Protein 1YYA (pdb70)

Secondary structure (DSSP, 8-state):
-PPPEEEEE--B---HHHHHHHHHHHHHHPPP-SSEEEEE--GGGHHHHHHHHTTSS-EEEES---SSSSBS-TT---HHHHHHTT-SEEEES-HHHHHHS---HHHHHHHHHHHHHTTPEEEEEE---HHHHHTT-HHHHHHHHHHHHTTT---SSGGG-EEEE--GGGSSSS-PPPHHHHHHHHHHHHHHHHHHH-HHHHTT-EEEEESS--TTTHHHHHTSTT--EEEESGGGSSHHHHHHHHHHH-/-PPPEEEEE--B---HHHHHHHHHHHHHHPPP-SSEEEEE--GGGHHHHHHHHTTSSEEEEES---SSSSBS-TT---HHHHHHTT-SEEEES-HHHHHHS---HHHHHHHHHHHHHTTPEEEEEE---HHHHHTT-HHHHHHHHHHHHTTT---SSGGG-EEEE--GGGSSSS-PPPHHHHHHHHHHHHHHHHHHH-HHHHTT-EEEEESS--TTTHHHHHTSTT--EEEESGGGSSHHHHHHHHHHH-

Organism: Thermus thermophilus (strain ATCC 27634 / DSM 579 / HB8) (NCBI:txid300852)

InterPro domains:
  IPR000652 Triosephosphate isomerase [PF00121] (5-248)
  IPR000652 Triosephosphate isomerase [PS51440] (3-248)
  IPR000652 Triosephosphate isomerase [PTHR21139] (2-245)
  IPR000652 Triosephosphate isomerase [TIGR00419] (5-238)
  IPR000652 Triosephosphate isomerase [cd00311] (5-247)
  IPR013785 Aldolase-type TIM barrel [G3DSA:3.20.20.70] (1-250)
  IPR020861 Triosephosphate isomerase, active site [PS00171] (164-174)
  IPR022896 Triosephosphate isomerase, bacterial/eukaryotic [MF_00147_B] (2-248)
  IPR035990 Triosephosphate isomerase superfamily [SSF51351] (1-247)

Solvent-accessible surface area: 19128 Å² total; per-residue (Å²): 249,66,118,29,0,0,0,0,2,1,19,0,44,39,4,12,58,76,0,106,85,19,0,48,74,0,88,185,78,38,41,133,47,154,15,8,8,0,0,0,0,1,11,0,0,0,27,12,0,78,110,19,0,69,138,27,153,4,12,12,0,0,3,15,2,3,13,75,130,98,10,47,43,1,8,25,2,4,4,106,1,0,37,39,5,44,8,126,2,0,0,1,1,2,11,6,15,35,137,107,65,55,11,78,44,70,63,0,3,61,12,0,55,27,0,26,94,70,69,3,13,0,0,0,3,4,7,0,42,92,117,22,68,130,146,63,78,5,60,58,71,0,32,131,19,2,128,24,0,2,124,40,0,110,14,116,8,22,108,14,0,0,0,0,0,10,0,36,47,0,30,80,73,59,149,42,2,66,25,112,65,0,21,52,3,0,95,21,0,22,135,13,0,25,129,77,36,33,114,69,25,0,36,141,0,26,0,0,0,0,5,26,5,51,50,196,23,2,56,88,1,30,75,36,99,21,6,8,0,0,1,0,17,60,19,0,34,121,19,110,23,0,2,24,0,3,124,60,18,34,234,64,112,30,0,0,0,0,2,1,21,0,47,36,4,11,60,78,0,106,84,21,0,47,72,0,82,184,71,41,44,135,46,150,15,8,7,0,1,0,0,2,12,0,0,0,25,11,0,82,110,19,1,70,143,29,138,4,6,15,0,0,3,14,2,4,10,68,131,99,11,47,46,1,8,21,2,5,4,106,0,0,42,38,6,39,8,120,3,0,0,1,1,2,13,5,16,34,121,124,64,53,13,80,46,70,66,0,3,60,12,0,57,26,0,26,96,64,68,3,14,0,0,0,3,3,6,0,29,67,94,12,59,128,137,64,83,5,56,70,67,0,24,152,22,2,113,24,0,2,122,44,0,111,14,117,9,22,107,13,0,0,0,0,0,11,0,31,33,0,26,79,79,60,97,43,1,67,28,112,55,0,15,56,2,0,94,20,0,21,140,5,0,24,115,78,34,34,113,71,26,0,35,142,0,24,0,0,1,0,4,26,5,48,41,184,22,1,56,89,1,29,80,35,98,22,6,7,0,0,1,0,18,58,20,0,34,120,15,117,26,0,1,29,0,2,125,61,18,34

Structure (mmCIF, N/CA/C/O backbone):
data_1YYA
#
_entry.id   1YYA
#
_cell.length_a   87.612
_cell.length_b   118.382
_cell.length_c   120.677
_cell.angle_alpha   90.00
_cell.angle_beta   90.00
_cell.angle_gamma   90.00
#
_symmetry.space_group_name_H-M   'I 21 21 21'
#
loop_
_entity.id
_entity.type
_entity.pdbx_description
1 polymer 'triosephosphate isomerase'
2 non-polymer 'SODIUM ION'
3 non-polymer 'PHOSPHATE ION'
4 water water
#
loop_
_atom_site.group_PDB
_atom_site.id
_atom_site.type_symbol
_atom_site.label_atom_id
_atom_site.label_alt_id
_atom_site.label_comp_id
_atom_site.label_asym_id
_atom_site.label_entity_id
_atom_site.label_seq_id
_atom_site.pdbx_PDB_ins_code
_atom_site.Cartn_x
_atom_site.Cartn_y
_atom_site.Cartn_z
_atom_site.occupancy
_atom_site.B_iso_or_equiv
_atom_site.auth_seq_id
_atom_site.auth_comp_id
_atom_site.auth_asym_id
_atom_site.auth_atom_id
_atom_site.pdbx_PDB_model_num
ATOM 1 N N . MET A 1 1 ? 18.395 100.349 21.990 1.00 36.66 1 MET A N 1
ATOM 2 C CA . MET A 1 1 ? 17.878 99.006 22.373 1.00 34.83 1 MET A CA 1
ATOM 3 C C . MET A 1 1 ? 18.924 98.181 23.115 1.00 32.28 1 MET A C 1
ATOM 4 O O . MET A 1 1 ? 20.125 98.312 22.876 1.00 33.55 1 MET A O 1
ATOM 9 N N . ARG A 1 2 ? 18.451 97.329 24.019 1.00 26.56 2 ARG A N 1
ATOM 10 C CA . ARG A 1 2 ? 19.315 96.464 24.813 1.00 21.99 2 ARG A CA 1
ATOM 11 C C . ARG A 1 2 ? 19.851 95.324 23.950 1.00 19.13 2 ARG A C 1
ATOM 12 O O . ARG A 1 2 ? 19.095 94.690 23.216 1.00 19.18 2 ARG A O 1
ATOM 20 N N . ARG A 1 3 ? 21.154 95.065 24.037 1.00 18.50 3 ARG A N 1
ATOM 21 C CA . ARG A 1 3 ? 21.763 93.993 23.255 1.00 16.45 3 ARG A CA 1
ATOM 22 C C . ARG A 1 3 ? 21.306 92.646 23.807 1.00 15.20 3 ARG A C 1
ATOM 23 O O . ARG A 1 3 ? 21.326 92.417 25.020 1.00 17.00 3 ARG A O 1
ATOM 31 N N . VAL A 1 4 ? 20.888 91.763 22.911 1.00 14.10 4 VAL A N 1
ATOM 32 C CA . VAL A 1 4 ? 20.418 90.440 23.304 1.00 12.90 4 VAL A CA 1
ATOM 33 C C . VAL A 1 4 ? 21.557 89.574 23.826 1.00 12.84 4 VAL A C 1
ATOM 34 O O . VAL A 1 4 ? 22.689 89.669 23.352 1.00 14.50 4 VAL A O 1
ATOM 38 N N . LEU A 1 5 ? 21.249 88.743 24.815 1.00 11.57 5 LEU A N 1
ATOM 39 C CA . LEU A 1 5 ? 22.229 87.830 25.390 1.00 11.44 5 LEU A CA 1
ATOM 40 C C . LEU A 1 5 ? 21.648 86.422 25.396 1.00 11.09 5 LEU A C 1
ATOM 41 O O . LEU A 1 5 ? 20.538 86.205 25.892 1.00 11.31 5 LEU A O 1
ATOM 46 N N . VAL A 1 6 ? 22.388 85.478 24.823 1.00 10.80 6 VAL A N 1
ATOM 47 C CA . VAL A 1 6 ? 21.975 84.079 24.797 1.00 10.87 6 VAL A CA 1
ATOM 48 C C . VAL A 1 6 ? 23.020 83.358 25.641 1.00 11.17 6 VAL A C 1
ATOM 49 O O . VAL A 1 6 ? 24.168 83.199 25.218 1.00 11.36 6 VAL A O 1
ATOM 53 N N . ALA A 1 7 ? 22.619 82.950 26.843 1.00 10.86 7 ALA A N 1
ATOM 54 C CA . ALA A 1 7 ? 23.516 82.273 27.774 1.00 10.86 7 ALA A CA 1
ATOM 55 C C . ALA A 1 7 ? 23.159 80.804 27.922 1.00 10.92 7 ALA A C 1
ATOM 56 O O . ALA A 1 7 ? 22.041 80.465 28.315 1.00 11.49 7 ALA A O 1
ATOM 58 N N . GLY A 1 8 ? 24.114 79.933 27.611 1.00 8.76 8 GLY A N 1
ATOM 59 C CA . GLY A 1 8 ? 23.864 78.507 27.713 1.00 9.47 8 GLY A CA 1
ATOM 60 C C . GLY A 1 8 ? 24.325 77.885 29.017 1.00 9.91 8 GLY A C 1
ATOM 61 O O . GLY A 1 8 ? 25.523 77.793 29.278 1.00 10.80 8 GLY A O 1
ATOM 62 N N . ASN A 1 9 ? 23.369 77.458 29.839 1.00 9.06 9 ASN A N 1
ATOM 63 C CA . ASN A 1 9 ? 23.679 76.816 31.114 1.00 8.95 9 ASN A CA 1
ATOM 64 C C . ASN A 1 9 ? 23.731 75.305 30.899 1.00 9.18 9 ASN A C 1
ATOM 65 O O . ASN A 1 9 ? 22.697 74.640 30.837 1.00 9.48 9 ASN A O 1
ATOM 70 N N . TRP A 1 10 ? 24.939 74.766 30.768 1.00 8.66 10 TRP A N 1
ATOM 71 C CA . TRP A 1 10 ? 25.113 73.334 30.553 1.00 8.50 10 TRP A CA 1
ATOM 72 C C . TRP A 1 10 ? 24.774 72.497 31.777 1.00 8.71 10 TRP A C 1
ATOM 73 O O . TRP A 1 10 ? 24.626 71.281 31.671 1.00 9.75 10 TRP A O 1
ATOM 84 N N . LYS A 1 11 ? 24.660 73.148 32.932 1.00 9.12 11 LYS A N 1
ATOM 85 C CA . LYS A 1 11 ? 24.392 72.458 34.187 1.00 8.81 11 LYS A CA 1
ATOM 86 C C . LYS A 1 11 ? 25.477 71.395 34.376 1.00 8.93 11 LYS A C 1
ATOM 87 O O . LYS A 1 11 ? 26.626 71.629 33.995 1.00 8.79 11 LYS A O 1
ATOM 93 N N . MET A 1 12 ? 25.151 70.241 34.951 1.00 9.05 12 MET A N 1
ATOM 94 C CA . MET A 1 12 ? 26.189 69.232 35.163 1.00 8.77 12 MET A CA 1
ATOM 95 C C . MET A 1 12 ? 26.282 68.236 34.013 1.00 9.48 12 MET A C 1
ATOM 96 O O . MET A 1 12 ? 25.811 67.098 34.101 1.00 9.32 12 MET A O 1
ATOM 101 N N . HIS A 1 13 ? 26.918 68.687 32.938 1.00 8.85 13 HIS A N 1
ATOM 102 C CA . HIS A 1 13 ? 27.083 67.899 31.729 1.00 10.71 13 HIS A CA 1
ATOM 103 C C . HIS A 1 13 ? 28.449 68.131 31.095 1.00 10.50 13 HIS A C 1
ATOM 104 O O . HIS A 1 13 ? 29.031 69.204 31.241 1.00 10.62 13 HIS A O 1
ATOM 111 N N . LYS A 1 14 ? 28.934 67.112 30.384 1.00 10.52 14 LYS A N 1
ATOM 112 C CA . LYS A 1 14 ? 30.210 67.146 29.677 1.00 10.55 14 LYS A CA 1
ATOM 113 C C . LYS A 1 14 ? 31.439 67.106 30.571 1.00 11.91 14 LYS A C 1
ATOM 114 O O . LYS A 1 14 ? 31.360 67.331 31.775 1.00 15.71 14 LYS A O 1
ATOM 120 N N . THR A 1 15 ? 32.575 66.800 29.956 1.00 11.91 15 THR A N 1
ATOM 121 C CA . THR A 1 15 ? 33.859 66.743 30.643 1.00 11.15 15 THR A CA 1
ATOM 122 C C . THR A 1 15 ? 34.756 67.791 29.995 1.00 10.97 15 THR A C 1
ATOM 123 O O . THR A 1 15 ? 34.449 68.300 28.918 1.00 10.25 15 THR A O 1
ATOM 127 N N . PRO A 1 16 ? 35.875 68.135 30.645 1.00 8.74 16 PRO A N 1
ATOM 128 C CA . PRO A 1 16 ? 36.765 69.131 30.045 1.00 8.48 16 PRO A CA 1
ATOM 129 C C . PRO A 1 16 ? 37.220 68.737 28.633 1.00 8.91 16 PRO A C 1
ATOM 130 O O . PRO A 1 16 ? 37.271 69.580 27.739 1.00 8.89 16 PRO A O 1
ATOM 134 N N . SER A 1 17 ? 37.539 67.460 28.427 1.00 9.39 17 SER A N 1
ATOM 135 C CA . SER A 1 17 ? 37.984 67.014 27.108 1.00 10.37 17 SER A CA 1
ATOM 136 C C . SER A 1 17 ? 36.868 67.138 26.067 1.00 10.69 17 SER A C 1
ATOM 137 O O . SER A 1 17 ? 37.116 67.557 24.932 1.00 10.83 17 SER A O 1
ATOM 140 N N . GLU A 1 18 ? 35.641 66.794 26.449 1.00 10.11 18 GLU A N 1
ATOM 141 C CA . GLU A 1 18 ? 34.512 66.906 25.524 1.00 10.09 18 GLU A CA 1
ATOM 142 C C . GLU A 1 18 ? 34.209 68.375 25.249 1.00 10.19 18 GLU A C 1
ATOM 143 O O . GLU A 1 18 ? 33.805 68.739 24.142 1.00 10.53 18 GLU A O 1
ATOM 149 N N . ALA A 1 19 ? 34.414 69.217 26.258 1.00 10.39 19 ALA A N 1
ATOM 150 C CA . ALA A 1 19 ? 34.157 70.645 26.115 1.00 9.61 19 ALA A CA 1
ATOM 151 C C . ALA A 1 19 ? 35.147 71.300 25.155 1.00 9.04 19 ALA A C 1
ATOM 152 O O . ALA A 1 19 ? 34.778 72.199 24.403 1.00 9.91 19 ALA A O 1
ATOM 154 N N . ARG A 1 20 ? 36.402 70.854 25.177 1.00 9.25 20 ARG A N 1
ATOM 155 C CA . ARG A 1 20 ? 37.409 71.418 24.283 1.00 9.10 20 ARG A CA 1
ATOM 156 C C . ARG A 1 20 ? 36.959 71.258 22.832 1.00 9.34 20 ARG A C 1
ATOM 157 O O . ARG A 1 20 ? 37.067 72.186 22.031 1.00 11.16 20 ARG A O 1
ATOM 165 N N . VAL A 1 21 ? 36.447 70.077 22.501 1.00 9.01 21 VAL A N 1
ATOM 166 C CA . VAL A 1 21 ? 35.974 69.802 21.144 1.00 9.59 21 VAL A CA 1
ATOM 167 C C . VAL A 1 21 ? 34.802 70.717 20.793 1.00 9.08 21 VAL A C 1
ATOM 168 O O . VAL A 1 21 ? 34.775 71.344 19.729 1.00 10.06 21 VAL A O 1
ATOM 172 N N . TRP A 1 22 ? 33.837 70.783 21.703 1.00 8.73 22 TRP A N 1
ATOM 173 C CA . TRP A 1 22 ? 32.633 71.591 21.535 1.00 8.35 22 TRP A CA 1
ATOM 174 C C . TRP A 1 22 ? 32.984 73.061 21.289 1.00 9.48 22 TRP A C 1
ATOM 175 O O . TRP A 1 22 ? 32.483 73.674 20.345 1.00 9.27 22 TRP A O 1
ATOM 186 N N . PHE A 1 23 ? 33.851 73.617 22.134 1.00 9.21 23 PHE A N 1
ATOM 187 C CA . PHE A 1 23 ? 34.254 75.015 22.002 1.00 9.88 23 PHE A CA 1
ATOM 188 C C . PHE A 1 23 ? 35.008 75.274 20.699 1.00 10.45 23 PHE A C 1
ATOM 189 O O . PHE A 1 23 ? 34.815 76.311 20.062 1.00 10.91 23 PHE A O 1
ATOM 197 N N . ALA A 1 24 ? 35.864 74.335 20.303 1.00 10.20 24 ALA A N 1
ATOM 198 C CA . ALA A 1 24 ? 36.634 74.488 19.071 1.00 10.74 24 ALA A CA 1
ATOM 199 C C . ALA A 1 24 ? 35.704 74.485 17.865 1.00 11.25 24 ALA A C 1
ATOM 200 O O . ALA A 1 24 ? 35.915 75.230 16.904 1.00 10.31 24 ALA A O 1
ATOM 202 N N . GLU A 1 25 ? 34.678 73.642 17.909 1.00 10.13 25 GLU A N 1
ATOM 203 C CA . GLU A 1 25 ? 33.717 73.583 16.817 1.00 10.34 25 GLU A CA 1
ATOM 204 C C . GLU A 1 25 ? 32.917 74.886 16.773 1.00 10.67 25 GLU A C 1
ATOM 205 O O . GLU A 1 25 ? 32.674 75.434 15.701 1.00 12.31 25 GLU A O 1
ATOM 211 N N . LEU A 1 26 ? 32.517 75.384 17.941 1.00 11.43 26 LEU A N 1
ATOM 212 C CA . LEU A 1 26 ? 31.763 76.634 18.009 1.00 10.81 26 LEU A CA 1
ATOM 213 C C . LEU A 1 26 ? 32.595 77.766 17.423 1.00 12.61 26 LEU A C 1
ATOM 214 O O . LEU A 1 26 ? 32.095 78.581 16.649 1.00 13.19 26 LEU A O 1
ATOM 219 N N . LYS A 1 27 ? 33.871 77.812 17.793 1.00 12.54 27 LYS A N 1
ATOM 220 C CA . LYS A 1 27 ? 34.761 78.851 17.292 1.00 13.79 27 LYS A CA 1
ATOM 221 C C . LYS A 1 27 ? 34.863 78.817 15.766 1.00 14.29 27 LYS A C 1
ATOM 222 O O . LYS A 1 27 ? 34.791 79.856 15.108 1.00 14.40 27 LYS A O 1
ATOM 228 N N . ARG A 1 28 ? 35.019 77.625 15.200 1.00 14.10 28 ARG A N 1
ATOM 229 C CA . ARG A 1 28 ? 35.136 77.505 13.750 1.00 13.29 28 ARG A CA 1
ATOM 230 C C . ARG A 1 28 ? 33.838 77.831 13.009 1.00 14.11 28 ARG A C 1
ATOM 231 O O . ARG A 1 28 ? 33.870 78.411 11.921 1.00 14.91 28 ARG A O 1
ATOM 239 N N . LEU A 1 29 ? 32.702 77.472 13.604 1.00 13.66 29 LEU A N 1
ATOM 240 C CA . LEU A 1 29 ? 31.393 77.679 12.978 1.00 14.07 29 LEU A CA 1
ATOM 241 C C . LEU A 1 29 ? 30.682 79.002 13.260 1.00 15.77 29 LEU A C 1
ATOM 242 O O . LEU A 1 29 ? 29.793 79.398 12.507 1.00 16.95 29 LEU A O 1
ATOM 247 N N . LEU A 1 30 ? 31.063 79.674 14.341 1.00 16.45 30 LEU A N 1
ATOM 248 C CA . LEU A 1 30 ? 30.418 80.925 14.732 1.00 17.46 30 LEU A CA 1
ATOM 249 C C . LEU A 1 30 ? 30.398 81.999 13.651 1.00 18.15 30 LEU A C 1
ATOM 250 O O . LEU A 1 30 ? 31.444 82.458 13.201 1.00 19.30 30 LEU A O 1
ATOM 255 N N . PRO A 1 31 ? 29.196 82.413 13.221 1.00 18.60 31 PRO A N 1
ATOM 256 C CA . PRO A 1 31 ? 29.086 83.447 12.191 1.00 20.50 31 PRO A CA 1
ATOM 257 C C . PRO A 1 31 ? 29.071 84.812 12.878 1.00 21.07 31 PRO A C 1
ATOM 258 O O . PRO A 1 31 ? 28.930 84.897 14.100 1.00 18.14 31 PRO A O 1
ATOM 262 N N . PRO A 1 32 ? 29.224 85.897 12.107 1.00 22.25 32 PRO A N 1
ATOM 263 C CA . PRO A 1 32 ? 29.210 87.231 12.716 1.00 22.55 32 PRO A CA 1
ATOM 264 C C . PRO A 1 32 ? 27.810 87.532 13.242 1.00 21.33 32 PRO A C 1
ATOM 265 O O . PRO A 1 32 ? 26.827 87.422 12.510 1.00 23.98 32 PRO A O 1
ATOM 269 N N . LEU A 1 33 ? 27.720 87.901 14.514 1.00 21.33 33 LEU A N 1
ATOM 270 C CA . LEU A 1 33 ? 26.428 88.187 15.124 1.00 20.25 33 LEU A CA 1
ATOM 271 C C . LEU A 1 33 ? 26.417 89.487 15.914 1.00 19.59 33 LEU A C 1
ATOM 272 O O . LEU A 1 33 ? 27.431 89.893 16.483 1.00 19.76 33 LEU A O 1
ATOM 277 N N . GLN A 1 34 ? 25.254 90.128 15.949 1.00 18.86 34 GLN A N 1
ATOM 278 C CA . GLN A 1 34 ? 25.085 91.376 16.679 1.00 20.02 34 GLN A CA 1
ATOM 279 C C . GLN A 1 34 ? 24.850 91.100 18.157 1.00 18.11 34 GLN A C 1
ATOM 280 O O . GLN A 1 34 ? 25.336 91.834 19.018 1.00 18.20 34 GLN A O 1
ATOM 286 N N . SER A 1 35 ? 24.101 90.039 18.445 1.00 16.55 35 SER A N 1
ATOM 287 C CA . SER A 1 35 ? 23.796 89.672 19.824 1.00 15.77 35 SER A CA 1
ATOM 288 C C . SER A 1 35 ? 25.023 89.111 20.532 1.00 14.73 35 SER A C 1
ATOM 289 O O . SER A 1 35 ? 26.070 88.903 19.916 1.00 14.61 35 SER A O 1
ATOM 292 N N . GLU A 1 36 ? 24.880 88.861 21.828 1.00 13.66 36 GLU A N 1
ATOM 293 C CA . GLU A 1 36 ? 25.972 88.333 22.634 1.00 12.58 36 GLU A CA 1
ATOM 294 C C . GLU A 1 36 ? 25.720 86.882 23.020 1.00 13.42 36 GLU A C 1
ATOM 295 O O . GLU A 1 36 ? 24.608 86.515 23.408 1.00 13.53 36 GLU A O 1
ATOM 301 N N . ALA A 1 37 ? 26.761 86.063 22.910 1.00 12.30 37 ALA A N 1
ATOM 302 C CA . ALA A 1 37 ? 26.669 84.649 23.250 1.00 11.73 37 ALA A CA 1
ATOM 303 C C . ALA A 1 37 ? 27.599 84.338 24.416 1.00 10.72 37 ALA A C 1
ATOM 304 O O . ALA A 1 37 ? 28.672 84.924 24.539 1.00 10.56 37 ALA A O 1
ATOM 306 N N . ALA A 1 38 ? 27.174 83.419 25.273 1.00 10.78 38 ALA A N 1
ATOM 307 C CA . ALA A 1 38 ? 27.981 83.011 26.415 1.00 10.14 38 ALA A CA 1
ATOM 308 C C . ALA A 1 38 ? 27.633 81.580 26.794 1.00 10.10 38 ALA A C 1
ATOM 309 O O . ALA A 1 38 ? 26.477 81.164 26.683 1.00 10.17 38 ALA A O 1
ATOM 311 N N . VAL A 1 39 ? 28.642 80.825 27.220 1.00 8.93 39 VAL A N 1
ATOM 312 C CA . VAL A 1 39 ? 28.429 79.451 27.656 1.00 8.95 39 VAL A CA 1
ATOM 313 C C . VAL A 1 39 ? 28.842 79.389 29.120 1.00 8.77 39 VAL A C 1
ATOM 314 O O . VAL A 1 39 ? 29.875 79.940 29.508 1.00 8.77 39 VAL A O 1
ATOM 318 N N . LEU A 1 40 ? 28.026 78.719 29.928 1.00 8.37 40 LEU A N 1
ATOM 319 C CA . LEU A 1 40 ? 28.262 78.607 31.363 1.00 9.17 40 LEU A CA 1
ATOM 320 C C . LEU A 1 40 ? 28.437 77.141 31.745 1.00 8.30 40 LEU A C 1
ATOM 321 O O . LEU A 1 40 ? 27.475 76.462 32.110 1.00 8.95 40 LEU A O 1
ATOM 326 N N . PRO A 1 41 ? 29.674 76.633 31.663 1.00 8.64 41 PRO A N 1
ATOM 327 C CA . PRO A 1 41 ? 29.979 75.239 31.996 1.00 9.10 41 PRO A CA 1
ATOM 328 C C . PRO A 1 41 ? 30.317 75.032 33.468 1.00 8.59 41 PRO A C 1
ATOM 329 O O . PRO A 1 41 ? 30.414 75.994 34.234 1.00 8.38 41 PRO A O 1
ATOM 333 N N . ALA A 1 42 ? 30.501 73.770 33.849 1.00 7.88 42 ALA A N 1
ATOM 334 C CA . ALA A 1 42 ? 30.856 73.428 35.222 1.00 8.46 42 ALA A CA 1
ATOM 335 C C . ALA A 1 42 ? 32.249 73.983 35.530 1.00 8.99 42 ALA A C 1
ATOM 336 O O . ALA A 1 42 ? 33.066 74.172 34.628 1.00 8.53 42 ALA A O 1
ATOM 338 N N . PHE A 1 43 ? 32.523 74.225 36.807 1.00 7.74 43 PHE A N 1
ATOM 339 C CA . PHE A 1 43 ? 33.803 74.801 37.222 1.00 8.44 43 PHE A CA 1
ATOM 340 C C . PHE A 1 43 ? 35.091 74.294 36.562 1.00 8.88 43 PHE A C 1
ATOM 341 O O . PHE A 1 43 ? 35.886 75.091 36.069 1.00 9.49 43 PHE A O 1
ATOM 349 N N . PRO A 1 44 ? 35.324 72.969 36.548 1.00 8.82 44 PRO A N 1
ATOM 350 C CA . PRO A 1 44 ? 36.558 72.458 35.938 1.00 9.40 44 PRO A CA 1
ATOM 351 C C . PRO A 1 44 ? 36.697 72.613 34.426 1.00 8.55 44 PRO A C 1
ATOM 352 O O . PRO A 1 44 ? 37.749 72.296 33.861 1.00 9.68 44 PRO A O 1
ATOM 356 N N . ILE A 1 45 ? 35.644 73.100 33.778 1.00 7.77 45 ILE A N 1
ATOM 357 C CA . ILE A 1 45 ? 35.653 73.300 32.332 1.00 8.42 45 ILE A CA 1
ATOM 358 C C . ILE A 1 45 ? 36.010 74.750 31.996 1.00 8.70 45 ILE A C 1
ATOM 359 O O . ILE A 1 45 ? 36.320 75.076 30.854 1.00 9.11 45 ILE A O 1
ATOM 364 N N . LEU A 1 46 ? 35.998 75.620 33.000 1.00 8.05 46 LEU A N 1
ATOM 365 C CA . LEU A 1 46 ? 36.306 77.025 32.763 1.00 8.35 46 LEU A CA 1
ATOM 366 C C . LEU A 1 46 ? 37.697 77.282 32.174 1.00 8.37 46 LEU A C 1
ATOM 367 O O . LEU A 1 46 ? 37.849 78.158 31.329 1.00 8.31 46 LEU A O 1
ATOM 372 N N . PRO A 1 47 ? 38.731 76.533 32.606 1.00 8.50 47 PRO A N 1
ATOM 373 C CA . PRO A 1 47 ? 40.042 76.810 32.007 1.00 8.57 47 PRO A CA 1
ATOM 374 C C . PRO A 1 47 ? 40.076 76.585 30.489 1.00 9.15 47 PRO A C 1
ATOM 375 O O . PRO A 1 47 ? 40.654 77.390 29.751 1.00 9.19 47 PRO A O 1
ATOM 379 N N . VAL A 1 48 ? 39.457 75.505 30.012 1.00 9.73 48 VAL A N 1
ATOM 380 C CA . VAL A 1 48 ? 39.474 75.261 28.573 1.00 10.22 48 VAL A CA 1
ATOM 381 C C . VAL A 1 48 ? 38.565 76.255 27.853 1.00 10.20 48 VAL A C 1
ATOM 382 O O . VAL A 1 48 ? 38.782 76.567 26.682 1.00 10.14 48 VAL A O 1
ATOM 386 N N . ALA A 1 49 ? 37.551 76.762 28.550 1.00 9.78 49 ALA A N 1
ATOM 387 C CA . ALA A 1 49 ? 36.669 77.764 27.956 1.00 9.43 49 ALA A CA 1
ATOM 388 C C . ALA A 1 49 ? 37.528 79.003 27.704 1.00 10.96 49 ALA A C 1
ATOM 389 O O . ALA A 1 49 ? 37.471 79.614 26.638 1.00 10.21 49 ALA A O 1
ATOM 391 N N . LYS A 1 50 ? 38.336 79.364 28.697 1.00 9.65 50 LYS A N 1
ATOM 392 C CA . LYS A 1 50 ? 39.213 80.519 28.579 1.00 9.72 50 LYS A CA 1
ATOM 393 C C . LYS A 1 50 ? 40.210 80.316 27.442 1.00 11.38 50 LYS A C 1
ATOM 394 O O . LYS A 1 50 ? 40.424 81.206 26.622 1.00 11.92 50 LYS A O 1
ATOM 400 N N . GLU A 1 51 ? 40.803 79.132 27.387 1.00 11.07 51 GLU A N 1
ATOM 401 C CA . GLU A 1 51 ? 41.793 78.826 26.365 1.00 12.21 51 GLU A CA 1
ATOM 402 C C . GLU A 1 51 ? 41.256 78.918 24.939 1.00 12.94 51 GLU A C 1
ATOM 403 O O . GLU A 1 51 ? 41.841 79.591 24.089 1.00 13.87 51 GLU A O 1
ATOM 409 N N . VAL A 1 52 ? 40.138 78.251 24.682 1.00 12.74 52 VAL A N 1
ATOM 410 C CA . VAL A 1 52 ? 39.574 78.229 23.341 1.00 11.97 52 VAL A CA 1
ATOM 411 C C . VAL A 1 52 ? 38.733 79.443 22.947 1.00 13.17 52 VAL A C 1
ATOM 412 O O . VAL A 1 52 ? 38.776 79.876 21.795 1.00 15.35 52 VAL A O 1
ATOM 416 N N . LEU A 1 53 ? 37.996 80.018 23.892 1.00 13.30 53 LEU A N 1
ATOM 417 C CA . LEU A 1 53 ? 37.119 81.145 23.569 1.00 14.32 53 LEU A CA 1
ATOM 418 C C . LEU A 1 53 ? 37.631 82.568 23.836 1.00 16.44 53 LEU A C 1
ATOM 419 O O . LEU A 1 53 ? 37.105 83.529 23.277 1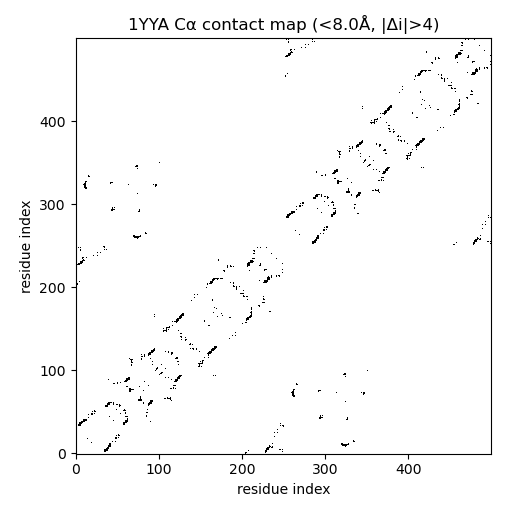.00 16.32 53 LEU A O 1
ATOM 424 N N . ALA A 1 54 ? 38.656 82.716 24.665 1.00 20.89 54 ALA A N 1
ATOM 425 C CA . ALA A 1 54 ? 39.156 84.050 24.998 1.00 23.62 54 ALA A CA 1
ATOM 426 C C . ALA A 1 54 ? 39.295 85.037 23.831 1.00 26.06 54 ALA A C 1
ATOM 427 O O . ALA A 1 54 ? 39.003 86.226 23.992 1.00 27.35 54 ALA A O 1
ATOM 429 N N . GLU A 1 55 ? 39.723 84.548 22.664 1.00 26.33 55 GLU A N 1
ATOM 430 C CA . GLU A 1 55 ? 39.925 85.393 21.470 1.00 28.49 55 GLU A CA 1
ATOM 431 C C . GLU A 1 55 ? 38.703 85.504 20.550 1.00 27.20 55 GLU A C 1
ATOM 432 O O . GLU A 1 55 ? 38.756 86.180 19.520 1.00 28.20 55 GLU A O 1
ATOM 438 N N . THR A 1 56 ? 37.613 84.838 20.916 1.00 24.02 56 THR A N 1
ATOM 439 C CA . THR A 1 56 ? 36.398 84.861 20.105 1.00 21.56 56 THR A CA 1
ATOM 440 C C . THR A 1 56 ? 35.400 85.845 20.701 1.00 20.65 56 THR A C 1
ATOM 441 O O . THR A 1 56 ? 35.652 86.440 21.750 1.00 20.27 56 THR A O 1
ATOM 445 N N . GLN A 1 57 ? 34.255 85.986 20.041 1.00 20.44 57 GLN A N 1
ATOM 446 C CA . GLN A 1 57 ? 33.205 86.880 20.505 1.00 20.92 57 GLN A CA 1
ATOM 447 C C . GLN A 1 57 ? 32.356 86.186 21.566 1.00 19.85 57 GLN A C 1
ATOM 448 O O . GLN A 1 57 ? 31.488 86.809 22.177 1.00 20.78 57 GLN A O 1
ATOM 454 N N . VAL A 1 58 ? 32.615 84.901 21.791 1.00 14.84 58 VAL A N 1
ATOM 455 C CA . VAL A 1 58 ? 31.849 84.126 22.766 1.00 13.87 58 VAL A CA 1
ATOM 456 C C . VAL A 1 58 ? 32.409 84.238 24.180 1.00 12.39 58 VAL A C 1
ATOM 457 O O . VAL A 1 58 ? 33.586 83.963 24.419 1.00 13.38 58 VAL A O 1
ATOM 461 N N . GLY A 1 59 ? 31.555 84.646 25.112 1.00 11.02 59 GLY A N 1
ATOM 462 C CA . GLY A 1 59 ? 31.976 84.775 26.492 1.00 10.98 59 GLY A CA 1
ATOM 463 C C . GLY A 1 59 ? 31.636 83.520 27.272 1.00 9.00 59 GLY A C 1
ATOM 464 O O . GLY A 1 59 ? 31.023 82.593 26.742 1.00 8.82 59 GLY A O 1
ATOM 465 N N . TYR A 1 60 ? 32.039 83.481 28.535 1.00 9.73 60 TYR A N 1
ATOM 466 C CA . TYR A 1 60 ? 31.749 82.322 29.369 1.00 9.38 60 TYR A CA 1
ATOM 467 C C . TYR A 1 60 ? 31.646 82.735 30.829 1.00 9.94 60 TYR A C 1
ATOM 468 O O . TYR A 1 60 ? 32.006 83.856 31.198 1.00 10.21 60 TYR A O 1
ATOM 477 N N . GLY A 1 61 ? 31.139 81.830 31.656 1.00 8.66 61 GLY A N 1
ATOM 478 C CA . GLY A 1 61 ? 30.984 82.142 33.067 1.00 10.35 61 GLY A CA 1
ATOM 479 C C . GLY A 1 61 ? 30.662 80.913 33.889 1.00 8.40 61 GLY A C 1
ATOM 480 O O . GLY A 1 61 ? 30.492 79.823 33.339 1.00 9.34 61 GLY A O 1
ATOM 481 N N . ALA A 1 62 ? 30.558 81.095 35.202 1.00 8.80 62 ALA A N 1
ATOM 482 C CA . ALA A 1 62 ? 30.273 80.001 36.115 1.00 7.56 62 ALA A CA 1
ATOM 483 C C . ALA A 1 62 ? 28.790 79.830 36.409 1.00 7.76 62 ALA A C 1
ATOM 484 O O . ALA A 1 62 ? 27.966 80.685 36.056 1.00 8.86 62 ALA A O 1
ATOM 486 N N . GLN A 1 63 ? 28.457 78.711 37.050 1.00 7.67 63 GLN A N 1
ATOM 487 C CA . GLN A 1 63 ? 27.073 78.388 37.403 1.00 8.01 63 GLN A CA 1
ATOM 488 C C . GLN A 1 63 ? 26.775 78.653 38.876 1.00 8.81 63 GLN A C 1
ATOM 489 O O . GLN A 1 63 ? 25.651 78.471 39.323 1.00 9.48 63 GLN A O 1
ATOM 495 N N . ASP A 1 64 ? 27.793 79.072 39.619 1.00 9.54 64 ASP A N 1
ATOM 496 C CA . ASP A 1 64 ? 27.656 79.358 41.047 1.00 9.29 64 ASP A CA 1
ATOM 497 C C . ASP A 1 64 ? 28.960 80.032 41.478 1.00 9.09 64 ASP A C 1
ATOM 498 O O . ASP A 1 64 ? 29.907 80.109 40.688 1.00 9.06 64 ASP A O 1
ATOM 503 N N . VAL A 1 65 ? 28.999 80.538 42.708 1.00 9.55 65 VAL A N 1
ATOM 504 C CA . VAL A 1 65 ? 30.192 81.188 43.265 1.00 9.45 65 VAL A CA 1
ATOM 505 C C . VAL A 1 65 ? 29.999 81.291 44.777 1.00 10.11 65 VAL A C 1
ATOM 506 O O . VAL A 1 65 ? 28.866 81.307 45.259 1.00 11.16 65 VAL A O 1
ATOM 510 N N . SER A 1 66 ? 31.099 81.360 45.518 1.00 9.39 66 SER A N 1
ATOM 511 C CA . SER A 1 66 ? 31.026 81.462 46.972 1.00 10.38 66 SER A CA 1
ATOM 512 C C . SER A 1 66 ? 30.574 82.848 47.413 1.00 10.08 66 SER A C 1
ATOM 513 O O . SER A 1 66 ? 30.777 83.834 46.708 1.00 9.65 66 SER A O 1
ATOM 516 N N . ALA A 1 67 ? 29.953 82.907 48.586 1.00 10.82 67 ALA A N 1
ATOM 517 C CA . ALA A 1 67 ? 29.503 84.171 49.154 1.00 12.19 67 ALA A CA 1
ATOM 518 C C . ALA A 1 67 ? 30.671 84.829 49.893 1.00 11.63 67 ALA A C 1
ATOM 519 O O . ALA A 1 67 ? 30.579 85.979 50.322 1.00 11.87 67 ALA A O 1
ATOM 521 N N . HIS A 1 68 ? 31.766 84.085 50.042 1.00 11.44 68 HIS A N 1
ATOM 522 C CA . HIS A 1 68 ? 32.963 84.573 50.732 1.00 12.68 68 HIS A CA 1
ATOM 523 C C . HIS A 1 68 ? 34.064 84.882 49.721 1.00 11.76 68 HIS A C 1
ATOM 524 O O . HIS A 1 68 ? 34.075 84.326 48.625 1.00 13.06 68 HIS A O 1
ATOM 531 N N . LYS A 1 69 ? 34.998 85.752 50.095 1.00 12.99 69 LYS A N 1
ATOM 532 C CA . LYS A 1 69 ? 36.097 86.116 49.202 1.00 13.00 69 LYS A CA 1
ATOM 533 C C . LYS A 1 69 ? 37.190 85.052 49.200 1.00 13.58 69 LYS A C 1
ATOM 534 O O . LYS A 1 69 ? 37.841 84.817 48.183 1.00 14.38 69 LYS A O 1
ATOM 540 N N . GLU A 1 70 ? 37.391 84.415 50.347 1.00 13.36 70 GLU A N 1
ATOM 541 C CA . GLU A 1 70 ? 38.408 83.378 50.486 1.00 15.24 70 GLU A CA 1
ATOM 542 C C . GLU A 1 70 ? 38.284 82.772 51.873 1.00 14.70 70 GLU A C 1
ATOM 543 O O . GLU A 1 70 ? 37.606 83.329 52.734 1.00 15.70 70 GLU A O 1
ATOM 549 N N . GLY A 1 71 ? 38.916 81.625 52.091 1.00 13.59 71 GLY A N 1
ATOM 550 C CA . GLY A 1 71 ? 38.850 81.033 53.412 1.00 13.25 71 GLY A CA 1
ATOM 551 C C . GLY A 1 71 ? 38.634 79.540 53.511 1.00 13.28 71 GLY A C 1
ATOM 552 O O . GLY A 1 71 ? 38.738 78.802 52.527 1.00 12.26 71 GLY A O 1
ATOM 553 N N . ALA A 1 72 ? 38.327 79.107 54.731 1.00 12.53 72 ALA A N 1
ATOM 554 C CA . ALA A 1 72 ? 38.095 77.705 55.043 1.00 11.90 72 ALA A CA 1
ATOM 555 C C . ALA A 1 72 ? 36.685 77.281 54.660 1.00 12.61 72 ALA A C 1
ATOM 556 O O . ALA A 1 72 ? 35.827 77.058 55.518 1.00 12.49 72 ALA A O 1
ATOM 558 N N . TYR A 1 73 ? 36.459 77.168 53.356 1.00 10.98 73 TYR A N 1
ATOM 559 C CA . TYR A 1 73 ? 35.169 76.764 52.819 1.00 11.40 73 TYR A CA 1
ATOM 560 C C . TYR A 1 73 ? 35.419 75.675 51.788 1.00 11.29 73 TYR A C 1
ATOM 561 O O . TYR A 1 73 ? 35.331 75.901 50.579 1.00 10.96 73 TYR A O 1
ATOM 570 N N . THR A 1 74 ? 35.737 74.488 52.289 1.00 10.54 74 THR A N 1
ATOM 571 C CA . THR A 1 74 ? 36.035 73.347 51.437 1.00 9.94 74 THR A CA 1
ATOM 572 C C . THR A 1 74 ? 34.973 73.135 50.367 1.00 10.08 74 THR A C 1
ATOM 573 O O . THR A 1 74 ? 33.775 73.116 50.656 1.00 9.34 74 THR A O 1
ATOM 577 N N . GLY A 1 75 ? 35.434 72.998 49.126 1.00 9.20 75 GLY A N 1
ATOM 578 C CA . GLY A 1 75 ? 34.535 72.771 48.009 1.00 8.97 75 GLY A CA 1
ATOM 579 C C . GLY A 1 75 ? 34.020 74.007 47.295 1.00 9.54 75 GLY A C 1
ATOM 580 O O . GLY A 1 75 ? 33.495 73.907 46.184 1.00 11.09 75 GLY A O 1
ATOM 581 N N . GLU A 1 76 ? 34.169 75.177 47.908 1.00 8.43 76 GLU A N 1
ATOM 582 C CA . GLU A 1 76 ? 33.669 76.406 47.297 1.00 8.88 76 GLU A CA 1
ATOM 583 C C . GLU A 1 76 ? 34.671 77.094 46.375 1.00 8.90 76 GLU A C 1
ATOM 584 O O . GLU A 1 76 ? 35.884 76.960 46.542 1.00 10.01 76 GLU A O 1
ATOM 590 N N . VAL A 1 77 ? 34.137 77.819 45.392 1.00 8.57 77 VAL A N 1
ATOM 591 C CA . VAL A 1 77 ? 34.932 78.529 44.393 1.00 9.08 77 VAL A CA 1
ATOM 592 C C . VAL A 1 77 ? 34.723 80.035 44.547 1.00 9.47 77 VAL A C 1
ATOM 593 O O . VAL A 1 77 ? 33.591 80.512 44.594 1.00 10.34 77 VAL A O 1
ATOM 597 N N . SER A 1 78 ? 35.818 80.784 44.606 1.00 9.08 78 SER A N 1
ATOM 598 C CA . SER A 1 78 ? 35.729 82.225 44.811 1.00 9.06 78 SER A CA 1
ATOM 599 C C . SER A 1 78 ? 35.626 83.064 43.548 1.00 10.31 78 SER A C 1
ATOM 600 O O . SER A 1 78 ? 35.997 82.633 42.457 1.00 10.35 78 SER A O 1
ATOM 603 N N . ALA A 1 79 ? 35.120 84.281 43.712 1.00 9.40 79 ALA A N 1
ATOM 604 C CA . ALA A 1 79 ? 34.992 85.194 42.594 1.00 9.83 79 ALA A CA 1
ATOM 605 C C . ALA A 1 79 ? 36.378 85.520 42.042 1.00 9.70 79 ALA A C 1
ATOM 606 O O . ALA A 1 79 ? 36.529 85.746 40.845 1.00 9.65 79 ALA A O 1
ATOM 608 N N . ARG A 1 80 ? 37.391 85.539 42.908 1.00 10.23 80 ARG A N 1
ATOM 609 C CA . ARG A 1 80 ? 38.745 85.845 42.455 1.00 11.06 80 ARG A CA 1
ATOM 610 C C . ARG A 1 80 ? 39.240 84.742 41.523 1.00 9.75 80 ARG A C 1
ATOM 611 O O . ARG A 1 80 ? 39.986 85.002 40.578 1.00 9.42 80 ARG A O 1
ATOM 619 N N . MET A 1 81 ? 38.830 83.507 41.790 1.00 9.12 81 MET A N 1
ATOM 620 C CA . MET A 1 81 ? 39.227 82.404 40.926 1.00 9.84 81 MET A CA 1
ATOM 621 C C . MET A 1 81 ? 38.560 82.584 39.571 1.00 8.88 81 MET A C 1
ATOM 622 O O . MET A 1 81 ? 39.179 82.357 38.528 1.00 9.66 81 MET A O 1
ATOM 627 N N . LEU A 1 82 ? 37.293 82.996 39.590 1.00 8.50 82 LEU A N 1
ATOM 628 C CA . LEU A 1 82 ? 36.549 83.194 38.351 1.00 8.34 82 LEU A CA 1
ATOM 629 C C . LEU A 1 82 ? 37.087 84.362 37.528 1.00 9.33 82 LEU A C 1
ATOM 630 O O . LEU A 1 82 ? 37.136 84.281 36.300 1.00 10.15 82 LEU A O 1
ATOM 635 N N . SER A 1 83 ? 37.498 85.446 38.187 1.00 8.55 83 SER A N 1
ATOM 636 C CA . SER A 1 83 ? 38.034 86.586 37.448 1.00 9.81 83 SER A CA 1
ATOM 637 C C . SER A 1 83 ? 39.403 86.250 36.860 1.00 8.79 83 SER A C 1
ATOM 638 O O . SER A 1 83 ? 39.761 86.737 35.791 1.00 9.93 83 SER A O 1
ATOM 641 N N . 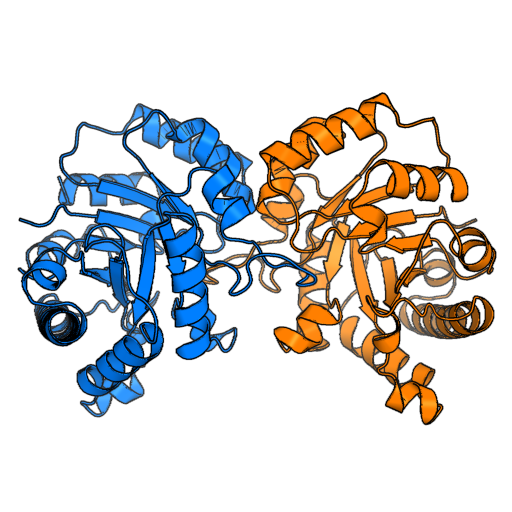ASP A 1 84 ? 40.166 85.407 37.552 1.00 8.97 84 ASP A N 1
ATOM 642 C CA . ASP A 1 84 ? 41.475 85.009 37.049 1.00 9.42 84 ASP A CA 1
ATOM 643 C C . ASP A 1 84 ? 41.284 84.274 35.724 1.00 9.75 84 ASP A C 1
ATOM 644 O O . ASP A 1 84 ? 42.141 84.326 34.836 1.00 10.82 84 ASP A O 1
ATOM 649 N N . LEU A 1 85 ? 40.150 83.593 35.594 1.00 9.12 85 LEU A N 1
ATOM 650 C CA . LEU A 1 85 ? 39.846 82.845 34.379 1.00 9.80 85 LEU A CA 1
ATOM 651 C C . LEU A 1 85 ? 39.148 83.678 33.314 1.00 9.86 85 LEU A C 1
ATOM 652 O O . LEU A 1 85 ? 38.856 83.180 32.227 1.00 10.74 85 LEU A O 1
ATOM 657 N N . GLY A 1 86 ? 38.876 84.942 33.625 1.00 8.81 86 GLY A N 1
ATOM 658 C CA . GLY A 1 86 ? 38.230 85.812 32.655 1.00 9.81 86 GLY A CA 1
ATOM 659 C C . GLY A 1 86 ? 36.738 85.609 32.464 1.00 9.88 86 GLY A C 1
ATOM 660 O O . GLY A 1 86 ? 36.199 85.930 31.402 1.00 9.30 86 GLY A O 1
ATOM 661 N N . CYS A 1 87 ? 36.062 85.079 33.478 1.00 9.83 87 CYS A N 1
ATOM 662 C CA . CYS A 1 87 ? 34.622 84.875 33.385 1.00 9.82 87 CYS A CA 1
ATOM 663 C C . CYS A 1 87 ? 33.907 86.218 33.278 1.00 9.50 87 CYS A C 1
ATOM 664 O O . CYS A 1 87 ? 34.174 87.136 34.053 1.00 10.07 87 CYS A O 1
ATOM 667 N N . ARG A 1 88 ? 32.999 86.332 32.316 1.00 9.97 88 ARG A N 1
ATOM 668 C CA . ARG A 1 88 ? 32.245 87.564 32.153 1.00 10.25 88 ARG A CA 1
ATOM 669 C C . ARG A 1 88 ? 30.984 87.512 33.018 1.00 9.87 88 ARG A C 1
ATOM 670 O O . ARG A 1 88 ? 30.478 88.549 33.454 1.00 9.93 88 ARG A O 1
ATOM 678 N N . TYR A 1 89 ? 30.501 86.297 33.272 1.00 9.06 89 TYR A N 1
ATOM 679 C CA . TYR A 1 89 ? 29.285 86.078 34.058 1.00 8.95 89 TYR A CA 1
ATOM 680 C C . TYR A 1 89 ? 29.408 84.939 35.055 1.00 8.86 89 TYR A C 1
ATOM 681 O O . TYR A 1 89 ? 30.365 84.170 35.042 1.00 9.09 89 TYR A O 1
ATOM 690 N N . ALA A 1 90 ? 28.399 84.839 35.911 1.00 9.45 90 ALA A N 1
ATOM 691 C CA . ALA A 1 90 ? 28.281 83.759 36.882 1.00 8.05 90 ALA A CA 1
ATOM 692 C C . ALA A 1 90 ? 26.828 83.740 37.338 1.00 9.02 90 ALA A C 1
ATOM 693 O O . ALA A 1 90 ? 26.275 84.777 37.722 1.00 9.59 90 ALA A O 1
ATOM 695 N N . ILE A 1 91 ? 26.203 82.572 37.260 1.00 8.94 91 ILE A N 1
ATOM 696 C CA . ILE A 1 91 ? 24.817 82.428 37.688 1.00 8.15 91 ILE A CA 1
ATOM 697 C C . ILE A 1 91 ? 24.769 82.417 39.210 1.00 9.28 91 ILE A C 1
ATOM 698 O O . ILE A 1 91 ? 25.626 81.816 39.856 1.00 9.18 91 ILE A O 1
ATOM 703 N N . VAL A 1 92 ? 23.778 83.094 39.779 1.00 9.61 92 VAL A N 1
ATOM 704 C CA . VAL A 1 92 ? 23.596 83.089 41.224 1.00 9.72 92 VAL A CA 1
ATOM 705 C C . VAL A 1 92 ? 22.111 82.890 41.502 1.00 10.54 92 VAL A C 1
ATOM 706 O O . VAL A 1 92 ? 21.253 83.455 40.817 1.00 10.98 92 VAL A O 1
ATOM 710 N N . GLY A 1 93 ? 21.812 82.046 42.483 1.00 9.96 93 GLY A N 1
ATOM 711 C CA . GLY A 1 93 ? 20.430 81.793 42.837 1.00 10.18 93 GLY A CA 1
ATOM 712 C C . GLY A 1 93 ? 19.617 80.967 41.858 1.00 9.77 93 GLY A C 1
ATOM 713 O O . GLY A 1 93 ? 18.396 81.097 41.813 1.00 9.66 93 GLY A O 1
ATOM 714 N N . HIS A 1 94 ? 20.265 80.119 41.067 1.00 9.04 94 HIS A N 1
ATOM 715 C CA . HIS A 1 94 ? 19.504 79.288 40.142 1.00 8.85 94 HIS A CA 1
ATOM 716 C C . HIS A 1 94 ? 18.516 78.469 40.974 1.00 8.19 94 HIS A C 1
ATOM 717 O O . HIS A 1 94 ? 18.820 78.081 42.105 1.00 10.02 94 HIS A O 1
ATOM 724 N N . SER A 1 95 ? 17.336 78.225 40.414 1.00 10.12 95 SER A N 1
ATOM 725 C CA . SER A 1 95 ? 16.287 77.464 41.089 1.00 11.73 95 SER A CA 1
ATOM 726 C C . SER A 1 95 ? 16.781 76.150 41.690 1.00 11.07 95 SER A C 1
ATOM 727 O O . SER A 1 95 ? 16.408 75.781 42.805 1.00 11.56 95 SER A O 1
ATOM 730 N N . GLU A 1 96 ? 17.624 75.445 40.948 1.00 9.89 96 GLU A N 1
ATOM 731 C CA . GLU A 1 96 ? 18.152 74.176 41.418 1.00 10.96 96 GLU A CA 1
ATOM 732 C C . GLU A 1 96 ? 18.976 74.332 42.691 1.00 10.47 96 GLU A C 1
ATOM 733 O O . GLU A 1 96 ? 18.953 73.459 43.563 1.00 11.70 96 GLU A O 1
ATOM 739 N N . ARG A 1 97 ? 19.689 75.446 42.819 1.00 10.31 97 ARG A N 1
ATOM 740 C CA . ARG A 1 97 ? 20.482 75.661 44.019 1.00 10.18 97 ARG A CA 1
ATOM 741 C C . ARG A 1 97 ? 19.614 76.174 45.166 1.00 10.79 97 ARG A C 1
ATOM 742 O O . ARG A 1 97 ? 19.867 75.863 46.326 1.00 10.85 97 ARG A O 1
ATOM 750 N N . ARG A 1 98 ? 18.586 76.957 44.852 1.00 11.51 98 ARG A N 1
ATOM 751 C CA . ARG A 1 98 ? 17.704 77.445 45.906 1.00 12.02 98 ARG A CA 1
ATOM 752 C C . ARG A 1 98 ? 16.954 76.248 46.492 1.00 13.26 98 ARG A C 1
ATOM 753 O O . ARG A 1 98 ? 16.720 76.178 47.700 1.00 14.50 98 ARG A O 1
ATOM 761 N N . ARG A 1 99 ? 16.604 75.298 45.630 1.00 12.76 99 ARG A N 1
ATOM 762 C CA . ARG A 1 99 ? 15.865 74.107 46.046 1.00 13.50 99 ARG A CA 1
ATOM 763 C C . ARG A 1 99 ? 16.714 72.973 46.636 1.00 14.96 99 ARG A C 1
ATOM 764 O O . ARG A 1 99 ? 16.399 72.453 47.707 1.00 15.87 99 ARG A O 1
ATOM 772 N N . TYR A 1 100 ? 17.782 72.587 45.945 1.00 13.89 100 TYR A N 1
ATOM 773 C CA . TYR A 1 100 ? 18.631 71.490 46.416 1.00 14.11 100 TYR A CA 1
ATOM 774 C C . TYR A 1 100 ? 19.703 71.883 47.425 1.00 14.53 100 TYR A C 1
ATOM 775 O O . TYR A 1 100 ? 20.200 71.036 48.172 1.00 14.67 100 TYR A O 1
ATOM 784 N N . HIS A 1 101 ? 20.069 73.157 47.450 1.00 12.94 101 HIS A N 1
ATOM 785 C CA . HIS A 1 101 ? 21.119 73.601 48.351 1.00 13.41 101 HIS A CA 1
ATOM 786 C C . HIS A 1 101 ? 20.679 74.658 49.352 1.00 13.82 101 HIS A C 1
ATOM 787 O O . HIS A 1 101 ? 21.507 75.284 50.010 1.00 15.34 101 HIS A O 1
ATOM 794 N N . GLY A 1 102 ? 19.366 74.833 49.460 1.00 15.15 102 GLY A N 1
ATOM 795 C CA . GLY A 1 102 ? 18.793 75.784 50.396 1.00 15.78 102 GLY A CA 1
ATOM 796 C C . GLY A 1 102 ? 19.291 77.213 50.324 1.00 15.56 102 GLY A C 1
ATOM 797 O O . GLY A 1 102 ? 19.303 77.920 51.335 1.00 15.80 102 GLY A O 1
ATOM 798 N N . GLU A 1 103 ? 19.696 77.657 49.141 1.00 13.28 103 GLU A N 1
ATOM 799 C CA . GLU A 1 103 ? 20.187 79.020 49.008 1.00 12.12 103 GLU A CA 1
ATOM 800 C C . GLU A 1 103 ? 19.046 80.009 49.225 1.00 11.42 103 GLU A C 1
ATOM 801 O O . GLU A 1 103 ? 17.975 79.887 48.630 1.00 12.67 103 GLU A O 1
ATOM 807 N N . THR A 1 104 ? 19.291 80.978 50.102 1.00 12.06 104 THR A N 1
ATOM 808 C CA . THR A 1 104 ? 18.308 82.002 50.448 1.00 11.22 104 THR A CA 1
ATOM 809 C C . THR A 1 104 ? 18.544 83.282 49.659 1.00 11.34 104 THR A C 1
ATOM 810 O O . THR A 1 104 ? 19.600 83.454 49.049 1.00 11.51 104 THR A O 1
ATOM 814 N N . ASP A 1 105 ? 17.567 84.189 49.684 1.00 10.60 105 ASP A N 1
ATOM 815 C CA . ASP A 1 105 ? 17.713 85.462 48.986 1.00 11.50 105 ASP A CA 1
ATOM 816 C C . ASP A 1 105 ? 18.955 86.173 49.517 1.00 10.59 105 ASP A C 1
ATOM 817 O O . ASP A 1 105 ? 19.719 86.756 48.753 1.00 10.40 105 ASP A O 1
ATOM 822 N N . ALA A 1 106 ? 19.142 86.127 50.834 1.00 10.84 106 ALA A N 1
ATOM 823 C CA . ALA A 1 106 ? 20.282 86.781 51.468 1.00 11.70 106 ALA A CA 1
ATOM 824 C C . ALA A 1 106 ? 21.614 86.220 50.984 1.00 11.30 106 ALA A C 1
ATOM 825 O O . ALA A 1 106 ? 22.565 86.973 50.775 1.00 11.85 106 ALA A O 1
ATOM 827 N N . LEU A 1 107 ? 21.686 84.901 50.818 1.00 10.80 107 LEU A N 1
ATOM 828 C CA . LEU A 1 107 ? 22.914 84.270 50.343 1.00 10.89 107 LEU A CA 1
ATOM 829 C C . LEU A 1 107 ? 23.171 84.676 48.896 1.00 11.13 107 LEU A C 1
ATOM 830 O O . LEU A 1 107 ? 24.303 84.970 48.515 1.00 12.01 107 LEU A O 1
ATOM 835 N N . VAL A 1 108 ? 22.115 84.684 48.091 1.00 10.37 108 VAL A N 1
ATOM 836 C CA . VAL A 1 108 ? 22.243 85.050 46.684 1.00 9.48 108 VAL A CA 1
ATOM 837 C C . VAL A 1 108 ? 22.752 86.480 46.541 1.00 9.63 108 VAL A C 1
ATOM 838 O O . VAL A 1 108 ? 23.561 86.774 45.663 1.00 9.86 108 VAL A O 1
ATOM 842 N N . ALA A 1 109 ? 22.281 87.368 47.411 1.00 9.97 109 ALA A N 1
ATOM 843 C CA . ALA A 1 109 ? 22.718 88.758 47.382 1.00 11.33 109 ALA A CA 1
ATOM 844 C C . ALA A 1 109 ? 24.219 88.840 47.657 1.00 11.12 109 ALA A C 1
ATOM 845 O O . ALA A 1 109 ? 24.940 89.598 47.004 1.00 10.52 109 ALA A O 1
ATOM 847 N N . GLU A 1 110 ? 24.688 88.059 48.627 1.00 10.31 110 GLU A N 1
ATOM 848 C CA . GLU A 1 110 ? 26.108 88.051 48.970 1.00 10.33 110 GLU A CA 1
ATOM 849 C C . GLU A 1 110 ? 26.947 87.547 47.803 1.00 10.98 110 GLU A C 1
ATOM 850 O O . GLU A 1 110 ? 28.005 88.105 47.509 1.00 10.32 110 GLU A O 1
ATOM 856 N N . LYS A 1 111 ? 26.476 86.494 47.142 1.00 9.91 111 LYS A N 1
ATOM 857 C CA . LYS A 1 111 ? 27.196 85.945 45.993 1.00 10.05 111 LYS A CA 1
ATOM 858 C C . LYS A 1 111 ? 27.274 87.014 44.907 1.00 9.98 111 LYS A C 1
ATOM 859 O O . LYS A 1 111 ? 28.313 87.204 44.270 1.00 9.37 111 LYS A O 1
ATOM 865 N N . ALA A 1 112 ? 26.167 87.720 44.696 1.00 8.60 112 ALA A N 1
ATOM 866 C CA . ALA A 1 112 ? 26.138 88.772 43.692 1.00 8.78 112 ALA A CA 1
ATOM 867 C C . ALA A 1 112 ? 27.173 89.841 44.031 1.00 9.64 112 ALA A C 1
ATOM 868 O O . ALA A 1 112 ? 27.883 90.325 43.149 1.00 9.14 112 ALA A O 1
ATOM 870 N N . LYS A 1 113 ? 27.265 90.205 45.307 1.00 9.99 113 LYS A N 1
ATOM 871 C CA . LYS A 1 113 ? 28.228 91.218 45.726 1.00 10.36 113 LYS A CA 1
ATOM 872 C C . LYS A 1 113 ? 29.666 90.779 45.470 1.00 9.87 113 LYS A C 1
ATOM 873 O O . LYS A 1 113 ? 30.489 91.585 45.048 1.00 10.60 113 LYS A O 1
ATOM 879 N N . ARG A 1 114 ? 29.963 89.505 45.716 1.00 10.09 114 ARG A N 1
ATOM 880 C CA . ARG A 1 114 ? 31.305 88.985 45.479 1.00 9.41 114 ARG A CA 1
ATOM 881 C C . ARG A 1 114 ? 31.659 89.097 43.994 1.00 9.33 114 ARG A C 1
ATOM 882 O O . ARG A 1 114 ? 32.780 89.457 43.638 1.00 9.21 114 ARG A O 1
ATOM 890 N N . LEU A 1 115 ? 30.697 88.793 43.125 1.00 8.88 115 LEU A N 1
ATOM 891 C CA . LEU A 1 115 ? 30.931 88.878 41.687 1.00 8.91 115 LEU A CA 1
ATOM 892 C C . LEU A 1 115 ? 31.164 90.324 41.257 1.00 8.75 115 LEU A C 1
ATOM 893 O O . LEU A 1 115 ? 32.107 90.622 40.521 1.00 9.11 115 LEU A O 1
ATOM 898 N N . LEU A 1 116 ? 30.305 91.225 41.722 1.00 8.49 116 LEU A N 1
ATOM 899 C CA . LEU A 1 116 ? 30.437 92.631 41.364 1.00 9.69 116 LEU A CA 1
ATOM 900 C C . LEU A 1 116 ? 31.817 93.183 41.698 1.00 8.47 116 LEU A C 1
ATOM 901 O O . LEU A 1 116 ? 32.413 93.897 40.894 1.00 9.48 116 LEU A O 1
ATOM 906 N N . GLU A 1 117 ? 32.311 92.849 42.888 1.00 10.38 117 GLU A N 1
ATOM 907 C CA . GLU A 1 117 ? 33.608 93.331 43.351 1.00 11.49 117 GLU A CA 1
ATOM 908 C C . GLU A 1 117 ? 34.741 92.938 42.417 1.00 10.49 117 GLU A C 1
ATOM 909 O O . GLU A 1 117 ? 35.747 93.642 42.329 1.00 10.61 117 GLU A O 1
ATOM 915 N N . GLU A 1 118 ? 34.571 91.815 41.726 1.00 11.54 118 GLU A N 1
ATOM 916 C CA . GLU A 1 118 ? 35.583 91.317 40.803 1.00 13.89 118 GLU A CA 1
ATOM 917 C C . GLU A 1 118 ? 35.286 91.657 39.346 1.00 14.03 118 GLU A C 1
ATOM 918 O O . GLU A 1 118 ? 35.978 91.188 38.441 1.00 16.40 118 GLU A O 1
ATOM 924 N N . GLY A 1 119 ? 34.251 92.460 39.117 1.00 11.98 119 GLY A N 1
ATOM 925 C CA . GLY A 1 119 ? 33.908 92.843 37.755 1.00 11.14 119 GLY A CA 1
ATOM 926 C C . GLY A 1 119 ? 33.190 91.782 36.941 1.00 11.10 119 GLY A C 1
ATOM 927 O O . GLY A 1 119 ? 33.173 91.843 35.706 1.00 12.92 119 GLY A O 1
ATOM 928 N N . ILE A 1 120 ? 32.604 90.806 37.622 1.00 9.05 120 ILE A N 1
ATOM 929 C CA . ILE A 1 120 ? 31.870 89.740 36.947 1.00 8.56 120 ILE A CA 1
ATOM 930 C C . ILE A 1 120 ? 30.386 90.065 37.039 1.00 9.60 120 ILE A C 1
ATOM 931 O O . ILE A 1 120 ? 29.907 90.497 38.087 1.00 10.36 120 ILE A O 1
ATOM 936 N N . THR A 1 121 ? 29.664 89.862 35.942 1.00 8.87 121 THR A N 1
ATOM 937 C CA . THR A 1 121 ? 28.235 90.150 35.905 1.00 9.30 121 THR A CA 1
ATOM 938 C C . THR A 1 121 ? 27.401 88.988 36.420 1.00 9.62 121 THR A C 1
ATOM 939 O O . THR A 1 121 ? 27.446 87.888 35.870 1.00 9.12 121 THR A O 1
ATOM 943 N N . PRO A 1 122 ? 26.634 89.212 37.496 1.00 10.09 122 PRO A N 1
ATOM 944 C CA . PRO A 1 122 ? 25.813 88.116 38.005 1.00 10.59 122 PRO A CA 1
ATOM 945 C C . PRO A 1 122 ? 24.612 87.917 37.090 1.00 10.83 122 PRO A C 1
ATOM 946 O O . PRO A 1 122 ? 24.084 88.882 36.536 1.00 10.61 122 PRO A O 1
ATOM 950 N N . ILE A 1 123 ? 24.213 86.666 36.899 1.00 9.41 123 ILE A N 1
ATOM 951 C CA . ILE A 1 123 ? 23.000 86.365 36.148 1.00 8.89 123 ILE A CA 1
ATOM 952 C C . ILE A 1 123 ? 22.156 85.860 37.316 1.00 9.47 123 ILE A C 1
ATOM 953 O O . ILE A 1 123 ? 22.227 84.688 37.704 1.00 10.64 123 ILE A O 1
ATOM 958 N N . LEU A 1 124 ? 21.387 86.773 37.900 1.00 10.07 124 LEU A N 1
ATOM 959 C CA . LEU A 1 124 ? 20.574 86.461 39.066 1.00 9.88 124 LEU A CA 1
ATOM 960 C C . LEU A 1 124 ? 19.216 85.891 38.685 1.00 10.53 124 LEU A C 1
ATOM 961 O O . LEU A 1 124 ? 18.428 86.542 38.002 1.00 10.31 124 LEU A O 1
ATOM 966 N N . CYS A 1 125 ? 18.956 84.666 39.135 1.00 9.55 125 CYS A N 1
ATOM 967 C CA . CYS A 1 125 ? 17.709 83.973 38.822 1.00 10.73 125 CYS A CA 1
ATOM 968 C C . CYS A 1 125 ? 16.601 84.135 39.856 1.00 10.25 125 CYS A C 1
ATOM 969 O O . CYS A 1 125 ? 16.833 84.039 41.063 1.00 10.29 125 CYS A O 1
ATOM 972 N N . VAL A 1 126 ? 15.392 84.374 39.355 1.00 10.91 126 VAL A N 1
ATOM 973 C CA . VAL A 1 126 ? 14.201 84.509 40.184 1.00 10.92 126 VAL A CA 1
ATOM 974 C C . VAL A 1 126 ? 13.081 83.791 39.436 1.00 12.08 126 VAL A C 1
ATOM 975 O O . VAL A 1 126 ? 13.101 83.705 38.208 1.00 12.05 126 VAL A O 1
ATOM 979 N N . GLY A 1 127 ? 12.110 83.266 40.171 1.00 12.08 127 GLY A N 1
ATOM 980 C CA . GLY A 1 127 ? 11.017 82.561 39.523 1.00 12.12 127 GLY A CA 1
ATOM 981 C C . GLY A 1 127 ? 10.173 81.825 40.538 1.00 12.28 127 GLY A C 1
ATOM 982 O O . GLY A 1 127 ? 10.689 81.329 41.538 1.00 12.97 127 GLY A O 1
ATOM 983 N N . GLU A 1 128 ? 8.875 81.730 40.268 1.00 12.51 128 GLU A N 1
ATOM 984 C CA . GLU A 1 128 ? 7.951 81.087 41.192 1.00 13.56 128 GLU A CA 1
ATOM 985 C C . GLU A 1 128 ? 7.663 79.612 40.927 1.00 12.90 128 GLU A C 1
ATOM 986 O O . GLU A 1 128 ? 7.763 79.141 39.797 1.00 13.44 128 GLU A O 1
ATOM 992 N N . PRO A 1 129 ? 7.319 78.860 41.987 1.00 13.68 129 PRO A N 1
ATOM 993 C CA . PRO A 1 129 ? 7.004 77.435 41.846 1.00 15.63 129 PRO A CA 1
ATOM 994 C C . PRO A 1 129 ? 5.570 77.318 41.312 1.00 17.19 129 PRO A C 1
ATOM 995 O O . PRO A 1 129 ? 4.798 78.276 41.390 1.00 15.20 129 PRO A O 1
ATOM 999 N N . LEU A 1 130 ? 5.217 76.155 40.772 1.00 18.29 130 LEU A N 1
ATOM 1000 C CA . LEU A 1 130 ? 3.882 75.937 40.214 1.00 19.75 130 LEU A CA 1
ATOM 1001 C C . LEU A 1 130 ? 2.731 76.313 41.149 1.00 19.29 130 LEU A C 1
ATOM 1002 O O . LEU A 1 130 ? 1.768 76.949 40.723 1.00 19.42 130 LEU A O 1
ATOM 1007 N N . GLU A 1 131 ? 2.833 75.910 42.414 1.00 20.01 131 GLU A N 1
ATOM 1008 C CA . GLU A 1 131 ? 1.807 76.196 43.432 1.00 21.34 131 GLU A CA 1
ATOM 1009 C C . GLU A 1 131 ? 1.501 77.690 43.550 1.00 19.65 131 GLU A C 1
ATOM 1010 O O . GLU A 1 131 ? 0.344 78.093 43.659 1.00 18.87 131 GLU A O 1
ATOM 1016 N N . VAL A 1 132 ? 2.551 78.502 43.528 1.00 17.73 132 VAL A N 1
ATOM 1017 C CA . VAL A 1 132 ? 2.413 79.953 43.626 1.00 15.59 132 VAL A CA 1
ATOM 1018 C C . VAL A 1 132 ? 1.752 80.508 42.367 1.00 15.69 132 VAL A C 1
ATOM 1019 O O . VAL A 1 132 ? 0.880 81.374 42.431 1.00 15.48 132 VAL A O 1
ATOM 1023 N N . ARG A 1 133 ? 2.181 80.004 41.218 1.00 14.79 133 ARG A N 1
ATOM 1024 C CA . ARG A 1 133 ? 1.628 80.428 39.942 1.00 16.42 133 ARG A CA 1
ATOM 1025 C C . ARG A 1 133 ? 0.128 80.131 39.903 1.00 16.53 133 ARG A C 1
ATOM 1026 O O . ARG A 1 133 ? -0.674 80.982 39.524 1.00 16.92 133 ARG A O 1
ATOM 1034 N N . GLU A 1 134 ? -0.248 78.927 40.317 1.00 18.02 134 GLU A N 1
ATOM 1035 C CA . GLU A 1 134 ? -1.651 78.524 40.307 1.00 19.25 134 GLU A CA 1
ATOM 1036 C C . GLU A 1 134 ? -2.531 79.356 41.237 1.00 18.75 134 GLU A C 1
ATOM 1037 O O . GLU A 1 134 ? -3.732 79.490 41.001 1.00 20.14 134 GLU A O 1
ATOM 1043 N N . LYS A 1 135 ? -1.940 79.916 42.286 1.00 18.81 135 LYS A N 1
ATOM 1044 C CA . LYS A 1 135 ? -2.695 80.732 43.232 1.00 19.33 135 LYS A CA 1
ATOM 1045 C C . LYS A 1 135 ? -2.814 82.178 42.754 1.00 18.90 135 LYS A C 1
ATOM 1046 O O . LYS A 1 135 ? -3.526 82.979 43.361 1.00 18.86 135 LYS A O 1
ATOM 1052 N N . GLY A 1 136 ? -2.115 82.501 41.668 1.00 16.30 136 GLY A N 1
ATOM 1053 C CA . GLY A 1 136 ? -2.146 83.848 41.120 1.00 15.03 136 GLY A CA 1
ATOM 1054 C C . GLY A 1 136 ? -1.144 84.791 41.773 1.00 13.06 136 GLY A C 1
ATOM 1055 O O . GLY A 1 136 ? -1.229 86.011 41.609 1.00 12.16 136 GLY A O 1
ATOM 1056 N N . GLU A 1 137 ? -0.176 84.225 42.492 1.00 13.13 137 GLU A N 1
ATOM 1057 C CA . GLU A 1 137 ? 0.832 85.006 43.207 1.00 12.80 137 GLU A CA 1
ATOM 1058 C C . GLU A 1 137 ? 2.203 85.060 42.529 1.00 13.05 137 GLU A C 1
ATOM 1059 O O . GLU A 1 137 ? 3.185 85.462 43.152 1.00 13.28 137 GLU A O 1
ATOM 1065 N N . ALA A 1 138 ? 2.276 84.679 41.260 1.00 12.56 138 ALA A N 1
ATOM 1066 C CA . ALA A 1 138 ? 3.559 84.675 40.565 1.00 12.22 138 ALA A CA 1
ATOM 1067 C C . ALA A 1 138 ? 4.326 85.995 40.629 1.00 12.70 138 ALA A C 1
ATOM 1068 O O . ALA A 1 138 ? 5.519 86.014 40.947 1.00 11.99 138 ALA A O 1
ATOM 1070 N N . VAL A 1 139 ? 3.657 87.104 40.338 1.00 12.02 139 VAL A N 1
ATOM 1071 C CA . VAL A 1 139 ? 4.343 88.390 40.361 1.00 10.32 139 VAL A CA 1
ATOM 1072 C C . VAL A 1 139 ? 4.798 88.823 41.755 1.00 11.76 139 VAL A C 1
ATOM 1073 O O . VAL A 1 139 ? 5.965 89.161 41.943 1.00 11.27 139 VAL A O 1
ATOM 1077 N N . PRO A 1 140 ? 3.897 88.816 42.752 1.00 11.36 140 PRO A N 1
ATOM 1078 C CA . PRO A 1 140 ? 4.342 89.231 44.089 1.00 12.24 140 PRO A CA 1
ATOM 1079 C C . PRO A 1 140 ? 5.494 88.369 44.624 1.00 12.73 140 PRO A C 1
ATOM 1080 O O . PRO A 1 140 ? 6.438 88.881 45.230 1.00 11.92 140 PRO A O 1
ATOM 1084 N N . TYR A 1 141 ? 5.408 87.062 44.397 1.00 12.34 141 TYR A N 1
ATOM 1085 C CA . TYR A 1 141 ? 6.436 86.134 44.856 1.00 12.46 141 TYR A CA 1
ATOM 1086 C C . TYR A 1 141 ? 7.778 86.415 44.190 1.00 13.33 141 TYR A C 1
ATOM 1087 O O . TYR A 1 141 ? 8.814 86.496 44.855 1.00 12.60 141 TYR A O 1
ATOM 1096 N N . THR A 1 142 ? 7.754 86.564 42.873 1.00 11.55 142 THR A N 1
ATOM 1097 C CA . THR A 1 142 ? 8.976 86.814 42.120 1.00 12.20 142 THR A CA 1
ATOM 1098 C C . THR A 1 142 ? 9.609 88.156 42.467 1.00 11.68 142 THR A C 1
ATOM 1099 O O . THR A 1 142 ? 10.832 88.270 42.538 1.00 11.87 142 THR A O 1
ATOM 1103 N N . LEU A 1 143 ? 8.786 89.173 42.695 1.00 12.55 143 LEU A N 1
ATOM 1104 C CA . LEU A 1 143 ? 9.318 90.486 43.038 1.00 11.78 143 LEU A CA 1
ATOM 1105 C C . LEU A 1 143 ? 9.925 90.475 44.435 1.00 12.90 143 LEU A C 1
ATOM 1106 O O . LEU A 1 143 ? 10.916 91.153 44.704 1.00 12.68 143 LEU A O 1
ATOM 1111 N N . ARG A 1 144 ? 9.334 89.690 45.324 1.00 13.07 144 ARG A N 1
ATOM 1112 C CA . ARG A 1 144 ? 9.829 89.602 46.688 1.00 13.95 144 ARG A CA 1
ATOM 1113 C C . ARG A 1 144 ? 11.192 88.914 46.677 1.00 13.97 144 ARG A C 1
ATOM 1114 O O . ARG A 1 144 ? 12.099 89.284 47.423 1.00 14.21 144 ARG A O 1
ATOM 1122 N N . GLN A 1 145 ? 11.331 87.923 45.804 1.00 12.84 145 GLN A N 1
ATOM 1123 C CA . GLN A 1 145 ? 12.572 87.195 45.667 1.00 12.53 145 GLN A CA 1
ATOM 1124 C C . GLN A 1 145 ? 13.637 88.099 45.072 1.00 12.79 145 GLN A C 1
ATOM 1125 O O . GLN A 1 145 ? 14.790 88.098 45.483 1.00 12.30 145 GLN A O 1
ATOM 1131 N N . LEU A 1 146 ? 13.229 88.893 44.085 1.00 12.40 146 LEU A N 1
ATOM 1132 C CA . LEU A 1 146 ? 14.139 89.825 43.424 1.00 12.41 146 LEU A CA 1
ATOM 1133 C C . LEU A 1 146 ? 14.685 90.851 44.415 1.00 12.74 146 LEU A C 1
ATOM 1134 O O . LEU A 1 146 ? 15.898 91.041 44.514 1.00 12.47 146 LEU A O 1
ATOM 1139 N N . ARG A 1 147 ? 13.792 91.508 45.154 1.00 12.04 147 ARG A N 1
ATOM 1140 C CA . ARG A 1 147 ? 14.216 92.510 46.129 1.00 13.56 147 ARG A CA 1
ATOM 1141 C C . ARG A 1 147 ? 15.121 91.912 47.207 1.00 12.45 147 ARG A C 1
ATOM 1142 O O . ARG A 1 147 ? 16.122 92.517 47.592 1.00 12.50 147 ARG A O 1
ATOM 1150 N N . GLY A 1 148 ? 14.770 90.726 47.692 1.00 11.51 148 GLY A N 1
ATOM 1151 C CA . GLY A 1 148 ? 15.577 90.093 48.717 1.00 10.72 148 GLY A CA 1
ATOM 1152 C C . GLY A 1 148 ? 16.957 89.734 48.202 1.00 10.68 148 GLY A C 1
ATOM 1153 O O . GLY A 1 148 ? 17.956 89.870 48.917 1.00 11.62 148 GLY A O 1
ATOM 1154 N N . SER A 1 149 ? 17.010 89.284 46.952 1.00 10.55 149 SER A N 1
ATOM 1155 C CA . SER A 1 149 ? 18.265 88.879 46.324 1.00 10.62 149 SER A CA 1
ATOM 1156 C C . SER A 1 149 ? 19.141 90.043 45.882 1.00 10.96 149 SER A C 1
ATOM 1157 O O . SER A 1 149 ? 20.294 89.838 45.500 1.00 10.78 149 SER A O 1
ATOM 1160 N N . LEU A 1 150 ? 18.600 91.258 45.925 1.00 10.17 150 LEU A N 1
ATOM 1161 C CA . LEU A 1 150 ? 19.361 92.440 45.527 1.00 11.26 150 LEU A CA 1
ATOM 1162 C C . LEU A 1 150 ? 19.694 93.340 46.717 1.00 11.97 150 LEU A C 1
ATOM 1163 O O . LEU A 1 150 ? 20.199 94.449 46.551 1.00 12.28 150 LEU A O 1
ATOM 1168 N N . GLU A 1 151 ? 19.414 92.849 47.918 1.00 13.23 151 GLU A N 1
ATOM 1169 C CA . GLU A 1 151 ? 19.694 93.600 49.135 1.00 15.17 151 GLU A CA 1
ATOM 1170 C C . GLU A 1 151 ? 21.191 93.892 49.230 1.00 14.11 151 GLU A C 1
ATOM 1171 O O . GLU A 1 151 ? 22.007 92.973 49.247 1.00 14.84 151 GLU A O 1
ATOM 1177 N N . GLY A 1 152 ? 21.545 95.174 49.286 1.00 13.65 152 GLY A N 1
ATOM 1178 C CA . GLY A 1 152 ? 22.943 95.556 49.381 1.00 13.94 152 GLY A CA 1
ATOM 1179 C C . GLY A 1 152 ? 23.712 95.424 48.078 1.00 13.81 152 GLY A C 1
ATOM 1180 O O . GLY A 1 152 ? 24.918 95.681 48.034 1.00 14.73 152 GLY A O 1
ATOM 1181 N N . VAL A 1 153 ? 23.023 95.026 47.013 1.00 11.82 153 VAL A N 1
ATOM 1182 C CA . VAL A 1 153 ? 23.660 94.866 45.709 1.00 10.99 153 VAL A CA 1
ATOM 1183 C C . VAL A 1 153 ? 23.565 96.177 44.927 1.00 11.65 153 VAL A C 1
ATOM 1184 O O . VAL A 1 153 ? 22.476 96.616 44.557 1.00 11.50 153 VAL A O 1
ATOM 1188 N N . GLU A 1 154 ? 24.716 96.801 44.690 1.00 10.60 154 GLU A N 1
ATOM 1189 C CA . GLU A 1 154 ? 24.780 98.072 43.973 1.00 11.74 154 GLU A CA 1
ATOM 1190 C C . GLU A 1 154 ? 25.806 98.004 42.847 1.00 11.62 154 GLU A C 1
ATOM 1191 O O . GLU A 1 154 ? 26.964 98.383 43.027 1.00 12.66 154 GLU A O 1
ATOM 1197 N N . PRO A 1 155 ? 25.394 97.528 41.667 1.00 11.57 155 PRO A N 1
ATOM 1198 C CA . PRO A 1 155 ? 26.302 97.417 40.520 1.00 11.83 155 PRO A CA 1
ATOM 1199 C C . PRO A 1 155 ? 26.806 98.774 40.038 1.00 12.25 155 PRO A C 1
ATOM 1200 O O . PRO A 1 155 ? 26.159 99.799 40.249 1.00 13.12 155 PRO A O 1
ATOM 1204 N N . PRO A 1 156 ? 27.976 98.797 39.383 1.00 10.68 156 PRO A N 1
ATOM 1205 C CA . PRO A 1 156 ? 28.510 100.069 38.886 1.00 11.69 156 PRO A CA 1
ATOM 1206 C C . PRO A 1 156 ? 27.600 100.666 37.805 1.00 13.21 156 PRO A C 1
ATOM 1207 O O . PRO A 1 156 ? 27.467 101.888 37.686 1.00 14.43 156 PRO A O 1
ATOM 1211 N N . GLY A 1 157 ? 26.967 99.790 37.031 1.00 13.31 157 GLY A N 1
ATOM 1212 C CA . GLY A 1 157 ? 26.077 100.224 35.967 1.00 11.33 157 GLY A CA 1
ATOM 1213 C C . GLY A 1 157 ? 25.157 99.089 35.551 1.00 12.01 157 GLY A C 1
ATOM 1214 O O . GLY A 1 157 ? 25.346 97.955 35.995 1.00 10.93 157 GLY A O 1
ATOM 1215 N N . PRO A 1 158 ? 24.161 99.354 34.689 1.00 13.20 158 PRO A N 1
ATOM 1216 C CA . PRO A 1 158 ? 23.220 98.322 34.238 1.00 12.99 158 PRO A CA 1
ATOM 1217 C C . PRO A 1 158 ? 23.860 97.179 33.458 1.00 14.24 158 PRO A C 1
ATOM 1218 O O . PRO A 1 158 ? 23.302 96.084 33.376 1.00 14.42 158 PRO A O 1
ATOM 1222 N N . GLU A 1 159 ? 25.034 97.433 32.892 1.00 14.34 159 GLU A N 1
ATOM 1223 C CA . GLU A 1 159 ? 25.738 96.419 32.124 1.00 14.98 159 GLU A CA 1
ATOM 1224 C C . GLU A 1 159 ? 26.324 95.348 33.040 1.00 14.41 159 GLU A C 1
ATOM 1225 O O . GLU A 1 159 ? 26.673 94.254 32.590 1.00 15.24 159 GLU A O 1
ATOM 1231 N N . ALA A 1 160 ? 26.402 95.663 34.330 1.00 12.50 160 ALA A N 1
ATOM 1232 C CA . ALA A 1 160 ? 26.987 94.764 35.318 1.00 11.24 160 ALA A CA 1
ATOM 1233 C C . ALA A 1 160 ? 25.995 93.896 36.082 1.00 11.99 160 ALA A C 1
ATOM 1234 O O . ALA A 1 160 ? 26.345 93.295 37.096 1.00 12.45 160 ALA A O 1
ATOM 1236 N N . LEU A 1 161 ? 24.760 93.827 35.598 1.00 10.63 161 LEU A N 1
ATOM 1237 C CA . LEU A 1 161 ? 23.742 93.008 36.243 1.00 10.67 161 LEU A CA 1
ATOM 1238 C C . LEU A 1 161 ? 22.767 92.452 35.220 1.00 10.54 161 LEU A C 1
ATOM 1239 O O . LEU A 1 161 ? 22.274 93.179 34.356 1.00 12.05 161 LEU A O 1
ATOM 1244 N N . VAL A 1 162 ? 22.502 91.154 35.318 1.00 9.11 162 VAL A N 1
ATOM 1245 C CA . VAL A 1 162 ? 21.555 90.489 34.435 1.00 9.98 162 VAL A CA 1
ATOM 1246 C C . VAL A 1 162 ? 20.563 89.748 35.318 1.00 10.15 162 VAL A C 1
ATOM 1247 O O . VAL A 1 162 ? 20.952 89.110 36.295 1.00 10.00 162 VAL A O 1
ATOM 1251 N N . ILE A 1 163 ? 19.279 89.859 35.000 1.00 9.18 163 ILE A N 1
ATOM 1252 C CA . ILE A 1 163 ? 18.265 89.142 35.763 1.00 9.13 163 ILE A CA 1
ATOM 1253 C C . ILE A 1 163 ? 17.719 88.067 34.835 1.00 9.81 163 ILE A C 1
ATOM 1254 O O . ILE A 1 163 ? 17.554 88.303 33.641 1.00 10.55 163 ILE A O 1
ATOM 1259 N N . ALA A 1 164 ? 17.472 86.881 35.374 1.00 9.75 164 ALA A N 1
ATOM 1260 C CA . ALA A 1 164 ? 16.904 85.805 34.579 1.00 10.11 164 ALA A CA 1
ATOM 1261 C C . ALA A 1 164 ? 15.633 85.331 35.258 1.00 10.30 164 ALA A C 1
ATOM 1262 O O . ALA A 1 164 ? 15.665 84.891 36.404 1.00 11.47 164 ALA A O 1
ATOM 1264 N N . TYR A 1 165 ? 14.509 85.455 34.562 1.00 10.78 165 TYR A N 1
ATOM 1265 C CA . TYR A 1 165 ? 13.245 84.989 35.107 1.00 10.75 165 TYR A CA 1
ATOM 1266 C C . TYR A 1 165 ? 13.042 83.576 34.589 1.00 10.37 165 TYR A C 1
ATOM 1267 O O . TYR A 1 165 ? 12.895 83.368 33.387 1.00 10.72 165 TYR A O 1
ATOM 1276 N N . GLU A 1 166 ? 13.072 82.609 35.499 1.00 10.99 166 GLU A N 1
ATOM 1277 C CA . GLU A 1 166 ? 12.867 81.216 35.144 1.00 12.75 166 GLU A CA 1
ATOM 1278 C C . GLU A 1 166 ? 11.816 80.623 36.061 1.00 13.60 166 GLU A C 1
ATOM 1279 O O . GLU A 1 166 ? 12.117 80.248 37.194 1.00 15.94 166 GLU A O 1
ATOM 1285 N N . PRO A 1 167 ? 10.561 80.551 35.601 1.00 13.71 167 PRO A N 1
ATOM 1286 C CA . PRO A 1 167 ? 9.548 79.966 36.482 1.00 13.70 167 PRO A CA 1
ATOM 1287 C C . PRO A 1 167 ? 9.959 78.510 36.722 1.00 13.65 167 PRO A C 1
ATOM 1288 O O . PRO A 1 167 ? 10.335 77.805 35.785 1.00 12.97 167 PRO A O 1
ATOM 1292 N N . VAL A 1 168 ? 9.912 78.070 37.974 1.00 13.12 168 VAL A N 1
ATOM 1293 C CA . VAL A 1 168 ? 10.340 76.714 38.310 1.00 14.25 168 VAL A CA 1
ATOM 1294 C C . VAL A 1 168 ? 9.648 75.625 37.499 1.00 14.45 168 VAL A C 1
ATOM 1295 O O . VAL A 1 168 ? 10.287 74.662 37.068 1.00 14.70 168 VAL A O 1
ATOM 1299 N N . TRP A 1 169 ? 8.348 75.789 37.273 1.00 14.74 169 TRP A N 1
ATOM 1300 C CA . TRP A 1 169 ? 7.572 74.807 36.521 1.00 14.35 169 TRP A CA 1
ATOM 1301 C C . TRP A 1 169 ? 7.924 74.712 35.037 1.00 14.94 169 TRP A C 1
ATOM 1302 O O . TRP A 1 169 ? 7.437 73.820 34.339 1.00 16.16 169 TRP A O 1
ATOM 1313 N N . ALA A 1 170 ? 8.766 75.625 34.556 1.00 13.55 170 ALA A N 1
ATOM 1314 C CA . ALA A 1 170 ? 9.164 75.628 33.151 1.00 12.85 170 ALA A CA 1
ATOM 1315 C C . ALA A 1 170 ? 10.545 75.018 32.936 1.00 13.20 170 ALA A C 1
ATOM 1316 O O . ALA A 1 170 ? 10.997 74.872 31.801 1.00 13.00 170 ALA A O 1
ATOM 1318 N N . ILE A 1 171 ? 11.209 74.650 34.024 1.00 13.51 171 ILE A N 1
ATOM 1319 C CA . ILE A 1 171 ? 12.547 74.081 33.927 1.00 14.27 171 ILE A CA 1
ATOM 1320 C C . ILE A 1 171 ? 12.552 72.577 33.644 1.00 15.08 171 ILE A C 1
ATOM 1321 O O . ILE A 1 171 ? 12.084 71.779 34.454 1.00 16.68 171 ILE A O 1
ATOM 1326 N N . GLY A 1 172 ? 13.078 72.211 32.477 1.00 15.07 172 GLY A N 1
ATOM 1327 C CA . GLY A 1 172 ? 13.176 70.814 32.085 1.00 17.21 172 GLY A CA 1
ATOM 1328 C C . GLY A 1 172 ? 11.868 70.069 31.912 1.00 18.67 172 GLY A C 1
ATOM 1329 O O . GLY A 1 172 ? 11.867 68.847 31.756 1.00 20.50 172 GLY A O 1
ATOM 1330 N N . THR A 1 173 ? 10.757 70.799 31.921 1.00 18.34 173 THR A N 1
ATOM 1331 C CA . THR A 1 173 ? 9.432 70.199 31.784 1.00 19.03 173 THR A CA 1
ATOM 1332 C C . THR A 1 173 ? 8.874 70.279 30.371 1.00 19.04 173 THR A C 1
ATOM 1333 O O . THR A 1 173 ? 7.900 69.599 30.045 1.00 20.34 173 THR A O 1
ATOM 1337 N N . GLY A 1 174 ? 9.479 71.117 29.538 1.00 19.88 174 GLY A N 1
ATOM 1338 C CA . GLY A 1 174 ? 8.993 71.279 28.181 1.00 20.44 174 GLY A CA 1
ATOM 1339 C C . GLY A 1 174 ? 7.869 72.300 28.151 1.00 20.89 174 GLY A C 1
ATOM 1340 O O . GLY A 1 174 ? 7.404 72.702 27.084 1.00 24.15 174 GLY A O 1
ATOM 1341 N N . LYS A 1 175 ? 7.437 72.729 29.333 1.00 20.14 175 LYS A N 1
ATOM 1342 C CA . LYS A 1 175 ? 6.360 73.707 29.453 1.00 20.24 175 LYS A CA 1
ATOM 1343 C C . LYS A 1 175 ? 6.890 75.121 29.687 1.00 19.67 175 LYS A C 1
ATOM 1344 O O . LYS A 1 175 ? 6.960 75.586 30.823 1.00 20.05 175 LYS A O 1
ATOM 1350 N N . ASN A 1 176 ? 7.256 75.810 28.613 1.00 17.75 176 ASN A N 1
ATOM 1351 C CA . ASN A 1 176 ? 7.761 77.169 28.750 1.00 18.47 176 ASN A CA 1
ATOM 1352 C C . ASN A 1 176 ? 6.607 78.134 28.967 1.00 18.14 176 ASN A C 1
ATOM 1353 O O . ASN A 1 176 ? 5.464 77.849 28.602 1.00 18.15 176 ASN A O 1
ATOM 1358 N N . ALA A 1 177 ? 6.905 79.274 29.577 1.00 16.94 177 ALA A N 1
ATOM 1359 C CA . ALA A 1 177 ? 5.886 80.285 29.798 1.00 16.52 177 ALA A CA 1
ATOM 1360 C C . ALA A 1 177 ? 5.593 80.863 28.422 1.00 16.01 177 ALA A C 1
ATOM 1361 O O . ALA A 1 177 ? 6.469 80.890 27.555 1.00 16.44 177 ALA A O 1
ATOM 1363 N N . THR A 1 178 ? 4.365 81.311 28.202 1.00 15.40 178 THR A N 1
ATOM 1364 C CA . THR A 1 178 ? 4.030 81.892 26.913 1.00 15.20 178 THR A CA 1
ATOM 1365 C C . THR A 1 178 ? 4.766 83.220 26.818 1.00 14.60 178 THR A C 1
ATOM 1366 O O . THR A 1 178 ? 5.098 83.827 27.837 1.00 14.90 178 THR A O 1
ATOM 1370 N N . PRO A 1 179 ? 5.044 83.683 25.593 1.00 14.77 179 PRO A N 1
ATOM 1371 C CA . PRO A 1 179 ? 5.743 84.956 25.407 1.00 15.88 179 PRO A CA 1
ATOM 1372 C C . PRO A 1 179 ? 5.039 86.087 26.159 1.00 16.32 179 PRO A C 1
ATOM 1373 O O . PRO A 1 179 ? 5.684 86.958 26.744 1.00 15.26 179 PRO A O 1
ATOM 1377 N N . GLU A 1 180 ? 3.710 86.056 26.151 1.00 15.69 180 GLU A N 1
ATOM 1378 C CA . GLU A 1 180 ? 2.924 87.081 26.823 1.00 15.71 180 GLU A CA 1
ATOM 1379 C C . GLU A 1 180 ? 3.105 87.062 28.338 1.00 15.07 180 GLU A C 1
ATOM 1380 O O . GLU A 1 180 ? 3.236 88.117 28.957 1.00 14.72 180 GLU A O 1
ATOM 1386 N N . ASP A 1 181 ? 3.111 85.875 28.942 1.00 14.66 181 ASP A N 1
ATOM 1387 C CA . ASP A 1 181 ? 3.290 85.789 30.390 1.00 14.89 181 ASP A CA 1
ATOM 1388 C C . ASP A 1 181 ? 4.719 86.165 30.775 1.00 14.27 181 ASP A C 1
ATOM 1389 O O . ASP A 1 181 ? 4.948 86.780 31.818 1.00 14.44 181 ASP A O 1
ATOM 1394 N N . ALA A 1 182 ? 5.681 85.796 29.934 1.00 13.32 182 ALA A N 1
ATOM 1395 C CA . ALA A 1 182 ? 7.077 86.131 30.201 1.00 13.37 182 ALA A CA 1
ATOM 1396 C C . ALA A 1 182 ? 7.198 87.651 30.157 1.00 12.42 182 ALA A C 1
ATOM 1397 O O . ALA A 1 182 ? 7.758 88.271 31.061 1.00 11.53 182 ALA A O 1
ATOM 1399 N N . GLU A 1 183 ? 6.661 88.244 29.096 1.00 11.89 183 GLU A N 1
ATOM 1400 C CA . GLU A 1 183 ? 6.685 89.692 28.919 1.00 12.28 183 GLU A CA 1
ATOM 1401 C C . GLU A 1 183 ? 6.094 90.407 30.132 1.00 12.68 183 GLU A C 1
ATOM 1402 O O . GLU A 1 183 ? 6.674 91.365 30.639 1.00 12.23 183 GLU A O 1
ATOM 1408 N N . ALA A 1 184 ? 4.942 89.939 30.603 1.00 12.70 184 ALA A N 1
ATOM 1409 C CA . ALA A 1 184 ? 4.298 90.562 31.754 1.00 12.24 184 ALA A CA 1
ATOM 1410 C C . ALA A 1 184 ? 5.181 90.517 32.999 1.00 12.81 184 ALA A C 1
ATOM 1411 O O . ALA A 1 184 ? 5.250 91.487 33.753 1.00 12.90 184 ALA A O 1
ATOM 1413 N N . MET A 1 185 ? 5.853 89.391 33.222 1.00 12.25 185 MET A N 1
ATOM 1414 C CA . MET A 1 185 ? 6.717 89.270 34.385 1.00 12.20 185 MET A CA 1
ATOM 1415 C C . MET A 1 185 ? 7.937 90.168 34.245 1.00 11.86 185 MET A C 1
ATOM 1416 O O . MET A 1 185 ? 8.348 90.811 35.205 1.00 11.71 185 MET A O 1
ATOM 1421 N N . HIS A 1 186 ? 8.515 90.213 33.049 1.00 11.25 186 HIS A N 1
ATOM 1422 C CA . HIS A 1 186 ? 9.690 91.049 32.832 1.00 11.56 186 HIS A CA 1
ATOM 1423 C C . HIS A 1 186 ? 9.355 92.521 33.044 1.00 12.15 186 HIS A C 1
ATOM 1424 O O . HIS A 1 186 ? 10.184 93.285 33.542 1.00 12.21 186 HIS A O 1
ATOM 1431 N N . GLN A 1 187 ? 8.141 92.921 32.673 1.00 12.76 187 GLN A N 1
ATOM 1432 C CA . GLN A 1 187 ? 7.721 94.306 32.864 1.00 13.91 187 GLN A CA 1
ATOM 1433 C C . GLN A 1 187 ? 7.721 94.618 34.357 1.00 13.72 187 GLN A C 1
ATOM 1434 O O . GLN A 1 187 ? 8.206 95.670 34.779 1.00 14.02 187 GLN A O 1
ATOM 1440 N N . ALA A 1 188 ? 7.175 93.699 35.150 1.00 12.87 188 ALA A N 1
ATOM 1441 C CA . ALA A 1 188 ? 7.118 93.874 36.597 1.00 12.98 188 ALA A CA 1
ATOM 1442 C C . ALA A 1 188 ? 8.528 93.937 37.170 1.00 12.36 188 ALA A C 1
ATOM 1443 O O . ALA A 1 188 ? 8.836 94.794 37.997 1.00 12.04 188 ALA A O 1
ATOM 1445 N N . ILE A 1 189 ? 9.384 93.021 36.726 1.00 12.30 189 ILE A N 1
ATOM 1446 C CA . ILE A 1 189 ? 10.765 92.989 37.188 1.00 11.15 189 ILE A CA 1
ATOM 1447 C C . ILE A 1 189 ? 11.484 94.298 36.854 1.00 11.09 189 ILE A C 1
ATOM 1448 O O . ILE A 1 189 ? 12.173 94.864 37.701 1.00 11.23 189 ILE A O 1
ATOM 1453 N N . ARG A 1 190 ? 11.313 94.788 35.629 1.00 10.83 190 ARG A N 1
ATOM 1454 C CA . ARG A 1 190 ? 11.981 96.020 35.226 1.00 11.02 190 ARG A CA 1
ATOM 1455 C C . ARG A 1 190 ? 11.478 97.212 36.036 1.00 12.75 190 ARG A C 1
ATOM 1456 O O . ARG A 1 190 ? 12.252 98.103 36.382 1.00 13.28 190 ARG A O 1
ATOM 1464 N N . LYS A 1 191 ? 10.186 97.232 36.345 1.00 13.66 191 LYS A N 1
ATOM 1465 C CA . LYS A 1 191 ? 9.640 98.325 37.137 1.00 15.68 191 LYS A CA 1
ATOM 1466 C C . LYS A 1 191 ? 10.256 98.285 38.532 1.00 14.93 191 LYS A C 1
ATOM 1467 O O . LYS A 1 191 ? 10.540 99.326 39.126 1.00 14.58 191 LYS A O 1
ATOM 1473 N N . ALA A 1 192 ? 10.462 97.078 39.052 1.00 14.21 192 ALA A N 1
ATOM 1474 C CA . ALA A 1 192 ? 11.056 96.911 40.374 1.00 14.44 192 ALA A CA 1
ATOM 1475 C C . ALA A 1 192 ? 12.508 97.375 40.343 1.00 14.82 192 ALA A C 1
ATOM 1476 O O . ALA A 1 192 ? 13.010 97.935 41.319 1.00 14.93 192 ALA A O 1
ATOM 1478 N N . LEU A 1 193 ? 13.184 97.139 39.222 1.00 13.72 193 LEU A N 1
ATOM 1479 C CA . LEU A 1 193 ? 14.574 97.556 39.071 1.00 13.30 193 LEU A CA 1
ATOM 1480 C C . LEU A 1 193 ? 14.654 99.076 38.980 1.00 13.45 193 LEU A C 1
ATOM 1481 O O . LEU A 1 193 ? 15.607 99.682 39.459 1.00 13.49 193 LEU A O 1
ATOM 1486 N N . SER A 1 194 ? 13.650 99.686 38.358 1.00 13.87 194 SER A N 1
ATOM 1487 C CA . SER A 1 194 ? 13.622 101.137 38.216 1.00 15.21 194 SER A CA 1
ATOM 1488 C C . SER A 1 194 ? 13.489 101.786 39.590 1.00 16.10 194 SER A C 1
ATOM 1489 O O . SER A 1 194 ? 14.123 102.801 39.876 1.00 15.41 194 SER A O 1
ATOM 1492 N N . GLU A 1 195 ? 12.661 101.191 40.442 1.00 17.39 195 GLU A N 1
ATOM 1493 C CA . GLU A 1 195 ? 12.456 101.710 41.793 1.00 19.65 195 GLU A CA 1
ATOM 1494 C C . GLU A 1 195 ? 13.722 101.533 42.623 1.00 20.18 195 GLU A C 1
ATOM 1495 O O . GLU A 1 195 ? 14.019 102.324 43.520 1.00 19.75 195 GLU A O 1
ATOM 1501 N N . ARG A 1 196 ? 14.471 100.488 42.298 1.00 18.96 196 ARG A N 1
ATOM 1502 C CA . ARG A 1 196 ? 15.688 100.146 43.013 1.00 18.89 196 ARG A CA 1
ATOM 1503 C C . ARG A 1 196 ? 16.944 100.895 42.565 1.00 17.63 196 ARG A C 1
ATOM 1504 O O . ARG A 1 196 ? 17.763 101.299 43.395 1.00 18.83 196 ARG A O 1
ATOM 1512 N N . TYR A 1 197 ? 17.087 101.089 41.258 1.00 16.15 197 TYR A N 1
ATOM 1513 C CA . TYR A 1 197 ? 18.274 101.737 40.702 1.00 15.62 197 TYR A CA 1
ATOM 1514 C C . TYR A 1 197 ? 18.014 102.949 39.811 1.00 15.27 197 TYR A C 1
ATOM 1515 O O . TYR A 1 197 ? 18.957 103.560 39.302 1.00 15.88 197 TYR A O 1
ATOM 1524 N N . GLY A 1 198 ? 16.749 103.294 39.611 1.00 16.30 198 GLY A N 1
ATOM 1525 C CA . GLY A 1 198 ? 16.439 104.420 38.750 1.00 15.66 198 GLY A CA 1
ATOM 1526 C C . GLY A 1 198 ? 16.069 103.928 37.362 1.00 16.67 198 GLY A C 1
ATOM 1527 O O . GLY A 1 198 ? 16.469 102.834 36.955 1.00 15.40 198 GLY A O 1
ATOM 1528 N N . GLU A 1 199 ? 15.313 104.742 36.632 1.00 17.44 199 GLU A N 1
ATOM 1529 C CA . GLU A 1 199 ? 14.854 104.396 35.289 1.00 17.80 199 GLU A CA 1
ATOM 1530 C C . GLU A 1 199 ? 15.962 104.224 34.250 1.00 18.04 199 GLU A C 1
ATOM 1531 O O . GLU A 1 199 ? 15.910 103.305 33.431 1.00 18.34 199 GLU A O 1
ATOM 1537 N N . ALA A 1 200 ? 16.955 105.107 34.270 1.00 17.32 200 ALA A N 1
ATOM 1538 C CA . ALA A 1 200 ? 18.053 105.021 33.312 1.00 16.86 200 ALA A CA 1
ATOM 1539 C C . ALA A 1 200 ? 18.730 103.658 33.424 1.00 16.12 200 ALA A C 1
ATOM 1540 O O . ALA A 1 200 ? 19.000 102.998 32.423 1.00 17.13 200 ALA A O 1
ATOM 1542 N N . PHE A 1 201 ? 18.993 103.250 34.658 1.00 14.84 201 PHE A N 1
ATOM 1543 C CA . PHE A 1 201 ? 19.631 101.969 34.944 1.00 13.90 201 PHE A CA 1
ATOM 1544 C C . PHE A 1 201 ? 18.722 100.813 34.511 1.00 13.51 201 PHE A C 1
ATOM 1545 O O . PHE A 1 201 ? 19.117 99.962 33.713 1.00 13.24 201 PHE A O 1
ATOM 1553 N N . ALA A 1 202 ? 17.496 100.803 35.024 1.00 12.65 202 ALA A N 1
ATOM 1554 C CA . ALA A 1 202 ? 16.541 99.739 34.717 1.00 13.06 202 ALA A CA 1
ATOM 1555 C C . ALA A 1 202 ? 16.255 99.530 33.233 1.00 12.84 202 ALA A C 1
ATOM 1556 O O . ALA A 1 202 ? 16.075 98.395 32.787 1.00 12.53 202 ALA A O 1
ATOM 1558 N N . SER A 1 203 ? 16.209 100.614 32.467 1.00 13.32 203 SER A N 1
ATOM 1559 C CA . SER A 1 203 ? 15.927 100.515 31.038 1.00 13.37 203 SER A CA 1
ATOM 1560 C C . SER A 1 203 ? 17.063 99.868 30.255 1.00 13.75 203 SER A C 1
ATOM 1561 O O . SER A 1 203 ? 16.897 99.517 29.086 1.00 14.07 203 SER A O 1
ATOM 1564 N N . ARG A 1 204 ? 18.214 99.701 30.898 1.00 12.97 204 ARG A N 1
ATOM 1565 C CA . ARG A 1 204 ? 19.368 99.109 30.230 1.00 13.16 204 ARG A CA 1
ATOM 1566 C C . ARG A 1 204 ? 19.746 97.718 30.736 1.00 13.52 204 ARG A C 1
ATOM 1567 O O . ARG A 1 204 ? 20.620 97.068 30.166 1.00 14.67 204 ARG A O 1
ATOM 1575 N N . VAL A 1 205 ? 19.096 97.263 31.802 1.00 12.69 205 VAL A N 1
ATOM 1576 C CA . VAL A 1 205 ? 19.384 95.940 32.352 1.00 11.76 205 VAL A CA 1
ATOM 1577 C C . VAL A 1 205 ? 18.791 94.840 31.484 1.00 11.71 205 VAL A C 1
ATOM 1578 O O . VAL A 1 205 ? 17.615 94.883 31.127 1.00 12.90 205 VAL A O 1
ATOM 1582 N N . ARG A 1 206 ? 19.604 93.848 31.146 1.00 10.30 206 ARG A N 1
ATOM 1583 C CA . ARG A 1 206 ? 19.115 92.744 30.339 1.00 9.89 206 ARG A CA 1
ATOM 1584 C C . ARG A 1 206 ? 18.360 91.765 31.234 1.00 11.15 206 ARG A C 1
ATOM 1585 O O . ARG A 1 206 ? 18.876 91.321 32.262 1.00 10.54 206 ARG A O 1
ATOM 1593 N N . ILE A 1 207 ? 17.117 91.471 30.866 1.00 9.57 207 ILE A N 1
ATOM 1594 C CA . ILE A 1 207 ? 16.304 90.525 31.623 1.00 10.30 207 ILE A CA 1
ATOM 1595 C C . ILE A 1 207 ? 16.046 89.347 30.700 1.00 11.08 207 ILE A C 1
ATOM 1596 O O . ILE A 1 207 ? 15.332 89.466 29.703 1.00 11.91 207 ILE A O 1
ATOM 1601 N N . LEU A 1 208 ? 16.637 88.208 31.036 1.00 10.05 208 LEU A N 1
ATOM 1602 C CA . LEU A 1 208 ? 16.501 87.011 30.221 1.00 10.39 208 LEU A CA 1
ATOM 1603 C C . LEU A 1 208 ? 15.372 86.117 30.696 1.00 10.37 208 LEU A C 1
ATOM 1604 O O . LEU A 1 208 ? 15.028 86.116 31.876 1.00 10.62 208 LEU A O 1
ATOM 1609 N N . TYR A 1 209 ? 14.794 85.362 29.767 1.00 11.03 209 TYR A N 1
ATOM 1610 C CA . TYR A 1 209 ? 13.763 84.405 30.131 1.00 11.77 209 TYR A CA 1
ATOM 1611 C C . TYR A 1 209 ? 14.435 83.038 30.072 1.00 11.69 209 TYR A C 1
ATOM 1612 O O . TYR A 1 209 ? 15.261 82.789 29.196 1.00 10.54 209 TYR A O 1
ATOM 1621 N N . GLY A 1 210 ? 14.083 82.165 31.008 1.00 10.16 210 GLY A N 1
ATOM 1622 C CA . GLY A 1 210 ? 14.639 80.825 31.027 1.00 12.36 210 GLY A CA 1
ATOM 1623 C C . GLY A 1 210 ? 13.552 79.836 31.398 1.00 12.50 210 GLY A C 1
ATOM 1624 O O . GLY A 1 210 ? 12.612 80.184 32.111 1.00 12.59 210 GLY A O 1
ATOM 1625 N N . GLY A 1 211 ? 13.678 78.604 30.920 1.00 11.86 211 GLY A N 1
ATOM 1626 C CA . GLY A 1 211 ? 12.681 77.593 31.220 1.00 12.71 211 GLY A CA 1
ATOM 1627 C C . GLY A 1 211 ? 12.130 76.995 29.942 1.00 12.99 211 GLY A C 1
ATOM 1628 O O . GLY A 1 211 ? 11.159 77.494 29.375 1.00 13.75 211 GLY A O 1
ATOM 1629 N N . SER A 1 212 ? 12.765 75.921 29.487 1.00 13.31 212 SER A N 1
ATOM 1630 C CA . SER A 1 212 ? 12.370 75.229 28.269 1.00 14.13 212 SER A CA 1
ATOM 1631 C C . SER A 1 212 ? 12.493 76.077 27.011 1.00 14.55 212 SER A C 1
ATOM 1632 O O . SER A 1 212 ? 11.656 76.000 26.114 1.00 15.20 212 SER A O 1
ATOM 1635 N N . VAL A 1 213 ? 13.534 76.900 26.947 1.00 14.02 213 VAL A N 1
ATOM 1636 C CA . VAL A 1 213 ? 13.767 77.713 25.765 1.00 13.44 213 VAL A CA 1
ATOM 1637 C C . VAL A 1 213 ? 14.374 76.780 24.720 1.00 14.38 213 VAL A C 1
ATOM 1638 O O . VAL A 1 213 ? 15.273 76.002 25.032 1.00 15.24 213 VAL A O 1
ATOM 1642 N N . ASN A 1 214 ? 13.878 76.844 23.491 1.00 15.26 214 ASN A N 1
ATOM 1643 C CA . ASN A 1 214 ? 14.402 75.998 22.423 1.00 15.45 214 ASN A CA 1
ATOM 1644 C C . ASN A 1 214 ? 14.258 76.702 21.078 1.00 15.39 214 ASN A C 1
ATOM 1645 O O . ASN A 1 214 ? 13.612 77.742 20.985 1.00 14.37 214 ASN A O 1
ATOM 1650 N N . PRO A 1 215 ? 14.872 76.149 20.019 1.00 15.57 215 PRO A N 1
ATOM 1651 C CA . PRO A 1 215 ? 14.797 76.754 18.685 1.00 16.15 215 PRO A CA 1
ATOM 1652 C C . PRO A 1 215 ? 13.388 77.023 18.155 1.00 16.63 215 PRO A C 1
ATOM 1653 O O . PRO A 1 215 ? 13.187 77.929 17.345 1.00 17.05 215 PRO A O 1
ATOM 1657 N N . LYS A 1 216 ? 12.413 76.248 18.616 1.00 17.40 216 LYS A N 1
ATOM 1658 C CA . LYS A 1 216 ? 11.044 76.427 18.147 1.00 19.39 216 LYS A CA 1
ATOM 1659 C C . LYS A 1 216 ? 10.256 77.551 18.815 1.00 19.39 216 LYS A C 1
ATOM 1660 O O . LYS A 1 216 ? 9.286 78.048 18.242 1.00 20.10 216 LYS A O 1
ATOM 1666 N N . ASN A 1 217 ? 10.663 77.967 20.012 1.00 18.10 217 ASN A N 1
ATOM 1667 C CA . ASN A 1 217 ? 9.945 79.028 20.713 1.00 16.31 217 ASN A CA 1
ATOM 1668 C C . ASN A 1 217 ? 10.756 80.288 21.023 1.00 15.57 217 ASN A C 1
ATOM 1669 O O . ASN A 1 217 ? 10.197 81.292 21.471 1.00 14.84 217 ASN A O 1
ATOM 1674 N N . PHE A 1 218 ? 12.060 80.255 20.766 1.00 15.10 218 PHE A N 1
ATOM 1675 C CA . PHE A 1 218 ? 12.909 81.402 21.084 1.00 14.17 218 PHE A CA 1
ATOM 1676 C C . PHE A 1 218 ? 12.565 82.695 20.352 1.00 14.72 218 PHE A C 1
ATOM 1677 O O . PHE A 1 218 ? 12.528 83.760 20.964 1.00 14.93 218 PHE A O 1
ATOM 1685 N N . ALA A 1 219 ? 12.317 82.613 19.049 1.00 14.55 219 ALA A N 1
ATOM 1686 C CA . ALA A 1 219 ? 12.002 83.807 18.273 1.00 15.56 219 ALA A CA 1
ATOM 1687 C C . ALA A 1 219 ? 10.829 84.587 18.857 1.00 15.71 219 ALA A C 1
ATOM 1688 O O . ALA A 1 219 ? 10.913 85.805 19.033 1.00 15.19 219 ALA A O 1
ATOM 1690 N N . ASP A 1 220 ? 9.736 83.891 19.158 1.00 16.98 220 ASP A N 1
ATOM 1691 C CA . ASP A 1 220 ? 8.562 84.552 19.712 1.00 16.89 220 ASP A CA 1
ATOM 1692 C C . ASP A 1 220 ? 8.818 85.131 21.096 1.00 17.18 220 ASP A C 1
ATOM 1693 O O . ASP A 1 220 ? 8.305 86.198 21.430 1.00 17.03 220 ASP A O 1
ATOM 1698 N N . LEU A 1 221 ? 9.607 84.428 21.904 1.00 16.11 221 LEU A N 1
ATOM 1699 C CA . LEU A 1 221 ? 9.923 84.904 23.247 1.00 15.47 221 LEU A CA 1
ATOM 1700 C C . LEU A 1 221 ? 10.761 86.171 23.167 1.00 15.71 221 LEU A C 1
ATOM 1701 O O . LEU A 1 221 ? 10.514 87.150 23.876 1.00 15.01 221 LEU A O 1
ATOM 1706 N N . LEU A 1 222 ? 11.754 86.141 22.287 1.00 15.29 222 LEU A N 1
ATOM 1707 C CA . LEU A 1 222 ? 12.660 87.257 22.095 1.00 16.67 222 LEU A CA 1
ATOM 1708 C C . LEU A 1 222 ? 11.957 88.469 21.482 1.00 17.49 222 LEU A C 1
ATOM 1709 O O . LEU A 1 222 ? 12.408 89.599 21.646 1.00 18.76 222 LEU A O 1
ATOM 1714 N N . SER A 1 223 ? 10.848 88.237 20.785 1.00 17.01 223 SER A N 1
ATOM 1715 C CA . SER A 1 223 ? 10.110 89.334 20.166 1.00 17.88 223 SER A CA 1
ATOM 1716 C C . SER A 1 223 ? 9.424 90.225 21.204 1.00 17.67 223 SER A C 1
ATOM 1717 O O . SER A 1 223 ? 9.039 91.353 20.897 1.00 19.31 223 SER A O 1
ATOM 1720 N N . MET A 1 224 ? 9.265 89.721 22.427 1.00 15.52 224 MET A N 1
ATOM 1721 C CA . MET A 1 224 ? 8.632 90.498 23.492 1.00 14.82 224 MET A CA 1
ATOM 1722 C C . MET A 1 224 ? 9.549 91.668 23.857 1.00 16.12 224 MET A C 1
ATOM 1723 O O . MET A 1 224 ? 10.741 91.484 24.086 1.00 14.83 224 MET A O 1
ATOM 1728 N N . PRO A 1 225 ? 8.996 92.888 23.928 1.00 15.54 225 PRO A N 1
ATOM 1729 C CA . PRO A 1 225 ? 9.746 94.107 24.254 1.00 16.24 225 PRO A CA 1
ATOM 1730 C C . PRO A 1 225 ? 10.658 94.064 25.480 1.00 15.24 225 PRO A C 1
ATOM 1731 O O . PRO A 1 225 ? 11.742 94.648 25.470 1.00 16.17 225 PRO A O 1
ATOM 1735 N N . ASN A 1 226 ? 10.224 93.381 26.533 1.00 13.47 226 ASN A N 1
ATOM 1736 C CA . ASN A 1 226 ? 11.009 93.323 27.758 1.00 12.79 226 ASN A CA 1
ATOM 1737 C C . ASN A 1 226 ? 11.819 92.046 27.980 1.00 11.84 226 ASN A C 1
ATOM 1738 O O . ASN A 1 226 ? 12.420 91.863 29.041 1.00 10.92 226 ASN A O 1
ATOM 1743 N N . VAL A 1 227 ? 11.828 91.166 26.984 1.00 11.82 227 VAL A N 1
ATOM 1744 C CA . VAL A 1 227 ? 12.607 89.928 27.058 1.00 12.35 227 VAL A CA 1
ATOM 1745 C C . VAL A 1 227 ? 13.882 90.207 26.259 1.00 12.90 227 VAL A C 1
ATOM 1746 O O . VAL A 1 227 ? 13.826 90.430 25.054 1.00 12.89 227 VAL A O 1
ATOM 1750 N N . ASP A 1 228 ? 15.028 90.195 26.936 1.00 11.54 228 ASP A N 1
ATOM 1751 C CA . ASP A 1 228 ? 16.301 90.521 26.294 1.00 11.80 228 ASP A CA 1
ATOM 1752 C C . ASP A 1 228 ? 17.206 89.351 25.948 1.00 11.45 228 ASP A C 1
ATOM 1753 O O . ASP A 1 228 ? 18.392 89.540 25.660 1.00 12.83 228 ASP A O 1
ATOM 1758 N N . GLY A 1 229 ? 16.659 88.145 25.974 1.00 11.65 229 GLY A N 1
ATOM 1759 C CA . GLY A 1 229 ? 17.465 86.987 25.647 1.00 11.56 229 GLY A CA 1
ATOM 1760 C C . GLY A 1 229 ? 17.009 85.784 26.431 1.00 11.62 229 GLY A C 1
ATOM 1761 O O . GLY A 1 229 ? 15.909 85.768 26.983 1.00 11.42 229 GLY A O 1
ATOM 1762 N N . GLY A 1 230 ? 17.849 84.763 26.482 1.00 11.32 230 GLY A N 1
ATOM 1763 C CA . GLY A 1 230 ? 17.456 83.588 27.219 1.00 10.27 230 GLY A CA 1
ATOM 1764 C C . GLY A 1 230 ? 18.561 82.916 27.999 1.00 9.87 230 GLY A C 1
ATOM 1765 O O . GLY A 1 230 ? 19.744 83.032 27.670 1.00 10.51 230 GLY A O 1
ATOM 1766 N N . LEU A 1 231 ? 18.157 82.256 29.076 1.00 10.70 231 LEU A N 1
ATOM 1767 C CA . LEU A 1 231 ? 19.071 81.476 29.892 1.00 10.00 231 LEU A CA 1
ATOM 1768 C C . LEU A 1 231 ? 18.620 80.100 29.436 1.00 11.56 231 LEU A C 1
ATOM 1769 O O . LEU A 1 231 ? 17.543 79.629 29.807 1.00 11.86 231 LEU A O 1
ATOM 1774 N N . VAL A 1 232 ? 19.441 79.479 28.598 1.00 11.60 232 VAL A N 1
ATOM 1775 C CA . VAL A 1 232 ? 19.119 78.192 27.995 1.00 11.42 232 VAL A CA 1
ATOM 1776 C C . VAL A 1 232 ? 19.752 76.990 28.678 1.00 11.09 232 VAL A C 1
ATOM 1777 O O . VAL A 1 232 ? 20.965 76.933 28.856 1.00 11.81 232 VAL A O 1
ATOM 1781 N N . GLY A 1 233 ? 18.916 76.022 29.043 1.00 10.89 233 GLY A N 1
ATOM 1782 C CA . GLY A 1 233 ? 19.412 74.828 29.698 1.00 11.98 233 GLY A CA 1
ATOM 1783 C C . GLY A 1 233 ? 19.647 73.693 28.720 1.00 11.48 233 GLY A C 1
ATOM 1784 O O . GLY A 1 233 ? 20.639 73.677 27.991 1.00 11.35 233 GLY A O 1
ATOM 1785 N N . GLY A 1 234 ? 18.723 72.739 28.699 1.00 11.68 234 GLY A N 1
ATOM 1786 C CA . GLY A 1 234 ? 18.859 71.600 27.809 1.00 12.03 234 GLY A CA 1
ATOM 1787 C C . GLY A 1 234 ? 19.189 71.910 26.359 1.00 11.29 234 GLY A C 1
ATOM 1788 O O . GLY A 1 234 ? 19.973 71.196 25.739 1.00 11.74 234 GLY A O 1
ATOM 1789 N N . ALA A 1 235 ? 18.606 72.974 25.812 1.00 12.23 235 ALA A N 1
ATOM 1790 C CA . ALA A 1 235 ? 18.846 73.321 24.415 1.00 11.75 235 ALA A CA 1
ATOM 1791 C C . ALA A 1 235 ? 20.221 73.920 24.132 1.00 12.38 235 ALA A C 1
ATOM 1792 O O . ALA A 1 235 ? 20.512 74.292 22.995 1.00 13.13 235 ALA A O 1
ATOM 1794 N N . SER A 1 236 ? 21.069 74.020 25.153 1.00 11.81 236 SER A N 1
ATOM 1795 C CA . SER A 1 236 ? 22.409 74.566 24.941 1.00 10.74 236 SER A CA 1
ATOM 1796 C C . SER A 1 236 ? 23.465 73.460 24.916 1.00 10.80 236 SER A C 1
ATOM 1797 O O . SER A 1 236 ? 24.632 73.718 24.626 1.00 11.08 236 SER A O 1
ATOM 1800 N N . LEU A 1 237 ? 23.049 72.227 25.198 1.00 10.14 237 LEU A N 1
ATOM 1801 C CA . LEU A 1 237 ? 23.977 71.097 25.225 1.00 9.44 237 LEU A CA 1
ATOM 1802 C C . LEU A 1 237 ? 24.463 70.657 23.845 1.00 10.51 237 LEU A C 1
ATOM 1803 O O . LEU A 1 237 ? 25.635 70.319 23.674 1.00 10.03 237 LEU A O 1
ATOM 1808 N N . GLU A 1 238 ? 23.565 70.654 22.864 1.00 11.38 238 GLU A N 1
ATOM 1809 C CA . GLU A 1 238 ? 23.933 70.271 21.503 1.00 12.75 238 GLU A CA 1
ATOM 1810 C C . GLU A 1 238 ? 24.371 71.522 20.759 1.00 12.58 238 GLU A C 1
ATOM 1811 O O . GLU A 1 238 ? 23.640 72.512 20.718 1.00 12.76 238 GLU A O 1
ATOM 1817 N N . LEU A 1 239 ? 25.560 71.482 20.167 1.00 12.79 239 LEU A N 1
ATOM 1818 C CA . LEU A 1 239 ? 26.070 72.643 19.452 1.00 12.86 239 LEU A CA 1
ATOM 1819 C C . LEU A 1 239 ? 25.130 73.132 18.353 1.00 13.93 239 LEU A C 1
ATOM 1820 O O . LEU A 1 239 ? 24.925 74.335 18.211 1.00 13.41 239 LEU A O 1
ATOM 1825 N N . GLU A 1 240 ? 24.547 72.222 17.579 1.00 14.64 240 GLU A N 1
ATOM 1826 C CA . GLU A 1 240 ? 23.650 72.667 16.518 1.00 17.09 240 GLU A CA 1
ATOM 1827 C C . GLU A 1 240 ? 22.460 73.433 17.079 1.00 15.37 240 GLU A C 1
ATOM 1828 O O . GLU A 1 240 ? 21.995 74.397 16.470 1.00 14.99 240 GLU A O 1
ATOM 1834 N N . SER A 1 241 ? 21.969 73.010 18.240 1.00 13.94 241 SER A N 1
ATOM 1835 C CA . SER A 1 241 ? 20.837 73.687 18.867 1.00 13.66 241 SER A CA 1
ATOM 1836 C C . SER A 1 241 ? 21.253 75.073 19.357 1.00 13.48 241 SER A C 1
ATOM 1837 O O . SER A 1 241 ? 20.535 76.055 19.158 1.00 13.32 241 SER A O 1
ATOM 1840 N N . PHE A 1 242 ? 22.415 75.150 20.000 1.00 12.93 242 PHE A N 1
ATOM 1841 C CA . PHE A 1 242 ? 22.905 76.423 20.512 1.00 12.33 242 PHE A CA 1
ATOM 1842 C C . PHE A 1 242 ? 23.124 77.391 19.352 1.00 12.09 242 PHE A C 1
ATOM 1843 O O . PHE A 1 242 ? 22.750 78.560 19.433 1.00 11.33 242 PHE A O 1
ATOM 1851 N N . LEU A 1 243 ? 23.724 76.902 18.271 1.00 12.57 243 LEU A N 1
ATOM 1852 C CA . LEU A 1 243 ? 23.961 77.750 17.109 1.00 14.41 243 LEU A CA 1
ATOM 1853 C C . LEU A 1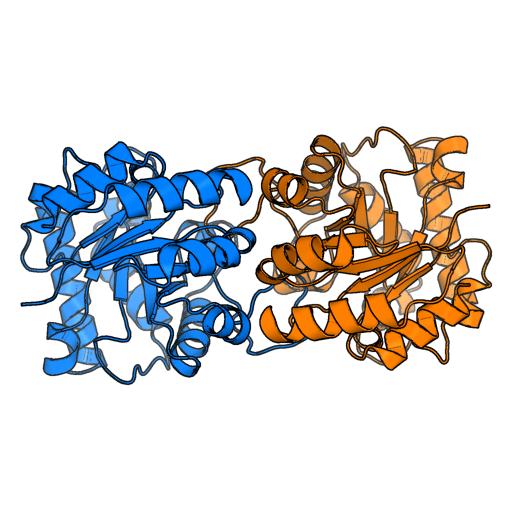 243 ? 22.646 78.243 16.514 1.00 14.84 243 LEU A C 1
ATOM 1854 O O . LEU A 1 243 ? 22.548 79.394 16.088 1.00 14.39 243 LEU A O 1
ATOM 1859 N N . ALA A 1 244 ? 21.638 77.376 16.489 1.00 14.67 244 ALA A N 1
ATOM 1860 C CA . ALA A 1 244 ? 20.332 77.746 15.948 1.00 14.73 244 ALA A CA 1
ATOM 1861 C C . ALA A 1 244 ? 19.739 78.884 16.771 1.00 15.00 244 ALA A C 1
ATOM 1862 O O . ALA A 1 244 ? 19.122 79.803 16.226 1.00 15.86 244 ALA A O 1
ATOM 1864 N N . LEU A 1 245 ? 19.932 78.822 18.085 1.00 13.71 245 LEU A N 1
ATOM 1865 C CA . LEU A 1 245 ? 19.423 79.860 18.972 1.00 12.84 245 LEU A CA 1
ATOM 1866 C C . LEU A 1 245 ? 20.168 81.169 18.727 1.00 13.56 245 LEU A C 1
ATOM 1867 O O . LEU A 1 245 ? 19.567 82.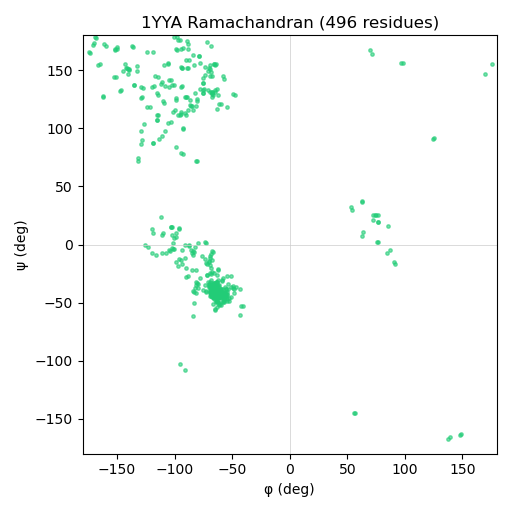245 18.740 1.00 14.15 245 LEU A O 1
ATOM 1872 N N . LEU A 1 246 ? 21.474 81.080 18.491 1.00 13.16 246 LEU A N 1
ATOM 1873 C CA . LEU A 1 246 ? 22.270 82.273 18.236 1.00 13.12 246 LEU A CA 1
ATOM 1874 C C . LEU A 1 246 ? 21.865 82.930 16.916 1.00 15.20 246 LEU A C 1
ATOM 1875 O O . LEU A 1 246 ? 21.855 84.157 16.809 1.00 14.36 246 LEU A O 1
ATOM 1880 N N . ARG A 1 247 ? 21.530 82.119 15.916 1.00 15.83 247 ARG A N 1
ATOM 1881 C CA . ARG A 1 247 ? 21.123 82.666 14.624 1.00 17.43 247 ARG A CA 1
ATOM 1882 C C . ARG A 1 247 ? 19.788 83.383 14.759 1.00 17.77 247 ARG A C 1
ATOM 1883 O O . ARG A 1 247 ? 19.549 84.397 14.106 1.00 18.86 247 ARG A O 1
ATOM 1891 N N . ILE A 1 248 ? 18.919 82.849 15.611 1.00 16.97 248 ILE A N 1
ATOM 1892 C CA . ILE A 1 248 ? 17.617 83.453 15.850 1.00 17.54 248 ILE A CA 1
ATOM 1893 C C . ILE A 1 248 ? 17.816 84.823 16.494 1.00 17.58 248 ILE A C 1
ATOM 1894 O O . ILE A 1 248 ? 17.138 85.787 16.138 1.00 18.48 248 ILE A O 1
ATOM 1899 N N . ALA A 1 249 ? 18.756 84.910 17.432 1.00 17.91 249 ALA A N 1
ATOM 1900 C CA . ALA A 1 249 ? 19.040 86.171 18.110 1.00 17.67 249 ALA A CA 1
ATOM 1901 C C . ALA A 1 249 ? 19.646 87.175 17.130 1.00 18.68 249 ALA A C 1
ATOM 1902 O O . ALA A 1 249 ? 19.389 88.374 17.219 1.00 19.28 249 ALA A O 1
ATOM 1904 N N . GLY A 1 250 ? 20.457 86.676 16.202 1.00 18.02 250 GLY A N 1
ATOM 1905 C CA . GLY A 1 250 ? 21.070 87.540 15.207 1.00 18.76 250 GLY A CA 1
ATOM 1906 C C . GLY A 1 250 ? 22.325 88.260 15.660 1.00 19.57 250 GLY A C 1
ATOM 1907 O O . GLY A 1 250 ? 22.676 88.169 16.854 1.00 18.08 250 GLY A O 1
ATOM 1909 N N . MET B 1 1 ? 53.804 47.540 55.150 1.00 36.52 1 MET B N 1
ATOM 1910 C CA . MET B 1 1 ? 53.066 48.572 55.931 1.00 35.21 1 MET B CA 1
ATOM 1911 C C . MET B 1 1 ? 52.183 49.391 54.997 1.00 32.58 1 MET B C 1
ATOM 1912 O O . MET B 1 1 ? 52.251 49.246 53.776 1.00 33.54 1 MET B O 1
ATOM 1917 N N . ARG B 1 2 ? 51.352 50.250 55.578 1.00 27.58 2 ARG B N 1
ATOM 1918 C CA . ARG B 1 2 ? 50.476 51.106 54.791 1.00 23.12 2 ARG B CA 1
ATOM 1919 C C . ARG B 1 2 ? 51.282 52.320 54.346 1.00 20.83 2 ARG B C 1
ATOM 1920 O O . ARG B 1 2 ? 51.947 52.959 55.161 1.00 19.87 2 ARG B O 1
ATOM 1928 N N . ARG B 1 3 ? 51.227 52.634 53.056 1.00 19.12 3 ARG B N 1
ATOM 1929 C CA . ARG B 1 3 ? 51.965 53.776 52.531 1.00 17.69 3 ARG B CA 1
ATOM 1930 C C . ARG B 1 3 ? 51.349 55.071 53.047 1.00 15.98 3 ARG B C 1
ATOM 1931 O O . ARG B 1 3 ? 50.137 55.264 52.977 1.00 17.26 3 ARG B O 1
ATOM 1939 N N . VAL B 1 4 ? 52.192 55.954 53.566 1.00 14.65 4 VAL B N 1
ATOM 1940 C CA . VAL B 1 4 ? 51.729 57.228 54.095 1.00 15.03 4 VAL B CA 1
ATOM 1941 C C . VAL B 1 4 ? 51.192 58.133 52.989 1.00 14.99 4 VAL B C 1
ATOM 1942 O O . VAL B 1 4 ? 51.685 58.112 51.860 1.00 15.44 4 VAL B O 1
ATOM 1946 N N . LEU B 1 5 ? 50.166 58.911 53.319 1.00 12.84 5 LEU B N 1
ATOM 1947 C CA . LEU B 1 5 ? 49.580 59.853 52.374 1.00 12.08 5 LEU B CA 1
ATOM 1948 C C . LEU B 1 5 ? 49.482 61.227 53.027 1.00 11.91 5 LEU B C 1
ATOM 1949 O O . LEU B 1 5 ? 48.941 61.365 54.124 1.00 12.04 5 LEU B O 1
ATOM 1954 N N . VAL B 1 6 ? 50.039 62.233 52.360 1.00 11.04 6 VAL B N 1
ATOM 1955 C CA . VAL B 1 6 ? 49.979 63.607 52.846 1.00 10.29 6 VAL B CA 1
ATOM 1956 C C . VAL B 1 6 ? 49.147 64.346 51.804 1.00 10.63 6 VAL B C 1
ATOM 1957 O O . VAL B 1 6 ? 49.617 64.589 50.689 1.00 10.74 6 VAL B O 1
ATOM 1961 N N . ALA B 1 7 ? 47.911 64.685 52.163 1.00 9.68 7 ALA B N 1
ATOM 1962 C CA . ALA B 1 7 ? 47.002 65.374 51.249 1.00 9.87 7 ALA B CA 1
ATOM 1963 C C . ALA B 1 7 ? 46.755 66.810 51.689 1.00 10.03 7 ALA B C 1
ATOM 1964 O O . ALA B 1 7 ? 46.308 67.059 52.809 1.00 11.76 7 ALA B O 1
ATOM 1966 N N . GLY B 1 8 ? 47.036 67.752 50.797 1.00 8.25 8 GLY B N 1
ATOM 1967 C CA . GLY B 1 8 ? 46.847 69.151 51.129 1.00 8.88 8 GLY B CA 1
ATOM 1968 C C . GLY B 1 8 ? 45.529 69.723 50.650 1.00 10.38 8 GLY B C 1
ATOM 1969 O O . GLY B 1 8 ? 45.304 69.870 49.448 1.00 11.07 8 GLY B O 1
ATOM 1970 N N . ASN B 1 9 ? 44.653 70.046 51.595 1.00 9.19 9 ASN B N 1
ATOM 1971 C CA . ASN B 1 9 ? 43.359 70.628 51.269 1.00 8.78 9 ASN B CA 1
ATOM 1972 C C . ASN B 1 9 ? 43.507 72.150 51.314 1.00 9.47 9 ASN B C 1
ATOM 1973 O O . ASN B 1 9 ? 43.510 72.754 52.386 1.00 9.93 9 ASN B O 1
ATOM 1978 N N . TRP B 1 10 ? 43.653 72.766 50.144 1.00 8.27 10 TRP B N 1
ATOM 1979 C CA . TRP B 1 10 ? 43.810 74.218 50.069 1.00 9.47 10 TRP B CA 1
ATOM 1980 C C . TRP B 1 10 ? 42.541 74.978 50.423 1.00 9.76 10 TRP B C 1
ATOM 1981 O O . TRP B 1 10 ? 42.588 76.185 50.667 1.00 10.92 10 TRP B O 1
ATOM 1992 N N . LYS B 1 11 ? 41.412 74.278 50.440 1.00 8.95 11 LYS B N 1
ATOM 1993 C CA . LYS B 1 11 ? 40.127 74.912 50.707 1.00 9.76 11 LYS B CA 1
ATOM 1994 C C . LYS B 1 11 ? 39.940 76.026 49.669 1.00 10.21 11 LYS B C 1
ATOM 1995 O O . LYS B 1 11 ? 40.378 75.866 48.527 1.00 9.87 11 LYS B O 1
ATOM 2001 N N . MET B 1 12 ? 39.314 77.145 50.026 1.00 9.34 12 MET B N 1
ATOM 2002 C CA . MET B 1 12 ? 39.095 78.193 49.025 1.00 8.94 12 MET B CA 1
ATOM 2003 C C . MET B 1 12 ? 40.180 79.265 49.016 1.00 9.52 12 MET B C 1
ATOM 2004 O O . MET B 1 12 ? 40.007 80.365 49.551 1.00 9.86 12 MET B O 1
ATOM 2009 N N . HIS B 1 13 ? 41.299 78.917 48.388 1.00 9.25 13 HIS B N 1
ATOM 2010 C CA . HIS B 1 13 ? 42.463 79.786 48.276 1.00 10.06 13 HIS B CA 1
ATOM 2011 C C . HIS B 1 13 ? 43.148 79.629 46.926 1.00 10.67 13 HIS B C 1
ATOM 2012 O O . HIS B 1 13 ? 43.057 78.579 46.288 1.00 11.57 13 HIS B O 1
ATOM 2019 N N . LYS B 1 14 ? 43.856 80.681 46.525 1.00 9.87 14 LYS B N 1
ATOM 2020 C CA . LYS B 1 14 ? 44.611 80.726 45.278 1.00 11.29 14 LYS B CA 1
ATOM 2021 C C . LYS B 1 14 ? 43.758 80.774 44.021 1.00 12.36 14 LYS B C 1
ATOM 2022 O O . LYS B 1 14 ? 42.548 80.557 44.054 1.00 16.04 14 LYS B O 1
ATOM 2028 N N . THR B 1 15 ? 44.414 81.069 42.910 1.00 12.58 15 THR B N 1
ATOM 2029 C CA . THR B 1 15 ? 43.757 81.148 41.614 1.00 11.39 15 THR B CA 1
ATOM 2030 C C . THR B 1 15 ? 44.482 80.192 40.676 1.00 11.07 15 THR B C 1
ATOM 2031 O O . THR B 1 15 ? 45.581 79.727 40.979 1.00 11.00 15 THR B O 1
ATOM 2035 N N . PRO B 1 16 ? 43.876 79.881 39.524 1.00 9.82 16 PRO B N 1
ATOM 2036 C CA . PRO B 1 16 ? 44.554 78.972 38.600 1.00 10.51 16 PRO B CA 1
ATOM 2037 C C . PRO B 1 16 ? 45.953 79.462 38.210 1.00 10.46 16 PRO B C 1
ATOM 2038 O O . PRO B 1 16 ? 46.889 78.668 38.145 1.00 10.91 16 PRO B O 1
ATOM 2042 N N . SER B 1 17 ? 46.103 80.762 37.961 1.00 9.07 17 SER B N 1
ATOM 2043 C CA . SER B 1 17 ? 47.412 81.291 37.578 1.00 9.61 17 SER B CA 1
ATOM 2044 C C . SER B 1 17 ? 48.429 81.165 38.721 1.00 10.76 17 SER B C 1
ATOM 2045 O O . SER B 1 17 ? 49.596 80.844 38.485 1.00 11.27 17 SER B O 1
ATOM 2048 N N . GLU B 1 18 ? 47.995 81.407 39.955 1.00 10.59 18 GLU B N 1
ATOM 2049 C CA . GLU B 1 18 ? 48.901 81.286 41.096 1.00 10.96 18 GLU B CA 1
ATOM 2050 C C . GLU B 1 18 ? 49.256 79.820 41.335 1.00 12.08 18 GLU B C 1
ATOM 2051 O O . GLU B 1 18 ? 50.388 79.497 41.700 1.00 11.82 18 GLU B O 1
ATOM 2057 N N . ALA B 1 19 ? 48.286 78.936 41.117 1.00 10.49 19 ALA B N 1
ATOM 2058 C CA . ALA B 1 19 ? 48.500 77.506 41.315 1.00 9.81 19 ALA B CA 1
ATOM 2059 C C . ALA B 1 19 ? 49.497 76.937 40.307 1.00 9.57 19 ALA B C 1
ATOM 2060 O O . ALA B 1 19 ? 50.277 76.045 40.637 1.00 9.61 19 ALA B O 1
ATOM 2062 N N . ARG B 1 20 ? 49.468 77.447 39.079 1.00 9.57 20 ARG B N 1
ATOM 2063 C CA . ARG B 1 20 ? 50.391 76.978 38.050 1.00 9.79 20 ARG B CA 1
ATOM 2064 C C . ARG B 1 20 ? 51.826 77.157 38.543 1.00 9.40 20 ARG B C 1
ATOM 2065 O O . ARG B 1 20 ? 52.652 76.253 38.422 1.00 10.30 20 ARG B O 1
ATOM 2073 N N . VAL B 1 21 ? 52.112 78.327 39.104 1.00 9.11 21 VAL B N 1
ATOM 2074 C CA . VAL B 1 21 ? 53.442 78.625 39.630 1.00 8.45 21 VAL B CA 1
ATOM 2075 C C . VAL B 1 21 ? 53.788 77.698 40.798 1.00 9.46 21 VAL B C 1
ATOM 2076 O O . VAL B 1 21 ? 54.869 77.108 40.847 1.00 10.45 21 VAL B O 1
ATOM 2080 N N . TRP B 1 22 ? 52.853 77.578 41.732 1.00 8.55 22 TRP B N 1
ATOM 2081 C CA . TRP B 1 22 ? 53.020 76.751 42.922 1.00 8.98 22 TRP B CA 1
ATOM 2082 C C . TRP B 1 22 ? 53.313 75.297 42.542 1.00 10.07 22 TRP B C 1
ATOM 2083 O O . TRP B 1 22 ? 54.260 74.690 43.052 1.00 9.77 22 TRP B O 1
ATOM 2094 N N . PHE B 1 23 ? 52.500 74.740 41.646 1.00 9.93 23 PHE B N 1
ATOM 2095 C CA . PHE B 1 23 ? 52.685 73.354 41.215 1.00 9.84 23 PHE B CA 1
ATOM 2096 C C . PHE B 1 23 ? 54.019 73.139 40.508 1.00 10.30 23 PHE B C 1
ATOM 2097 O O . PHE B 1 23 ? 54.670 72.113 40.702 1.00 10.66 23 PHE B O 1
ATOM 2105 N N . ALA B 1 24 ? 54.414 74.099 39.678 1.00 9.94 24 ALA B N 1
ATOM 2106 C CA . ALA B 1 24 ? 55.668 73.985 38.941 1.00 11.15 24 ALA B CA 1
ATOM 2107 C C . ALA B 1 24 ? 56.851 74.049 39.898 1.00 11.26 24 ALA B C 1
ATOM 2108 O O . ALA B 1 24 ? 57.860 73.368 39.701 1.00 11.70 24 ALA B O 1
ATOM 2110 N N . GLU B 1 25 ? 56.731 74.868 40.937 1.00 11.35 25 GLU B N 1
ATOM 2111 C CA . GLU B 1 25 ? 57.802 74.971 41.915 1.00 10.09 25 GLU B CA 1
ATOM 2112 C C . GLU B 1 25 ? 57.876 73.665 42.708 1.00 11.50 25 GLU B C 1
ATOM 2113 O O . GLU B 1 25 ? 58.964 73.160 42.982 1.00 11.76 25 GLU B O 1
ATOM 2119 N N . LEU B 1 26 ? 56.719 73.111 43.062 1.00 11.09 26 LEU B N 1
ATOM 2120 C CA . LEU B 1 26 ? 56.683 71.852 43.805 1.00 11.03 26 LEU B CA 1
ATOM 2121 C C . LEU B 1 26 ? 57.347 70.755 42.979 1.00 11.81 26 LEU B C 1
ATOM 2122 O O . LEU B 1 26 ? 58.126 69.957 43.494 1.00 12.48 26 LEU B O 1
ATOM 2127 N N . LYS B 1 27 ? 57.036 70.729 41.689 1.00 11.45 27 LYS B N 1
ATOM 2128 C CA . LYS B 1 27 ? 57.594 69.739 40.779 1.00 12.85 27 LYS B CA 1
ATOM 2129 C C . LYS B 1 27 ? 59.118 69.817 40.712 1.00 13.30 27 LYS B C 1
ATOM 2130 O O . LYS B 1 27 ? 59.806 68.792 40.737 1.00 13.68 27 LYS B O 1
ATOM 2136 N N . ARG B 1 28 ? 59.647 71.032 40.638 1.00 12.58 28 ARG B N 1
ATOM 2137 C CA . ARG B 1 28 ? 61.092 71.213 40.549 1.00 13.31 28 ARG B CA 1
ATOM 2138 C C . ARG B 1 28 ? 61.824 70.944 41.864 1.00 13.44 28 ARG B C 1
ATOM 2139 O O . ARG B 1 28 ? 62.937 70.416 41.864 1.00 15.37 28 ARG B O 1
ATOM 2147 N N . LEU B 1 29 ? 61.193 71.285 42.983 1.00 13.64 29 LEU B N 1
ATOM 2148 C CA . LEU B 1 29 ? 61.812 71.114 44.295 1.00 14.33 29 LEU B CA 1
ATOM 2149 C C . LEU B 1 29 ? 61.549 69.781 44.995 1.00 15.47 29 LEU B C 1
ATOM 2150 O O . LEU B 1 29 ? 62.200 69.465 45.993 1.00 17.39 29 LEU B O 1
ATOM 2155 N N . LEU B 1 30 ? 60.610 69.003 44.471 1.00 15.92 30 LEU B N 1
ATOM 2156 C CA . LEU B 1 30 ? 60.243 67.726 45.074 1.00 18.06 30 LEU B CA 1
ATOM 2157 C C . LEU B 1 30 ? 61.357 66.689 45.099 1.00 17.73 30 LEU B C 1
ATOM 2158 O O . LEU B 1 30 ? 61.831 66.254 44.056 1.00 18.99 30 LEU B O 1
ATOM 2163 N N . PRO B 1 31 ? 61.797 66.286 46.300 1.00 19.20 31 PRO B N 1
ATOM 2164 C CA . PRO B 1 31 ? 62.856 65.280 46.394 1.00 20.79 31 PRO B CA 1
ATOM 2165 C C . PRO B 1 31 ? 62.200 63.903 46.293 1.00 21.69 31 PRO B C 1
ATOM 2166 O O . PRO B 1 31 ? 60.985 63.777 46.460 1.00 19.86 31 PRO B O 1
ATOM 2170 N N . PRO B 1 32 ? 62.985 62.856 46.004 1.00 22.89 32 PRO B N 1
ATOM 2171 C CA . PRO B 1 32 ? 62.376 61.526 45.908 1.00 22.88 32 PRO B CA 1
ATOM 2172 C C . PRO B 1 32 ? 61.861 61.086 47.279 1.00 21.40 32 PRO B C 1
ATOM 2173 O O . PRO B 1 32 ? 62.585 61.148 48.270 1.00 21.72 32 PRO B O 1
ATOM 2177 N N . LEU B 1 33 ? 60.604 60.659 47.337 1.00 21.60 33 LEU B N 1
ATOM 2178 C CA . LEU B 1 33 ? 60.014 60.231 48.601 1.00 20.51 33 LEU B CA 1
ATOM 2179 C C . LEU B 1 33 ? 59.272 58.907 48.480 1.00 19.41 33 LEU B C 1
ATOM 2180 O O . LEU B 1 33 ? 58.792 58.547 47.405 1.00 19.43 33 LEU B O 1
ATOM 2185 N N . GLN B 1 34 ? 59.182 58.196 49.598 1.00 18.87 34 GLN B N 1
ATOM 2186 C CA . GLN B 1 34 ? 58.501 56.907 49.658 1.00 19.14 34 GLN B CA 1
ATOM 2187 C C . GLN B 1 34 ? 57.007 57.123 49.838 1.00 18.36 34 GLN B C 1
ATOM 2188 O O . GLN B 1 34 ? 56.189 56.432 49.229 1.00 19.00 34 GLN B O 1
ATOM 2194 N N . SER B 1 35 ? 56.659 58.087 50.685 1.00 17.07 35 SER B N 1
ATOM 2195 C CA . SER B 1 35 ? 55.264 5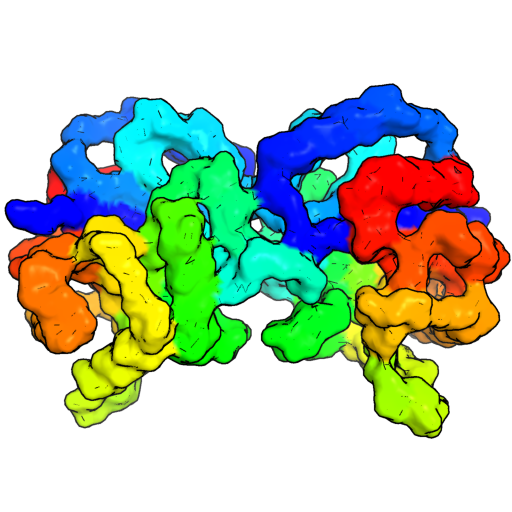8.404 50.952 1.00 16.49 35 SER B CA 1
ATOM 2196 C C . SER B 1 35 ? 54.589 59.013 49.730 1.00 15.46 35 SER B C 1
ATOM 2197 O O . SER B 1 35 ? 55.247 59.360 48.747 1.00 15.46 35 SER B O 1
ATOM 2200 N N . GLU B 1 36 ? 53.270 59.153 49.810 1.00 14.58 36 GLU B N 1
ATOM 2201 C CA . GLU B 1 36 ? 52.484 59.711 48.718 1.00 13.41 36 GLU B CA 1
ATOM 2202 C C . GLU B 1 36 ? 52.039 61.137 49.017 1.00 13.04 36 GLU B C 1
ATOM 2203 O O . GLU B 1 36 ? 51.588 61.436 50.121 1.00 14.44 36 GLU B O 1
ATOM 2209 N N . ALA B 1 37 ? 52.174 62.014 48.028 1.00 12.66 37 ALA B N 1
ATOM 2210 C CA . ALA B 1 37 ? 51.769 63.407 48.173 1.00 12.51 37 ALA B CA 1
ATOM 2211 C C . ALA B 1 37 ? 50.614 63.697 47.226 1.00 11.90 37 ALA B C 1
ATOM 2212 O O . ALA B 1 37 ? 50.562 63.168 46.113 1.00 11.70 37 ALA B O 1
ATOM 2214 N N . ALA B 1 38 ? 49.686 64.534 47.674 1.00 10.94 38 ALA B N 1
ATOM 2215 C CA . ALA B 1 38 ? 48.544 64.910 46.852 1.00 10.42 38 ALA B CA 1
ATOM 2216 C C . ALA B 1 38 ? 48.095 66.307 47.243 1.00 9.99 38 ALA B C 1
ATOM 2217 O O . ALA B 1 38 ? 48.175 66.679 48.414 1.00 10.50 38 ALA B O 1
ATOM 2219 N N . VAL B 1 39 ? 47.652 67.085 46.261 1.00 8.47 39 VAL B N 1
ATOM 2220 C CA . VAL B 1 39 ? 47.153 68.429 46.528 1.00 8.58 39 VAL B CA 1
ATOM 2221 C C . VAL B 1 39 ? 45.697 68.453 46.067 1.00 9.87 39 VAL B C 1
ATOM 2222 O O . VAL B 1 39 ? 45.364 67.941 44.995 1.00 8.45 39 VAL B O 1
ATOM 2226 N N . LEU B 1 40 ? 44.834 69.030 46.897 1.00 9.12 40 LEU B N 1
ATOM 2227 C CA . LEU B 1 40 ? 43.404 69.100 46.613 1.00 9.10 40 LEU B CA 1
ATOM 2228 C C . LEU B 1 40 ? 42.956 70.559 46.512 1.00 8.77 40 LEU B C 1
ATOM 2229 O O . LEU B 1 40 ? 42.522 71.157 47.499 1.00 8.60 40 LEU B O 1
ATOM 2234 N N . PRO B 1 41 ? 43.066 71.153 45.310 1.00 8.68 41 PRO B N 1
ATOM 2235 C CA . PRO B 1 41 ? 42.686 72.544 45.043 1.00 8.17 41 PRO B CA 1
ATOM 2236 C C . PRO B 1 41 ? 41.218 72.685 44.641 1.00 8.16 41 PRO B C 1
ATOM 2237 O O . PRO B 1 41 ? 40.525 71.686 44.437 1.00 8.90 41 PRO B O 1
ATOM 2241 N N . ALA B 1 42 ? 40.757 73.930 44.523 1.00 7.46 42 ALA B N 1
ATOM 2242 C CA . ALA B 1 42 ? 39.380 74.206 44.124 1.00 7.90 42 ALA B CA 1
ATOM 2243 C C . ALA B 1 42 ? 39.157 73.715 42.690 1.00 9.14 42 ALA B C 1
ATOM 2244 O O . ALA B 1 42 ? 40.095 73.643 41.900 1.00 9.16 42 ALA B O 1
ATOM 2246 N N . PHE B 1 43 ? 37.909 73.395 42.355 1.00 8.14 43 PHE B N 1
ATOM 2247 C CA . PHE B 1 43 ? 37.570 72.868 41.033 1.00 8.91 43 PHE B CA 1
ATOM 2248 C C . PHE B 1 43 ? 38.241 73.476 39.794 1.00 9.87 43 PHE B C 1
ATOM 2249 O O . PHE B 1 43 ? 38.805 72.750 38.970 1.00 9.77 43 PHE B O 1
ATOM 2257 N N . PRO B 1 44 ? 38.181 74.808 39.632 1.00 9.27 44 PRO B N 1
ATOM 2258 C CA . PRO B 1 44 ? 38.801 75.406 38.445 1.00 9.33 44 PRO B CA 1
ATOM 2259 C C . PRO B 1 44 ? 40.320 75.329 38.352 1.00 8.60 44 PRO B C 1
ATOM 2260 O O . PRO B 1 44 ? 40.898 75.691 37.329 1.00 9.53 44 PRO B O 1
ATOM 2264 N N . ILE B 1 45 ? 40.956 74.847 39.413 1.00 8.31 45 ILE B N 1
ATOM 2265 C CA . ILE B 1 45 ? 42.408 74.714 39.447 1.00 8.28 45 ILE B CA 1
ATOM 2266 C C . ILE B 1 45 ? 42.825 73.300 39.034 1.00 7.62 45 ILE B C 1
ATOM 2267 O O . ILE B 1 45 ? 43.991 73.045 38.728 1.00 8.67 45 ILE B O 1
ATOM 2272 N N . LEU B 1 46 ? 41.864 72.382 38.997 1.00 7.94 46 LEU B N 1
ATOM 2273 C CA . LEU B 1 46 ? 42.173 71.006 38.631 1.00 8.51 46 LEU B CA 1
ATOM 2274 C C . LEU B 1 46 ? 42.819 70.839 37.250 1.00 8.28 46 LEU B C 1
ATOM 2275 O O . LEU B 1 46 ? 43.710 70.013 37.088 1.00 9.06 46 LEU B O 1
ATOM 2280 N N . PRO B 1 47 ? 42.386 71.613 36.235 1.00 9.21 47 PRO B N 1
ATOM 2281 C CA . PRO B 1 47 ? 43.039 71.423 34.934 1.00 9.08 47 PRO B CA 1
ATOM 2282 C C . PRO B 1 47 ? 44.547 71.711 34.943 1.00 8.95 47 PRO B C 1
ATOM 2283 O O . PRO B 1 47 ? 45.326 70.959 34.354 1.00 9.94 47 PRO B O 1
ATOM 2287 N N . VAL B 1 48 ? 44.967 72.784 35.612 1.00 8.81 48 VAL B N 1
ATOM 2288 C CA . VAL B 1 48 ? 46.393 73.092 35.643 1.00 9.28 48 VAL B CA 1
ATOM 2289 C C . VAL B 1 48 ? 47.128 72.086 36.529 1.00 9.41 48 VAL B C 1
ATOM 2290 O O . VAL B 1 48 ? 48.315 71.834 36.333 1.00 9.00 48 VAL B O 1
ATOM 2294 N N . ALA B 1 49 ? 46.426 71.505 37.501 1.00 8.82 49 ALA B N 1
ATOM 2295 C CA . ALA B 1 49 ? 47.047 70.495 38.354 1.00 9.01 49 ALA B CA 1
ATOM 2296 C C . ALA B 1 49 ? 47.384 69.304 37.458 1.00 9.38 49 ALA B C 1
ATOM 2297 O O . ALA B 1 49 ? 48.471 68.740 37.537 1.00 10.27 49 ALA B O 1
ATOM 2299 N N . LYS B 1 50 ? 46.438 68.926 36.604 1.00 9.27 50 LYS B N 1
ATOM 2300 C CA . LYS B 1 50 ? 46.645 67.815 35.682 1.00 9.41 50 LYS B CA 1
ATOM 2301 C C . LYS B 1 50 ? 47.805 68.132 34.735 1.00 10.79 50 LYS B C 1
ATOM 2302 O O . LYS B 1 50 ? 48.679 67.299 34.502 1.00 10.41 50 LYS B O 1
ATOM 2308 N N . GLU B 1 51 ? 47.810 69.348 34.202 1.00 10.35 51 GLU B N 1
ATOM 2309 C CA . GLU B 1 51 ? 48.848 69.765 33.265 1.00 12.18 51 GLU B CA 1
ATOM 2310 C C . GLU B 1 51 ? 50.256 69.711 33.850 1.00 12.67 51 GLU B C 1
ATOM 2311 O O . GLU B 1 51 ? 51.161 69.111 33.270 1.00 13.96 51 GLU B O 1
ATOM 2317 N N . VAL B 1 52 ? 50.434 70.336 35.006 1.00 11.53 52 VAL B N 1
ATOM 2318 C CA . VAL B 1 52 ? 51.742 70.400 35.643 1.00 11.02 52 VAL B CA 1
ATOM 2319 C C . VAL B 1 52 ? 52.181 69.162 36.419 1.00 12.10 52 VAL B C 1
ATOM 2320 O O . VAL B 1 52 ? 53.357 68.795 36.388 1.00 12.63 52 VAL B O 1
ATOM 2324 N N . LEU B 1 53 ? 51.246 68.513 37.104 1.00 12.25 53 LEU B N 1
ATOM 2325 C CA . LEU B 1 53 ? 51.585 67.350 37.923 1.00 14.68 53 LEU B CA 1
ATOM 2326 C C . LEU B 1 53 ? 51.440 65.984 37.264 1.00 17.32 53 LEU B C 1
ATOM 2327 O O . LEU B 1 53 ? 51.798 64.969 37.858 1.00 15.67 53 LEU B O 1
ATOM 2332 N N . ALA B 1 54 ? 50.923 65.960 36.043 1.00 21.80 54 ALA B N 1
ATOM 2333 C CA . ALA B 1 54 ? 50.720 64.712 35.310 1.00 25.65 54 ALA B CA 1
ATOM 2334 C C . ALA B 1 54 ? 51.874 63.714 35.393 1.00 27.14 54 ALA B C 1
ATOM 2335 O O . ALA B 1 54 ? 51.707 62.593 35.877 1.00 28.84 54 ALA B O 1
ATOM 2337 N N . GLU B 1 55 ? 53.038 64.133 34.911 1.00 28.22 55 GLU B N 1
ATOM 2338 C CA . GLU B 1 55 ? 54.229 63.291 34.873 1.00 29.41 55 GLU B CA 1
ATOM 2339 C C . GLU B 1 55 ? 54.996 63.157 36.185 1.00 27.50 55 GLU B C 1
ATOM 2340 O O . GLU B 1 55 ? 56.024 62.485 36.233 1.00 28.30 55 GLU B O 1
ATOM 2346 N N . THR B 1 56 ? 54.510 63.788 37.246 1.00 23.60 56 THR B N 1
ATOM 2347 C CA . THR B 1 56 ? 55.204 63.734 38.527 1.00 19.57 56 THR B CA 1
ATOM 2348 C C . THR B 1 56 ? 54.644 62.691 39.484 1.00 18.92 56 THR B C 1
ATOM 2349 O O . THR B 1 56 ? 53.662 62.010 39.189 1.00 19.38 56 THR B O 1
ATOM 2353 N N . GLN B 1 57 ? 55.280 62.593 40.647 1.00 17.85 57 GLN B N 1
ATOM 2354 C CA . GLN B 1 57 ? 54.864 61.657 41.683 1.00 18.28 57 GLN B CA 1
ATOM 2355 C C . GLN B 1 57 ? 53.750 62.246 42.545 1.00 17.21 57 GLN B C 1
ATOM 2356 O O . GLN B 1 57 ? 53.196 61.563 43.410 1.00 18.44 57 GLN B O 1
ATOM 2362 N N . VAL B 1 58 ? 53.424 63.512 42.308 1.00 13.43 58 VAL B N 1
ATOM 2363 C CA . VAL B 1 58 ? 52.381 64.175 43.083 1.00 12.22 58 VAL B CA 1
ATOM 2364 C C . VAL B 1 58 ? 51.000 63.994 42.462 1.00 11.30 58 VAL B C 1
ATOM 2365 O O . VAL B 1 58 ? 50.792 64.279 41.282 1.00 12.67 58 VAL B O 1
ATOM 2369 N N . GLY B 1 59 ? 50.053 63.524 43.266 1.00 10.39 59 GLY B N 1
ATOM 2370 C CA . GLY B 1 59 ? 48.702 63.339 42.770 1.00 9.77 59 GLY B CA 1
ATOM 2371 C C . GLY B 1 59 ? 47.856 64.542 43.136 1.00 8.74 59 GLY B C 1
ATOM 2372 O O . GLY B 1 59 ? 48.327 65.454 43.812 1.00 8.98 59 GLY B O 1
ATOM 2373 N N . TYR B 1 60 ? 46.607 64.557 42.683 1.00 8.56 60 TYR B N 1
ATOM 2374 C CA . TYR B 1 60 ? 45.714 65.664 42.996 1.00 8.86 60 TYR B CA 1
ATOM 2375 C C . TYR B 1 60 ? 44.277 65.180 43.048 1.00 10.40 60 TYR B C 1
ATOM 2376 O O . TYR B 1 60 ? 43.971 64.053 42.639 1.00 9.09 60 TYR B O 1
ATOM 2385 N N . GLY B 1 61 ? 43.392 66.033 43.556 1.00 8.47 61 GLY B N 1
ATOM 2386 C CA . GLY B 1 61 ? 41.996 65.652 43.655 1.00 9.07 61 GLY B CA 1
ATOM 2387 C C . GLY B 1 61 ? 41.096 66.818 44.013 1.00 8.01 61 GLY B C 1
ATOM 2388 O O . GLY B 1 61 ? 41.574 67.936 44.234 1.00 8.73 61 GLY B O 1
ATOM 2389 N N . ALA B 1 62 ? 39.796 66.548 44.087 1.00 7.86 62 ALA B N 1
ATOM 2390 C CA . ALA B 1 62 ? 38.814 67.579 44.395 1.00 8.58 62 ALA B CA 1
ATOM 2391 C C . ALA B 1 62 ? 38.468 67.662 45.869 1.00 7.72 62 ALA B C 1
ATOM 2392 O O . ALA B 1 62 ? 38.823 66.780 46.659 1.00 8.82 62 ALA B O 1
ATOM 2394 N N . GLN B 1 63 ? 37.770 68.737 46.229 1.00 7.51 63 GLN B N 1
ATOM 2395 C CA . GLN B 1 63 ? 37.345 68.980 47.611 1.00 8.30 63 GLN B CA 1
ATOM 2396 C C . GLN B 1 63 ? 35.884 68.614 47.836 1.00 9.26 63 GLN B C 1
ATOM 2397 O O . GLN B 1 63 ? 35.390 68.691 48.958 1.00 10.05 63 GLN B O 1
ATOM 2403 N N . ASP B 1 64 ? 35.200 68.225 46.765 1.00 9.56 64 ASP B N 1
ATOM 2404 C CA . ASP B 1 64 ? 33.790 67.853 46.835 1.00 9.46 64 ASP B CA 1
ATOM 2405 C C . ASP B 1 64 ? 33.427 67.239 45.483 1.00 9.75 64 ASP B C 1
ATOM 2406 O O . ASP B 1 64 ? 34.248 67.229 44.561 1.00 9.02 64 ASP B O 1
ATOM 2411 N N . VAL B 1 65 ? 32.214 66.710 45.377 1.00 9.11 65 VAL B N 1
ATOM 2412 C CA . VAL B 1 65 ? 31.729 66.115 44.135 1.00 9.15 65 VAL B CA 1
ATOM 2413 C C . VAL B 1 65 ? 30.221 65.922 44.263 1.00 9.57 65 VAL B C 1
ATOM 2414 O O . VAL B 1 65 ? 29.700 65.818 45.374 1.00 10.01 65 VAL B O 1
ATOM 2418 N N . SER B 1 66 ? 29.525 65.896 43.132 1.00 9.25 66 SER B N 1
ATOM 2419 C CA . SER B 1 66 ? 28.077 65.707 43.120 1.00 9.37 66 SER B CA 1
ATOM 2420 C C . SER B 1 66 ? 27.682 64.286 43.514 1.00 10.26 66 SER B C 1
ATOM 2421 O O . SER B 1 66 ? 28.439 63.334 43.307 1.00 10.43 66 SER B O 1
ATOM 2424 N N . ALA B 1 67 ? 26.489 64.149 44.083 1.00 10.98 67 ALA B N 1
ATOM 2425 C CA . ALA B 1 67 ? 25.970 62.842 44.467 1.00 11.47 67 ALA B CA 1
ATOM 2426 C C . ALA B 1 67 ? 25.279 62.220 43.249 1.00 11.16 67 ALA B C 1
ATOM 2427 O O . ALA B 1 67 ? 24.831 61.072 43.292 1.00 11.90 67 ALA B O 1
ATOM 2429 N N . HIS B 1 68 ? 25.195 62.988 42.162 1.00 11.32 68 HIS B N 1
ATOM 2430 C CA . HIS B 1 68 ? 24.553 62.531 40.926 1.00 11.83 68 HIS B CA 1
ATOM 2431 C C . HIS B 1 68 ? 25.589 62.291 39.829 1.00 11.64 68 HIS B C 1
ATOM 2432 O O . HIS B 1 68 ? 26.660 62.891 39.841 1.00 11.45 68 HIS B O 1
ATOM 2439 N N . LYS B 1 69 ? 25.266 61.423 38.873 1.00 12.49 69 LYS B N 1
ATOM 2440 C CA . LYS B 1 69 ? 26.188 61.126 37.776 1.00 12.34 69 LYS B CA 1
ATOM 2441 C C . LYS B 1 69 ? 26.230 62.255 36.751 1.00 12.36 69 LYS B C 1
ATOM 2442 O O . LYS B 1 69 ? 27.284 62.581 36.204 1.00 12.67 69 LYS B O 1
ATOM 2448 N N . GLU B 1 70 ? 25.066 62.832 36.485 1.00 13.62 70 GLU B N 1
ATOM 2449 C CA . GLU B 1 70 ? 24.942 63.931 35.538 1.00 14.34 70 GLU B CA 1
ATOM 2450 C C . GLU B 1 70 ? 23.523 64.459 35.595 1.00 13.82 70 GLU B C 1
ATOM 2451 O O . GLU B 1 70 ? 22.639 63.808 36.155 1.00 14.81 70 GLU B O 1
ATOM 2457 N N . GLY B 1 71 ? 23.300 65.646 35.043 1.00 11.59 71 GLY B N 1
ATOM 2458 C CA . GLY B 1 71 ? 21.952 66.172 35.048 1.00 10.82 71 GLY B CA 1
ATOM 2459 C C . GLY B 1 71 ? 21.778 67.645 35.329 1.00 11.49 71 GLY B C 1
ATOM 2460 O O . GLY B 1 71 ? 22.730 68.432 35.300 1.00 10.80 71 GLY B O 1
ATOM 2461 N N . ALA B 1 72 ? 20.529 68.003 35.611 1.00 10.94 72 ALA B N 1
ATOM 2462 C CA . ALA B 1 72 ? 20.137 69.376 35.890 1.00 10.92 72 ALA B CA 1
ATOM 2463 C C . ALA B 1 72 ? 20.440 69.756 37.329 1.00 10.96 72 ALA B C 1
ATOM 2464 O O . ALA B 1 72 ? 19.536 69.895 38.159 1.00 11.69 72 ALA B O 1
ATOM 2466 N N . TYR B 1 73 ? 21.727 69.924 37.614 1.00 10.35 73 TYR B N 1
ATOM 2467 C CA . TYR B 1 73 ? 22.184 70.289 38.945 1.00 10.10 73 TYR B CA 1
ATOM 2468 C C . TYR B 1 73 ? 23.161 71.445 38.807 1.00 11.07 73 TYR B C 1
ATOM 2469 O O . TYR B 1 73 ? 24.373 71.290 38.979 1.00 10.25 73 TYR B O 1
ATOM 2478 N N . THR B 1 74 ? 22.615 72.613 38.485 1.00 10.39 74 THR B N 1
ATOM 2479 C CA . THR B 1 74 ? 23.422 73.808 38.296 1.00 9.19 74 THR B CA 1
ATOM 2480 C C . THR B 1 74 ? 24.432 74.012 39.418 1.00 9.56 74 THR B C 1
ATOM 2481 O O . THR B 1 74 ? 24.087 73.960 40.600 1.00 9.47 74 THR B O 1
ATOM 2485 N N . GLY B 1 75 ? 25.689 74.219 39.033 1.00 8.31 75 GLY B N 1
ATOM 2486 C CA . GLY B 1 75 ? 26.746 74.444 40.002 1.00 9.02 75 GLY B CA 1
ATOM 2487 C C . GLY B 1 75 ? 27.504 73.219 40.481 1.00 8.01 75 GLY B C 1
ATOM 2488 O O . GLY B 1 75 ? 28.598 73.352 41.032 1.00 9.84 75 GLY B O 1
ATOM 2489 N N . GLU B 1 76 ? 26.948 72.029 40.271 1.00 8.01 76 GLU B N 1
ATOM 2490 C CA . GLU B 1 76 ? 27.601 70.809 40.734 1.00 8.80 76 GLU B CA 1
ATOM 2491 C C . GLU B 1 76 ? 28.583 70.226 39.730 1.00 8.38 76 GLU B C 1
ATOM 2492 O O . GLU B 1 76 ? 28.434 70.396 38.519 1.00 9.59 76 GLU B O 1
ATOM 2498 N N . VAL B 1 77 ? 29.588 69.531 40.259 1.00 8.32 77 VAL B N 1
ATOM 2499 C CA . VAL B 1 77 ? 30.643 68.914 39.458 1.00 7.77 77 VAL B CA 1
ATOM 2500 C C . VAL B 1 77 ? 30.561 67.394 39.583 1.00 7.53 77 VAL B C 1
ATOM 2501 O O . VAL B 1 77 ? 30.517 66.856 40.688 1.00 9.37 77 VAL B O 1
ATOM 2505 N N . SER B 1 78 ? 30.549 66.700 38.447 1.00 7.59 78 SER B N 1
ATOM 2506 C CA . SER B 1 78 ? 30.421 65.243 38.455 1.00 8.22 78 SER B CA 1
ATOM 2507 C C . SER B 1 78 ? 31.719 64.467 38.584 1.00 7.70 78 SER B C 1
ATOM 2508 O O . SER B 1 78 ? 32.806 64.969 38.290 1.00 7.92 78 SER B O 1
ATOM 2511 N N . ALA B 1 79 ? 31.589 63.221 39.027 1.00 8.09 79 ALA B N 1
ATOM 2512 C CA . ALA B 1 79 ? 32.743 62.354 39.176 1.00 7.94 79 ALA B CA 1
ATOM 2513 C C . ALA B 1 79 ? 33.369 62.102 37.807 1.00 9.11 79 ALA B C 1
ATOM 2514 O O . ALA B 1 79 ? 34.580 61.932 37.700 1.00 8.23 79 ALA B O 1
ATOM 2516 N N . ARG B 1 80 ? 32.549 62.077 36.760 1.00 9.29 80 ARG B N 1
ATOM 2517 C CA . ARG B 1 80 ? 33.077 61.845 35.416 1.00 10.64 80 ARG B CA 1
ATOM 2518 C C . ARG B 1 80 ? 33.981 63.003 34.998 1.00 9.82 80 ARG B C 1
ATOM 2519 O O . ARG B 1 80 ? 34.978 62.809 34.306 1.00 9.52 80 ARG B O 1
ATOM 2527 N N . MET B 1 81 ? 33.628 64.210 35.422 1.00 9.29 81 MET B N 1
ATOM 2528 C CA . MET B 1 81 ? 34.437 65.375 35.098 1.00 9.22 81 MET B CA 1
ATOM 2529 C C . MET B 1 81 ? 35.777 65.226 35.795 1.00 8.68 81 MET B C 1
ATOM 2530 O O . MET B 1 81 ? 36.829 65.496 35.218 1.00 8.95 81 MET B O 1
ATOM 2535 N N . LEU B 1 82 ? 35.730 64.789 37.048 1.00 8.82 82 LEU B N 1
ATOM 2536 C CA . LEU B 1 82 ? 36.943 64.607 37.831 1.00 8.55 82 LEU B CA 1
ATOM 2537 C C . LEU B 1 82 ? 37.809 63.482 37.270 1.00 8.32 82 LEU B C 1
ATOM 2538 O O . LEU B 1 82 ? 39.033 63.573 37.290 1.00 8.54 82 LEU B O 1
ATOM 2543 N N . SER B 1 83 ? 37.171 62.426 36.771 1.00 8.81 83 SER B N 1
ATOM 2544 C CA . SER B 1 83 ? 37.887 61.295 36.187 1.00 9.51 83 SER B CA 1
ATOM 2545 C C . SER B 1 83 ? 38.589 61.748 34.910 1.00 8.92 83 SER B C 1
ATOM 2546 O O . SER B 1 83 ? 39.731 61.367 34.637 1.00 8.64 83 SER B O 1
ATOM 2549 N N . ASP B 1 84 ? 37.901 62.566 34.123 1.00 8.55 84 ASP B N 1
ATOM 2550 C CA . ASP B 1 84 ? 38.481 63.066 32.883 1.00 8.65 84 ASP B CA 1
ATOM 2551 C C . ASP B 1 84 ? 39.768 63.836 33.161 1.00 8.77 84 ASP B C 1
ATOM 2552 O O . ASP B 1 84 ? 40.684 63.853 32.339 1.00 10.16 84 ASP B O 1
ATOM 2557 N N . LEU B 1 85 ? 39.830 64.475 34.325 1.00 8.04 85 LEU B N 1
ATOM 2558 C CA . LEU B 1 85 ? 40.997 65.257 34.710 1.00 8.75 85 LEU B CA 1
ATOM 2559 C C . LEU B 1 85 ? 42.077 64.446 35.415 1.00 8.98 85 LEU B C 1
ATOM 2560 O O . LEU B 1 85 ? 43.109 64.989 35.798 1.00 9.44 85 LEU B O 1
ATOM 2565 N N . GLY B 1 86 ? 41.832 63.153 35.597 1.00 9.15 86 GLY B N 1
ATOM 2566 C CA . GLY B 1 86 ? 42.819 62.304 36.246 1.00 8.95 86 GLY B CA 1
ATOM 2567 C C . GLY B 1 86 ? 42.943 62.462 37.750 1.00 9.32 86 GLY B C 1
ATOM 2568 O O . GLY B 1 86 ? 43.998 62.176 38.317 1.00 9.27 86 GLY B O 1
ATOM 2569 N N . CYS B 1 87 ? 41.879 62.920 38.402 1.00 8.25 87 CYS B N 1
ATOM 2570 C CA . CYS B 1 87 ? 41.904 63.072 39.853 1.00 9.60 87 CYS B CA 1
ATOM 2571 C C . CYS B 1 87 ? 42.042 61.706 40.500 1.00 9.61 87 CYS B C 1
ATOM 2572 O O . CYS B 1 87 ? 41.341 60.764 40.129 1.00 10.95 87 CYS B O 1
ATOM 2575 N N . ARG B 1 88 ? 42.948 61.595 41.463 1.00 8.88 88 ARG B N 1
ATOM 2576 C CA . ARG B 1 88 ? 43.140 60.336 42.166 1.00 9.61 88 ARG B CA 1
ATOM 2577 C C . ARG B 1 88 ? 42.230 60.298 43.390 1.00 9.12 88 ARG B C 1
ATOM 2578 O O . ARG B 1 88 ? 41.808 59.226 43.821 1.00 9.06 88 ARG B O 1
ATOM 2586 N N . TYR B 1 89 ? 41.923 61.477 43.927 1.00 9.49 89 TYR B N 1
ATOM 2587 C CA . TYR B 1 89 ? 41.088 61.597 45.122 1.00 8.85 89 TYR B CA 1
ATOM 2588 C C . TYR B 1 89 ? 40.044 62.691 45.030 1.00 9.45 89 TYR B C 1
ATOM 2589 O O . TYR B 1 89 ? 40.053 63.514 44.120 1.00 8.58 89 TYR B O 1
ATOM 2598 N N . ALA B 1 90 ? 39.147 62.683 46.008 1.00 8.75 90 ALA B N 1
ATOM 2599 C CA . ALA B 1 90 ? 38.122 63.709 46.144 1.00 7.92 90 ALA B CA 1
ATOM 2600 C C . ALA B 1 90 ? 37.615 63.615 47.574 1.00 8.79 90 ALA B C 1
ATOM 2601 O O . ALA B 1 90 ? 37.255 62.538 48.042 1.00 8.77 90 ALA B O 1
ATOM 2603 N N . ILE B 1 91 ? 37.622 64.743 48.273 1.00 9.01 91 ILE B N 1
ATOM 2604 C CA . ILE B 1 91 ? 37.141 64.785 49.646 1.00 8.69 91 ILE B CA 1
ATOM 2605 C C . ILE B 1 91 ? 35.620 64.728 49.650 1.00 10.04 91 ILE B C 1
ATOM 2606 O O . ILE B 1 91 ? 34.970 65.350 48.809 1.00 9.38 91 ILE B O 1
ATOM 2611 N N . VAL B 1 92 ? 35.054 63.972 50.584 1.00 9.59 92 VAL B N 1
ATOM 2612 C CA . VAL B 1 92 ? 33.604 63.917 50.721 1.00 8.96 92 VAL B CA 1
ATOM 2613 C C . VAL B 1 92 ? 33.261 64.016 52.203 1.00 10.09 92 VAL B C 1
ATOM 2614 O O . VAL B 1 92 ? 33.923 63.415 53.050 1.00 10.92 92 VAL B O 1
ATOM 2618 N N . GLY B 1 93 ? 32.244 64.809 52.515 1.00 11.18 93 GLY B N 1
ATOM 2619 C CA . GLY B 1 93 ? 31.829 64.951 53.898 1.00 11.82 93 GLY B CA 1
ATOM 2620 C C . GLY B 1 93 ? 32.733 65.785 54.786 1.00 11.29 93 GLY B C 1
ATOM 2621 O O . GLY B 1 93 ? 32.754 65.587 56.002 1.00 11.42 93 GLY B O 1
ATOM 2622 N N . HIS B 1 94 ? 33.494 66.708 54.206 1.00 10.49 94 HIS B N 1
ATOM 2623 C CA . HIS B 1 94 ? 34.348 67.547 55.036 1.00 10.64 94 HIS B CA 1
ATOM 2624 C C . HIS B 1 94 ? 33.414 68.240 56.029 1.00 10.55 94 HIS B C 1
ATOM 2625 O O . HIS B 1 94 ? 32.289 68.603 55.674 1.00 11.34 94 HIS B O 1
ATOM 2632 N N . SER B 1 95 ? 33.868 68.415 57.267 1.00 11.18 95 SER B N 1
ATOM 2633 C CA . SER B 1 95 ? 33.038 69.049 58.293 1.00 13.03 95 SER B CA 1
ATOM 2634 C C . SER B 1 95 ? 32.484 70.407 57.867 1.00 12.46 95 SER B C 1
ATOM 2635 O O . SER B 1 95 ? 31.370 70.769 58.244 1.00 12.39 95 SER B O 1
ATOM 2638 N N . GLU B 1 96 ? 33.250 71.158 57.079 1.00 11.13 96 GLU B N 1
ATOM 2639 C CA . GLU B 1 96 ? 32.789 72.462 56.618 1.00 11.69 96 GLU B CA 1
ATOM 2640 C C . GLU B 1 96 ? 31.554 72.336 55.732 1.00 11.24 96 GLU B C 1
ATOM 2641 O O . GLU B 1 96 ? 30.664 73.186 55.773 1.00 12.47 96 GLU B O 1
ATOM 2647 N N . ARG B 1 97 ? 31.485 71.273 54.938 1.00 10.59 97 ARG B N 1
ATOM 2648 C CA . ARG B 1 97 ? 30.323 71.081 54.082 1.00 10.68 97 ARG B CA 1
ATOM 2649 C C . ARG B 1 97 ? 29.161 70.472 54.863 1.00 11.70 97 ARG B C 1
ATOM 2650 O O . ARG B 1 97 ? 28.000 70.752 54.572 1.00 12.11 97 ARG B O 1
ATOM 2658 N N . ARG B 1 98 ? 29.466 69.641 55.854 1.00 12.62 98 ARG B N 1
ATOM 2659 C CA . ARG B 1 98 ? 28.399 69.060 56.662 1.00 14.00 98 ARG B CA 1
ATOM 2660 C C . ARG B 1 98 ? 27.711 70.195 57.422 1.00 14.95 98 ARG B C 1
ATOM 2661 O O . ARG B 1 98 ? 26.496 70.176 57.623 1.00 15.20 98 ARG B O 1
ATOM 2669 N N . ARG B 1 99 ? 28.492 71.196 57.817 1.00 15.25 99 ARG B N 1
ATOM 2670 C CA . ARG B 1 99 ? 27.961 72.339 58.551 1.00 17.42 99 ARG B CA 1
ATOM 2671 C C . ARG B 1 99 ? 27.362 73.432 57.662 1.00 17.62 99 ARG B C 1
ATOM 2672 O O . ARG B 1 99 ? 26.168 73.722 57.751 1.00 18.61 99 ARG B O 1
ATOM 2680 N N . TYR B 1 100 ? 28.183 74.028 56.800 1.00 15.67 100 TYR B N 1
ATOM 2681 C CA . TYR B 1 100 ? 27.722 75.106 55.928 1.00 15.59 100 TYR B CA 1
ATOM 2682 C C . TYR B 1 100 ? 26.757 74.690 54.826 1.00 15.10 100 TYR B C 1
ATOM 2683 O O . TYR B 1 100 ? 25.983 75.512 54.339 1.00 16.72 100 TYR B O 1
ATOM 2692 N N . HIS B 1 101 ? 26.800 73.426 54.424 1.00 14.51 101 HIS B N 1
ATOM 2693 C CA . HIS B 1 101 ? 25.936 72.964 53.349 1.00 14.83 101 HIS B CA 1
ATOM 2694 C C . HIS B 1 101 ? 24.969 71.865 53.759 1.00 14.18 101 HIS B C 1
ATOM 2695 O O . HIS B 1 101 ? 24.299 71.265 52.915 1.00 16.17 101 HIS B O 1
ATOM 2702 N N . GLY B 1 102 ? 24.895 71.625 55.064 1.00 14.77 102 GLY B N 1
ATOM 2703 C CA . GLY B 1 102 ? 23.994 70.623 55.605 1.00 14.35 102 GLY B CA 1
ATOM 2704 C C . GLY B 1 102 ? 24.095 69.236 55.006 1.00 15.94 102 GLY B C 1
ATOM 2705 O O . GLY B 1 102 ? 23.094 68.527 54.920 1.00 16.43 102 GLY B O 1
ATOM 2706 N N . GLU B 1 103 ? 25.294 68.837 54.594 1.00 14.52 103 GLU B N 1
ATOM 2707 C CA . GLU B 1 103 ? 25.469 67.514 54.013 1.00 13.96 103 GLU B CA 1
ATOM 2708 C C . GLU B 1 103 ? 25.259 66.441 55.069 1.00 13.69 103 GLU B C 1
ATOM 2709 O O . GLU B 1 103 ? 25.808 66.512 56.169 1.00 14.86 103 GLU B O 1
ATOM 2715 N N . THR B 1 104 ? 24.447 65.450 54.717 1.00 13.47 104 THR B N 1
ATOM 2716 C CA . THR B 1 104 ? 24.113 64.345 55.607 1.00 14.11 104 THR B CA 1
ATOM 2717 C C . THR B 1 104 ? 24.959 63.112 55.312 1.00 14.21 104 THR B C 1
ATOM 2718 O O . THR B 1 104 ? 25.634 63.047 54.283 1.00 13.42 104 THR B O 1
ATOM 2722 N N . ASP B 1 105 ? 24.919 62.131 56.212 1.00 13.12 105 ASP B N 1
ATOM 2723 C CA . ASP B 1 105 ? 25.680 60.903 56.005 1.00 13.09 105 ASP B CA 1
ATOM 2724 C C . ASP B 1 105 ? 25.223 60.248 54.706 1.00 12.58 105 ASP B C 1
ATOM 2725 O O . ASP B 1 105 ? 26.039 59.762 53.923 1.00 12.02 105 ASP B O 1
ATOM 2730 N N . ALA B 1 106 ? 23.912 60.238 54.483 1.00 13.25 106 ALA B N 1
ATOM 2731 C CA . ALA B 1 106 ? 23.344 59.632 53.285 1.00 13.71 106 ALA B CA 1
ATOM 2732 C C . ALA B 1 106 ? 23.862 60.293 52.012 1.00 12.79 106 ALA B C 1
ATOM 2733 O O . ALA B 1 106 ? 24.160 59.614 51.028 1.00 13.17 106 ALA B O 1
ATOM 2735 N N . LEU B 1 107 ? 23.963 61.617 52.030 1.00 12.36 107 LEU B N 1
ATOM 2736 C CA . LEU B 1 107 ? 24.451 62.352 50.872 1.00 11.81 107 LEU B CA 1
ATOM 2737 C C . LEU B 1 107 ? 25.918 62.017 50.637 1.00 11.77 107 LEU B C 1
ATOM 2738 O O . LEU B 1 107 ? 26.335 61.772 49.504 1.00 12.22 107 LEU B O 1
ATOM 2743 N N . VAL B 1 108 ? 26.696 62.011 51.715 1.00 10.81 108 VAL B N 1
ATOM 2744 C CA . VAL B 1 108 ? 28.120 61.705 51.634 1.00 10.37 108 VAL B CA 1
ATOM 2745 C C . VAL B 1 108 ? 28.337 60.305 51.067 1.00 10.96 108 VAL B C 1
ATOM 2746 O O . VAL B 1 108 ? 29.258 60.084 50.278 1.00 10.02 108 VAL B O 1
ATOM 2750 N N . ALA B 1 109 ? 27.484 59.363 51.460 1.00 10.34 109 ALA B N 1
ATOM 2751 C CA . ALA B 1 109 ? 27.587 57.995 50.964 1.00 10.48 109 ALA B CA 1
ATOM 2752 C C . ALA B 1 109 ? 27.388 57.979 49.450 1.00 10.27 109 ALA B C 1
ATOM 2753 O O . ALA B 1 109 ? 28.106 57.284 48.735 1.00 10.44 109 ALA B O 1
ATOM 2755 N N . GLU B 1 110 ? 26.414 58.743 48.960 1.00 10.50 110 GLU B N 1
ATOM 2756 C CA . GLU B 1 110 ? 26.160 58.796 47.520 1.00 11.09 110 GLU B CA 1
ATOM 2757 C C . GLU B 1 110 ? 27.349 59.396 46.779 1.00 10.81 110 GLU B C 1
ATOM 2758 O O . GLU B 1 110 ? 27.718 58.921 45.704 1.00 10.37 110 GLU B O 1
ATOM 2764 N N . LYS B 1 111 ? 27.938 60.445 47.347 1.00 9.91 111 LYS B N 1
ATOM 2765 C CA . LYS B 1 111 ? 29.101 61.081 46.733 1.00 8.97 111 LYS B CA 1
ATOM 2766 C C . LYS B 1 111 ? 30.235 60.062 46.642 1.00 10.23 111 LYS B C 1
ATOM 2767 O O . LYS B 1 111 ? 30.921 59.978 45.625 1.00 10.52 111 LYS B O 1
ATOM 2773 N N . ALA B 1 112 ? 30.434 59.293 47.711 1.00 9.18 112 ALA B N 1
ATOM 2774 C CA . ALA B 1 112 ? 31.485 58.280 47.724 1.00 9.38 112 ALA B CA 1
ATOM 2775 C C . ALA B 1 112 ? 31.226 57.252 46.623 1.00 9.87 112 ALA B C 1
ATOM 2776 O O . ALA B 1 112 ? 32.150 56.824 45.934 1.00 10.64 112 ALA B O 1
ATOM 2778 N N . LYS B 1 113 ? 29.966 56.861 46.458 1.00 9.36 113 LYS B N 1
ATOM 2779 C CA . LYS B 1 113 ? 29.611 55.895 45.428 1.00 10.04 113 LYS B CA 1
ATOM 2780 C C . LYS B 1 113 ? 29.922 56.427 44.033 1.00 10.63 113 LYS B C 1
ATOM 2781 O O . LYS B 1 113 ? 30.433 55.691 43.193 1.00 10.01 113 LYS B O 1
ATOM 2787 N N . ARG B 1 114 ? 29.615 57.699 43.786 1.00 9.71 114 ARG B N 1
ATOM 2788 C CA . ARG B 1 114 ? 29.887 58.288 42.475 1.00 9.48 114 ARG B CA 1
ATOM 2789 C C . ARG B 1 114 ? 31.385 58.241 42.176 1.00 9.74 114 ARG B C 1
ATOM 2790 O O . ARG B 1 114 ? 31.797 57.959 41.046 1.00 9.25 114 ARG B O 1
ATOM 2798 N N . LEU B 1 115 ? 32.202 58.523 43.188 1.00 8.87 115 LEU B N 1
ATOM 2799 C CA . LEU B 1 115 ? 33.649 58.502 43.016 1.00 7.53 115 LEU B CA 1
ATOM 2800 C C . LEU B 1 115 ? 34.153 57.090 42.720 1.00 8.79 115 LEU B C 1
ATOM 2801 O O . LEU B 1 115 ? 34.947 56.888 41.801 1.00 8.99 115 LEU B O 1
ATOM 2806 N N . LEU B 1 116 ? 33.682 56.112 43.487 1.00 8.58 116 LEU B N 1
ATOM 2807 C CA . LEU B 1 116 ? 34.111 54.730 43.284 1.00 8.75 116 LEU B CA 1
ATOM 2808 C C . LEU B 1 116 ? 33.835 54.240 41.867 1.00 9.78 116 LEU B C 1
ATOM 2809 O O . LEU B 1 116 ? 34.680 53.588 41.258 1.00 8.61 116 LEU B O 1
ATOM 2814 N N . GLU B 1 117 ? 32.654 54.560 41.349 1.00 10.98 117 GLU B N 1
ATOM 2815 C CA . GLU B 1 117 ? 32.265 54.138 40.006 1.00 10.85 117 GLU B CA 1
ATOM 2816 C C . GLU B 1 117 ? 33.233 54.648 38.946 1.00 10.96 117 GLU B C 1
ATOM 2817 O O . GLU B 1 117 ? 33.423 54.004 37.910 1.00 10.13 117 GLU B O 1
ATOM 2823 N N . GLU B 1 118 ? 33.837 55.804 39.213 1.00 9.55 118 GLU B N 1
ATOM 2824 C CA . GLU B 1 118 ? 34.780 56.428 38.291 1.00 11.50 118 GLU B CA 1
ATOM 2825 C C . GLU B 1 118 ? 36.246 56.178 38.636 1.00 11.28 118 GLU B C 1
ATOM 2826 O O . GLU B 1 118 ? 37.141 56.809 38.064 1.00 11.49 118 GLU B O 1
ATOM 2832 N N . GLY B 1 119 ? 36.487 55.272 39.578 1.00 9.42 119 GLY B N 1
ATOM 2833 C CA . GLY B 1 119 ? 37.850 54.944 39.959 1.00 9.77 119 GLY B CA 1
ATOM 2834 C C . GLY B 1 119 ? 38.596 55.993 40.761 1.00 10.13 119 GLY B C 1
ATOM 2835 O O . GLY B 1 119 ? 39.827 55.986 40.796 1.00 11.18 119 GLY B O 1
ATOM 2836 N N . ILE B 1 120 ? 37.860 56.896 41.400 1.00 8.83 120 ILE B N 1
ATOM 2837 C CA . ILE B 1 120 ? 38.466 57.941 42.213 1.00 8.31 120 ILE B CA 1
ATOM 2838 C C . ILE B 1 120 ? 38.314 57.534 43.674 1.00 8.55 120 ILE B C 1
ATOM 2839 O O . ILE B 1 120 ? 37.262 57.048 44.082 1.00 9.19 120 ILE B O 1
ATOM 2844 N N . THR B 1 121 ? 39.372 57.730 44.451 1.00 8.95 121 THR B N 1
ATOM 2845 C CA . THR B 1 121 ? 39.363 57.361 45.861 1.00 9.81 121 THR B CA 1
ATOM 2846 C C . THR B 1 121 ? 38.761 58.437 46.753 1.00 8.61 121 THR B C 1
ATOM 2847 O O . THR B 1 121 ? 39.265 59.552 46.815 1.00 8.68 121 THR B O 1
ATOM 2851 N N . PRO B 1 122 ? 37.666 58.115 47.459 1.00 8.85 122 PRO B N 1
ATOM 2852 C CA . PRO B 1 122 ? 37.080 59.135 48.329 1.00 9.30 122 PRO B CA 1
ATOM 2853 C C . PRO B 1 122 ? 37.956 59.327 49.559 1.00 8.99 122 PRO B C 1
ATOM 2854 O O . PRO B 1 122 ? 38.585 58.379 50.026 1.00 9.57 122 PRO B O 1
ATOM 2858 N N . ILE B 1 123 ? 38.022 60.556 50.056 1.00 9.48 123 ILE B N 1
ATOM 2859 C CA . ILE B 1 123 ? 38.724 60.836 51.300 1.00 8.90 123 ILE B CA 1
ATOM 2860 C C . ILE B 1 123 ? 37.528 61.250 52.155 1.00 9.43 123 ILE B C 1
ATOM 2861 O O . ILE B 1 123 ? 37.117 62.414 52.159 1.00 10.63 123 ILE B O 1
ATOM 2866 N N . LEU B 1 124 ? 36.940 60.263 52.826 1.00 10.12 124 LEU B N 1
ATOM 2867 C CA . LEU B 1 124 ? 35.759 60.464 53.662 1.00 10.55 124 LEU B CA 1
ATOM 2868 C C . LEU B 1 124 ? 36.121 61.003 55.033 1.00 10.24 124 LEU B C 1
ATOM 2869 O O . LEU B 1 124 ? 36.839 60.354 55.792 1.00 10.92 124 LEU B O 1
ATOM 2874 N N . CYS B 1 125 ? 35.602 62.185 55.348 1.00 10.75 125 CYS B N 1
ATOM 2875 C CA . CYS B 1 125 ? 35.880 62.831 56.625 1.00 11.42 125 CYS B CA 1
ATOM 2876 C C . CYS B 1 125 ? 34.821 62.554 57.679 1.00 10.79 125 CYS B C 1
ATOM 2877 O O . CYS B 1 125 ? 33.624 62.611 57.399 1.00 11.99 125 CYS B O 1
ATOM 2880 N N . VAL B 1 126 ? 35.283 62.255 58.889 1.00 12.56 126 VAL B N 1
ATOM 2881 C CA . VAL B 1 126 ? 34.411 62.004 60.034 1.00 13.77 126 VAL B CA 1
ATOM 2882 C C . VAL B 1 126 ? 35.079 62.655 61.244 1.00 14.30 126 VAL B C 1
ATOM 2883 O O . VAL B 1 126 ? 36.304 62.710 61.328 1.00 14.76 126 VAL B O 1
ATOM 2887 N N . GLY B 1 127 ? 34.281 63.159 62.177 1.00 14.56 127 GLY B N 1
ATOM 2888 C CA . GLY B 1 127 ? 34.862 63.801 63.343 1.00 14.35 127 GLY B CA 1
ATOM 2889 C C . GLY B 1 127 ? 33.803 64.396 64.241 1.00 15.29 127 GLY B C 1
ATOM 2890 O O . GLY B 1 127 ? 32.717 64.742 63.779 1.00 15.55 127 GLY B O 1
ATOM 2891 N N . GLU B 1 128 ? 34.130 64.542 65.521 1.00 17.38 128 GLU B N 1
ATOM 2892 C CA . GLU B 1 128 ? 33.178 65.062 66.492 1.00 17.70 128 GLU B CA 1
ATOM 2893 C C . GLU B 1 128 ? 33.423 66.492 66.966 1.00 17.50 128 GLU B C 1
ATOM 2894 O O . GLU B 1 128 ? 34.545 66.998 66.919 1.00 16.69 128 GLU B O 1
ATOM 2900 N N . PRO B 1 129 ? 32.355 67.167 67.418 1.00 18.40 129 PRO B N 1
ATOM 2901 C CA . PRO B 1 129 ? 32.461 68.541 67.919 1.00 18.99 129 PRO B CA 1
ATOM 2902 C C . PRO B 1 129 ? 33.011 68.493 69.347 1.00 19.77 129 PRO B C 1
ATOM 2903 O O . PRO B 1 129 ? 32.966 67.449 70.000 1.00 18.71 129 PRO B O 1
ATOM 2907 N N . LEU B 1 130 ? 33.521 69.620 69.830 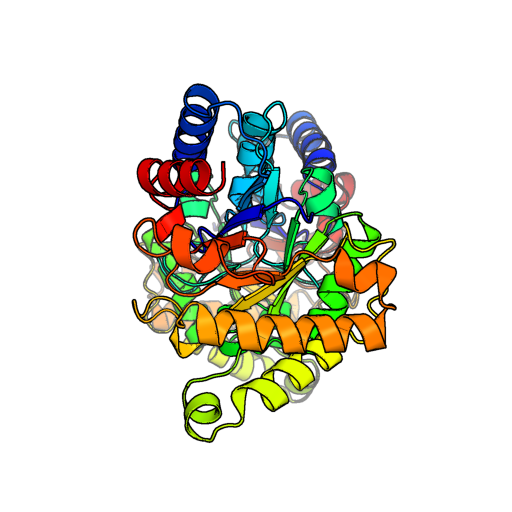1.00 19.18 130 LEU B N 1
ATOM 2908 C CA . LEU B 1 130 ? 34.110 69.679 71.164 1.00 20.89 130 LEU B CA 1
ATOM 2909 C C . LEU B 1 130 ? 33.245 69.160 72.313 1.00 20.86 130 LEU B C 1
ATOM 2910 O O . LEU B 1 130 ? 33.733 68.402 73.152 1.00 21.02 130 LEU B O 1
ATOM 2915 N N . GLU B 1 131 ? 31.975 69.556 72.363 1.00 22.93 131 GLU B N 1
ATOM 2916 C CA . GLU B 1 131 ? 31.116 69.111 73.459 1.00 22.77 131 GLU B CA 1
ATOM 2917 C C . GLU B 1 131 ? 30.914 67.603 73.474 1.00 22.80 131 GLU B C 1
ATOM 2918 O O . GLU B 1 131 ? 30.761 67.003 74.539 1.00 22.52 131 GLU B O 1
ATOM 2924 N N . VAL B 1 132 ? 30.912 66.983 72.298 1.00 22.01 132 VAL B N 1
ATOM 2925 C CA . VAL B 1 132 ? 30.750 65.535 72.228 1.00 19.90 132 VAL B CA 1
ATOM 2926 C C . VAL B 1 132 ? 32.010 64.890 72.802 1.00 19.79 132 VAL B C 1
ATOM 2927 O O . VAL B 1 132 ? 31.940 63.898 73.526 1.00 20.10 132 VAL B O 1
ATOM 2931 N N . ARG B 1 133 ? 33.164 65.467 72.478 1.00 20.25 133 ARG B N 1
ATOM 2932 C CA . ARG B 1 133 ? 34.443 64.971 72.975 1.00 21.33 133 ARG B CA 1
ATOM 2933 C C . ARG B 1 133 ? 34.495 65.089 74.499 1.00 22.39 133 ARG B C 1
ATOM 2934 O O . ARG B 1 133 ? 34.906 64.159 75.196 1.00 21.77 133 ARG B O 1
ATOM 2942 N N . GLU B 1 134 ? 34.060 66.233 75.014 1.00 22.63 134 GLU B N 1
ATOM 2943 C CA . GLU B 1 134 ? 34.070 66.467 76.456 1.00 23.76 134 GLU B CA 1
ATOM 2944 C C . GLU B 1 134 ? 33.076 65.587 77.205 1.00 24.75 134 GLU B C 1
ATOM 2945 O O . GLU B 1 134 ? 33.260 65.312 78.391 1.00 24.19 134 GLU B O 1
ATOM 2951 N N . LYS B 1 135 ? 32.026 65.151 76.512 1.00 25.39 135 LYS B N 1
ATOM 2952 C CA . LYS B 1 135 ? 31.029 64.274 77.120 1.00 26.86 135 LYS B CA 1
ATOM 2953 C C . LYS B 1 135 ? 31.529 62.831 77.070 1.00 26.86 135 LYS B C 1
ATOM 2954 O O . LYS B 1 135 ? 30.873 61.922 77.574 1.00 27.09 135 LYS B O 1
ATOM 2960 N N . GLY B 1 136 ? 32.701 62.637 76.466 1.00 25.63 136 GLY B N 1
ATOM 2961 C CA . GLY B 1 136 ? 33.288 61.311 76.362 1.00 25.29 136 GLY B CA 1
ATOM 2962 C C . GLY B 1 136 ? 32.638 60.438 75.303 1.00 24.76 136 GLY B C 1
ATOM 2963 O O . GLY B 1 136 ? 32.774 59.213 75.327 1.00 24.94 136 GLY B O 1
ATOM 2964 N N . GLU B 1 137 ? 31.941 61.066 74.362 1.00 23.11 137 GLU B N 1
ATOM 2965 C CA . GLU B 1 137 ? 31.253 60.336 73.301 1.00 22.81 137 GLU B CA 1
ATOM 2966 C C . GLU B 1 137 ? 31.846 60.536 71.903 1.00 20.89 137 GLU B C 1
ATOM 2967 O O . GLU B 1 137 ? 31.157 60.351 70.900 1.00 20.96 137 GLU B O 1
ATOM 2973 N N . ALA B 1 138 ? 33.122 60.899 71.839 1.00 20.39 138 ALA B N 1
ATOM 2974 C CA . ALA B 1 138 ? 33.782 61.125 70.554 1.00 19.54 138 ALA B CA 1
ATOM 2975 C C . ALA B 1 138 ? 33.743 59.892 69.652 1.00 19.98 138 ALA B C 1
ATOM 2976 O O . ALA B 1 138 ? 33.375 59.983 68.478 1.00 19.04 138 ALA B O 1
ATOM 2978 N N . VAL B 1 139 ? 34.109 58.738 70.202 1.00 20.02 139 VAL B N 1
ATOM 2979 C CA . VAL B 1 139 ? 34.125 57.504 69.423 1.00 19.78 139 VAL B CA 1
ATOM 2980 C C . VAL B 1 139 ? 32.745 57.082 68.909 1.00 19.77 139 VAL B C 1
ATOM 2981 O O . VAL B 1 139 ? 32.569 56.861 67.711 1.00 19.82 139 VAL B O 1
ATOM 2985 N N . PRO B 1 140 ? 31.744 56.962 69.802 1.00 19.70 140 PRO B N 1
ATOM 2986 C CA . PRO B 1 140 ? 30.408 56.560 69.348 1.00 18.87 140 PRO B CA 1
ATOM 2987 C C . PRO B 1 140 ? 29.860 57.493 68.265 1.00 18.26 140 PRO B C 1
ATOM 2988 O O . PRO B 1 140 ? 29.285 57.049 67.270 1.00 17.32 140 PRO B O 1
ATOM 2992 N N . TYR B 1 141 ? 30.040 58.792 68.476 1.00 16.87 141 TYR B N 1
ATOM 2993 C CA . TYR B 1 141 ? 29.567 59.797 67.536 1.00 17.05 141 TYR B CA 1
ATOM 2994 C C . TYR B 1 141 ? 30.250 59.639 66.181 1.00 16.57 141 TYR B C 1
ATOM 2995 O O . TYR B 1 141 ? 29.594 59.593 65.140 1.00 16.11 141 TYR B O 1
ATOM 3004 N N . THR B 1 142 ? 31.572 59.549 66.209 1.00 15.67 142 THR B N 1
ATOM 3005 C CA . THR B 1 142 ? 32.359 59.418 64.988 1.00 15.63 142 THR B CA 1
ATOM 3006 C C . THR B 1 142 ? 32.073 58.115 64.243 1.00 16.44 142 THR B C 1
ATOM 3007 O O . THR B 1 142 ? 31.966 58.109 63.012 1.00 15.41 142 THR B O 1
ATOM 3011 N N . LEU B 1 143 ? 31.938 57.016 64.981 1.00 14.68 143 LEU B N 1
ATOM 3012 C CA . LEU B 1 143 ? 31.662 55.733 64.346 1.00 15.66 143 LEU B CA 1
ATOM 3013 C C . LEU B 1 143 ? 30.282 55.705 63.701 1.00 16.77 143 LEU B C 1
ATOM 3014 O O . LEU B 1 143 ? 30.077 55.064 62.670 1.00 15.53 143 LEU B O 1
ATOM 3019 N N . ARG B 1 144 ? 29.334 56.412 64.303 1.00 16.33 144 ARG B N 1
ATOM 3020 C CA . ARG B 1 144 ? 27.981 56.469 63.766 1.00 17.03 144 ARG B CA 1
ATOM 3021 C C . ARG B 1 144 ? 28.011 57.231 62.439 1.00 16.84 144 ARG B C 1
ATOM 3022 O O . ARG B 1 144 ? 27.316 56.884 61.486 1.00 17.32 144 ARG B O 1
ATOM 3030 N N . GLN B 1 145 ? 28.850 58.259 62.387 1.00 15.68 145 GLN B N 1
ATOM 3031 C CA . GLN B 1 145 ? 28.996 59.086 61.195 1.00 16.16 145 GLN B CA 1
ATOM 3032 C C . GLN B 1 145 ? 29.657 58.246 60.109 1.00 14.53 145 GLN B C 1
ATOM 3033 O O . GLN B 1 145 ? 29.266 58.280 58.940 1.00 14.62 145 GLN B O 1
ATOM 3039 N N . LEU B 1 146 ? 30.657 57.475 60.511 1.00 14.12 146 LEU B N 1
ATOM 3040 C CA . LEU B 1 146 ? 31.370 56.620 59.578 1.00 14.75 146 LEU B CA 1
ATOM 3041 C C . LEU B 1 146 ? 30.432 55.590 58.964 1.00 16.02 146 LEU B C 1
ATOM 3042 O O . LEU B 1 146 ? 30.386 55.419 57.747 1.00 14.57 146 LEU B O 1
ATOM 3047 N N . ARG B 1 147 ? 29.675 54.903 59.810 1.00 14.67 147 ARG B N 1
ATOM 3048 C CA . ARG B 1 147 ? 28.763 53.882 59.321 1.00 16.36 147 ARG B CA 1
ATOM 3049 C C . ARG B 1 147 ? 27.691 54.441 58.393 1.00 15.08 147 ARG B C 1
ATOM 3050 O O . ARG B 1 147 ? 27.377 53.837 57.365 1.00 15.55 147 ARG B O 1
ATOM 3058 N N . GLY B 1 148 ? 27.139 55.599 58.743 1.00 13.06 148 GLY B N 1
ATOM 3059 C CA . GLY B 1 148 ? 26.116 56.199 57.907 1.00 13.38 148 GLY B CA 1
ATOM 3060 C C . GLY B 1 148 ? 26.694 56.663 56.584 1.00 12.32 148 GLY B C 1
ATOM 3061 O O . GLY B 1 148 ? 26.064 56.528 55.537 1.00 13.86 148 GLY B O 1
ATOM 3062 N N . SER B 1 149 ? 27.908 57.199 56.629 1.00 12.61 149 SER B N 1
ATOM 3063 C CA . SER B 1 149 ? 28.564 57.701 55.425 1.00 12.01 149 SER B CA 1
ATOM 3064 C C . SER B 1 149 ? 29.073 56.600 54.500 1.00 13.30 149 SER B C 1
ATOM 3065 O O . SER B 1 149 ? 29.429 56.870 53.352 1.00 12.06 149 SER B O 1
ATOM 3068 N N . LEU B 1 150 ? 29.101 55.364 54.991 1.00 12.50 150 LEU B N 1
ATOM 3069 C CA . LEU B 1 150 ? 29.573 54.240 54.186 1.00 12.56 150 LEU B CA 1
ATOM 3070 C C . LEU B 1 150 ? 28.445 53.292 53.787 1.00 13.67 150 LEU B C 1
ATOM 3071 O O . LEU B 1 150 ? 28.689 52.205 53.265 1.00 13.33 150 LEU B O 1
ATOM 3076 N N . GLU B 1 151 ? 27.208 53.706 54.033 1.00 13.99 151 GLU B N 1
ATOM 3077 C CA . GLU B 1 151 ? 26.051 52.889 53.685 1.00 15.86 151 GLU B CA 1
ATOM 3078 C C . GLU B 1 151 ? 26.012 52.668 52.173 1.00 14.90 151 GLU B C 1
ATOM 3079 O O . GLU B 1 151 ? 25.949 53.626 51.401 1.00 14.77 151 GLU B O 1
ATOM 3085 N N . GLY B 1 152 ? 26.057 51.406 51.757 1.00 14.65 152 GLY B N 1
ATOM 3086 C CA . GLY B 1 152 ? 26.019 51.091 50.340 1.00 14.08 152 GLY B CA 1
ATOM 3087 C C . GLY B 1 152 ? 27.331 51.341 49.619 1.00 14.52 152 GLY B C 1
ATOM 3088 O O . GLY B 1 152 ? 27.425 51.154 48.403 1.00 14.69 152 GLY B O 1
ATOM 3089 N N . VAL B 1 153 ? 28.346 51.765 50.366 1.00 13.63 153 VAL B N 1
ATOM 3090 C CA . VAL B 1 153 ? 29.659 52.044 49.796 1.00 11.68 153 VAL B CA 1
ATOM 3091 C C . VAL B 1 153 ? 30.516 50.778 49.834 1.00 11.37 153 VAL B C 1
ATOM 3092 O O . VAL B 1 153 ? 30.915 50.313 50.904 1.00 12.59 153 VAL B O 1
ATOM 3096 N N . GLU B 1 154 ? 30.791 50.224 48.656 1.00 10.22 154 GLU B N 1
ATOM 3097 C CA . GLU B 1 154 ? 31.581 48.999 48.549 1.00 10.99 154 GLU B CA 1
ATOM 3098 C C . GLU B 1 154 ? 32.727 49.164 47.556 1.00 10.46 154 GLU B C 1
ATOM 3099 O O . GLU B 1 154 ? 32.577 48.881 46.363 1.00 11.85 154 GLU B O 1
ATOM 3105 N N . PRO B 1 155 ? 33.893 49.619 48.037 1.00 10.15 155 PRO B N 1
ATOM 3106 C CA . PRO B 1 155 ? 35.057 49.817 47.171 1.00 10.43 155 PRO B CA 1
ATOM 3107 C C . PRO B 1 155 ? 35.580 48.494 46.621 1.00 10.43 155 PRO B C 1
ATOM 3108 O O . PRO B 1 155 ? 35.365 47.436 47.210 1.00 11.20 155 PRO B O 1
ATOM 3112 N N . PRO B 1 156 ? 36.272 48.536 45.475 1.00 10.53 156 PRO B N 1
ATOM 3113 C CA . PRO B 1 156 ? 36.807 47.297 44.904 1.00 10.66 156 PRO B CA 1
ATOM 3114 C C . PRO B 1 156 ? 37.887 46.708 45.810 1.00 12.80 156 PRO B C 1
ATOM 3115 O O . PRO B 1 156 ? 38.039 45.490 45.902 1.00 13.55 156 PRO B O 1
ATOM 3119 N N . GLY B 1 157 ? 38.624 47.588 46.482 1.00 11.60 157 GLY B N 1
ATOM 3120 C CA . GLY B 1 157 ? 39.680 47.160 47.381 1.00 11.69 157 GLY B CA 1
ATOM 3121 C C . GLY B 1 157 ? 40.009 48.270 48.364 1.00 11.58 157 GLY B C 1
ATOM 3122 O O . GLY B 1 157 ? 39.532 49.392 48.205 1.00 10.21 157 GLY B O 1
ATOM 3123 N N . PRO B 1 158 ? 40.832 47.992 49.387 1.00 12.39 158 PRO B N 1
ATOM 3124 C CA . PRO B 1 158 ? 41.209 48.991 50.393 1.00 12.35 158 PRO B CA 1
ATOM 3125 C C . PRO B 1 158 ? 41.967 50.190 49.830 1.00 13.52 158 PRO B C 1
ATOM 3126 O O . PRO B 1 158 ? 42.001 51.257 50.446 1.00 13.50 158 PRO B O 1
ATOM 3130 N N . GLU B 1 159 ? 42.572 50.018 48.660 1.00 12.28 159 GLU B N 1
ATOM 3131 C CA . GLU B 1 159 ? 43.318 51.102 48.042 1.00 13.62 159 GLU B CA 1
ATOM 3132 C C . GLU B 1 159 ? 42.373 52.175 47.510 1.00 13.20 159 GLU B C 1
ATOM 3133 O O . GLU B 1 159 ? 42.786 53.308 47.251 1.00 14.99 159 GLU B O 1
ATOM 3139 N N . ALA B 1 160 ? 41.098 51.820 47.378 1.00 11.57 160 ALA B N 1
ATOM 3140 C CA . ALA B 1 160 ? 40.094 52.734 46.843 1.00 10.83 160 ALA B CA 1
ATOM 3141 C C . ALA B 1 160 ? 39.288 53.500 47.887 1.00 10.93 160 ALA B C 1
ATOM 3142 O O . ALA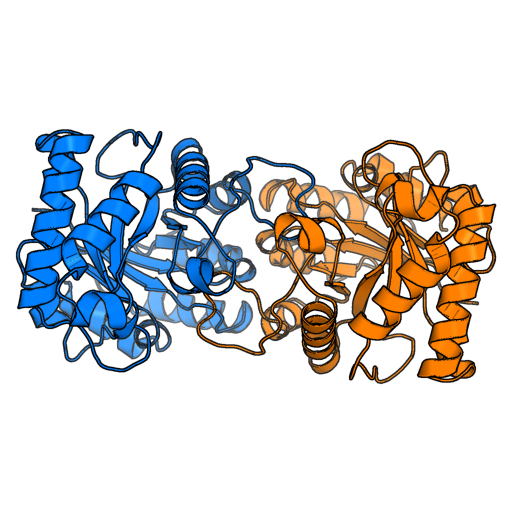 B 1 160 ? 38.257 54.092 47.567 1.00 12.68 160 ALA B O 1
ATOM 3144 N N . LEU B 1 161 ? 39.746 53.492 49.133 1.00 9.91 161 LEU B N 1
ATOM 3145 C CA . LEU B 1 161 ? 39.041 54.218 50.179 1.00 10.56 161 LEU B CA 1
ATOM 3146 C C . LEU B 1 161 ? 40.010 54.777 51.205 1.00 10.14 161 LEU B C 1
ATOM 3147 O O . LEU B 1 161 ? 40.918 54.082 51.661 1.00 11.31 161 LEU B O 1
ATOM 3152 N N . VAL B 1 162 ? 39.818 56.046 51.545 1.00 9.48 162 VAL B N 1
ATOM 3153 C CA . VAL B 1 162 ? 40.638 56.706 52.550 1.00 9.25 162 VAL B CA 1
ATOM 3154 C C . VAL B 1 162 ? 39.681 57.359 53.536 1.00 9.90 162 VAL B C 1
ATOM 3155 O O . VAL B 1 162 ? 38.678 57.952 53.132 1.00 9.00 162 VAL B O 1
ATOM 3159 N N . ILE B 1 163 ? 39.967 57.214 54.827 1.00 10.10 163 ILE B N 1
ATOM 3160 C CA . ILE B 1 163 ? 39.145 57.839 55.857 1.00 10.73 163 ILE B CA 1
ATOM 3161 C C . ILE B 1 163 ? 40.005 58.919 56.499 1.00 11.70 163 ILE B C 1
ATOM 3162 O O . ILE B 1 163 ? 41.198 58.716 56.732 1.00 11.15 163 ILE B O 1
ATOM 3167 N N . ALA B 1 164 ? 39.410 60.075 56.760 1.00 11.25 164 ALA B N 1
ATOM 3168 C CA . ALA B 1 164 ? 40.140 61.153 57.401 1.00 12.18 164 ALA B CA 1
ATOM 3169 C C . ALA B 1 164 ? 39.417 61.502 58.688 1.00 11.59 164 ALA B C 1
ATOM 3170 O O . ALA B 1 164 ? 38.247 61.886 58.663 1.00 12.21 164 ALA B O 1
ATOM 3172 N N . TYR B 1 165 ? 40.097 61.332 59.816 1.00 12.98 165 TYR B N 1
ATOM 3173 C CA . TYR B 1 165 ? 39.501 61.679 61.094 1.00 13.48 165 TYR B CA 1
ATOM 3174 C C . TYR B 1 165 ? 39.932 63.097 61.422 1.00 14.13 165 TYR B C 1
ATOM 3175 O O . TYR B 1 165 ? 41.114 63.355 61.660 1.00 14.48 165 TYR B O 1
ATOM 3184 N N . GLU B 1 166 ? 38.975 64.015 61.407 1.00 14.12 166 GLU B N 1
ATOM 3185 C CA . GLU B 1 166 ? 39.261 65.405 61.723 1.00 16.53 166 GLU B CA 1
ATOM 3186 C C . GLU B 1 166 ? 38.332 65.894 62.822 1.00 16.52 166 GLU B C 1
ATOM 3187 O O . GLU B 1 166 ? 37.152 66.146 62.575 1.00 17.95 166 GLU B O 1
ATOM 3193 N N . PRO B 1 167 ? 38.843 66.014 64.058 1.00 17.06 167 PRO B N 1
ATOM 3194 C CA . PRO B 1 167 ? 37.992 66.494 65.151 1.00 17.67 167 PRO B CA 1
ATOM 3195 C C . PRO B 1 167 ? 37.578 67.907 64.757 1.00 18.71 167 PRO B C 1
ATOM 3196 O O . PRO B 1 167 ? 38.432 68.725 64.413 1.00 18.16 167 PRO B O 1
ATOM 3200 N N . VAL B 1 168 ? 36.283 68.198 64.791 1.00 17.89 168 VAL B N 1
ATOM 3201 C CA . VAL B 1 168 ? 35.822 69.523 64.397 1.00 18.63 168 VAL B CA 1
ATOM 3202 C C . VAL B 1 168 ? 36.524 70.619 65.192 1.00 19.81 168 VAL B C 1
ATOM 3203 O O . VAL B 1 168 ? 36.866 71.669 64.649 1.00 18.85 168 VAL B O 1
ATOM 3207 N N . TRP B 1 169 ? 36.755 70.358 66.475 1.00 19.48 169 TRP B N 1
ATOM 3208 C CA . TRP B 1 169 ? 37.408 71.324 67.351 1.00 19.37 169 TRP B CA 1
ATOM 3209 C C . TRP B 1 169 ? 38.886 71.551 67.041 1.00 19.52 169 TRP B C 1
ATOM 3210 O O . TRP B 1 169 ? 39.501 72.475 67.581 1.00 19.07 169 TRP B O 1
ATOM 3221 N N . ALA B 1 170 ? 39.452 70.719 66.169 1.00 18.63 170 ALA B N 1
ATOM 3222 C CA . ALA B 1 170 ? 40.863 70.830 65.808 1.00 18.01 170 ALA B CA 1
ATOM 3223 C C . ALA B 1 170 ? 41.088 71.510 64.460 1.00 18.98 170 ALA B C 1
ATOM 3224 O O . ALA B 1 170 ? 42.229 71.664 64.021 1.00 19.30 170 ALA B O 1
ATOM 3226 N N . ILE B 1 171 ? 40.006 71.924 63.811 1.00 19.99 171 ILE B N 1
ATOM 3227 C CA . ILE B 1 171 ? 40.109 72.565 62.505 1.00 20.56 171 ILE B CA 1
ATOM 3228 C C . ILE B 1 171 ? 40.293 74.078 62.575 1.00 21.67 171 ILE B C 1
ATOM 3229 O O . ILE B 1 171 ? 39.415 74.802 63.046 1.00 22.34 171 ILE B O 1
ATOM 3234 N N . GLY B 1 172 ? 41.447 74.540 62.099 1.00 22.55 172 GLY B N 1
ATOM 3235 C CA . GLY B 1 172 ? 41.750 75.961 62.086 1.00 24.16 172 GLY B CA 1
ATOM 3236 C C . GLY B 1 172 ? 41.831 76.614 63.453 1.00 25.53 172 GLY B C 1
ATOM 3237 O O . GLY B 1 172 ? 41.956 77.835 63.556 1.00 26.19 172 GLY B O 1
ATOM 3238 N N . THR B 1 173 ? 41.773 75.805 64.503 1.00 25.78 173 THR B N 1
ATOM 3239 C CA . THR B 1 173 ? 41.826 76.313 65.869 1.00 27.00 173 THR B CA 1
ATOM 3240 C C . THR B 1 173 ? 43.243 76.315 66.429 1.00 27.83 173 THR B C 1
ATOM 3241 O O . THR B 1 173 ? 43.521 76.974 67.432 1.00 28.26 173 THR B O 1
ATOM 3245 N N . GLY B 1 174 ? 44.133 75.572 65.782 1.00 28.11 174 GLY B N 1
ATOM 3246 C CA . GLY B 1 174 ? 45.507 75.502 66.240 1.00 28.75 174 GLY B CA 1
ATOM 3247 C C . GLY B 1 174 ? 45.716 74.426 67.290 1.00 29.42 174 GLY B C 1
ATOM 3248 O O . GLY B 1 174 ? 46.844 74.183 67.720 1.00 30.98 174 GLY B O 1
ATOM 3249 N N . LYS B 1 175 ? 44.633 73.780 67.711 1.00 28.80 175 LYS B N 1
ATOM 3250 C CA . LYS B 1 175 ? 44.730 72.723 68.714 1.00 28.83 175 LYS B CA 1
ATOM 3251 C C . LYS B 1 175 ? 44.482 71.351 68.097 1.00 27.77 175 LYS B C 1
ATOM 3252 O O . LYS B 1 175 ? 43.342 70.932 67.903 1.00 28.35 175 LYS B O 1
ATOM 3258 N N . ASN B 1 176 ? 45.567 70.654 67.788 1.00 25.75 176 ASN B N 1
ATOM 3259 C CA . ASN B 1 176 ? 45.471 69.332 67.192 1.00 24.87 176 ASN B CA 1
ATOM 3260 C C . ASN B 1 176 ? 45.258 68.292 68.280 1.00 24.33 176 ASN B C 1
ATOM 3261 O O . ASN B 1 176 ? 45.627 68.502 69.437 1.00 23.61 176 ASN B O 1
ATOM 3266 N N . ALA B 1 177 ? 44.650 67.173 67.908 1.00 23.07 177 ALA B N 1
ATOM 3267 C CA . ALA B 1 177 ? 44.417 66.102 68.860 1.00 22.17 177 ALA B CA 1
ATOM 3268 C C . ALA B 1 177 ? 45.780 65.523 69.210 1.00 22.23 177 ALA B C 1
ATOM 3269 O O . ALA B 1 177 ? 46.695 65.533 68.386 1.00 21.08 177 ALA B O 1
ATOM 3271 N N . THR B 1 178 ? 45.926 65.030 70.433 1.00 22.37 178 THR B N 1
ATOM 3272 C CA . THR B 1 178 ? 47.194 64.445 70.842 1.00 21.77 178 THR B CA 1
ATOM 3273 C C . THR B 1 178 ? 47.395 63.144 70.074 1.00 22.25 178 THR B C 1
ATOM 3274 O O . THR B 1 178 ? 46.427 62.485 69.690 1.00 22.61 178 THR B O 1
ATOM 3278 N N . PRO B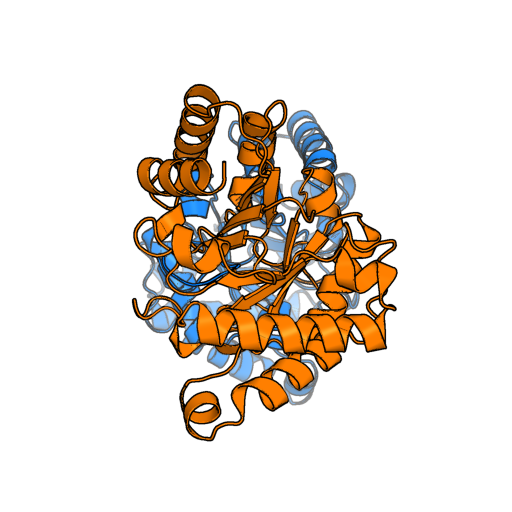 1 179 ? 48.655 62.765 69.822 1.00 22.43 179 PRO B N 1
ATOM 3279 C CA . PRO B 1 179 ? 48.923 61.524 69.095 1.00 22.15 179 PRO B CA 1
ATOM 3280 C C . PRO B 1 179 ? 48.168 60.350 69.717 1.00 22.84 179 PRO B C 1
ATOM 3281 O O . PRO B 1 179 ? 47.688 59.463 69.012 1.00 20.93 179 PRO B O 1
ATOM 3285 N N . GLU B 1 180 ? 48.058 60.363 71.042 1.00 22.78 180 GLU B N 1
ATOM 3286 C CA . GLU B 1 180 ? 47.365 59.303 71.765 1.00 22.88 180 GLU B CA 1
ATOM 3287 C C . GLU B 1 180 ? 45.871 59.262 71.459 1.00 21.38 180 GLU B C 1
ATOM 3288 O O . GLU B 1 180 ? 45.306 58.187 71.252 1.00 21.14 180 GLU B O 1
ATOM 3294 N N . ASP B 1 181 ? 45.230 60.426 71.434 1.00 20.26 181 ASP B N 1
ATOM 3295 C CA . ASP B 1 181 ? 43.803 60.476 71.143 1.00 19.91 181 ASP B CA 1
ATOM 3296 C C . ASP B 1 181 ? 43.531 60.124 69.689 1.00 19.02 181 ASP B C 1
ATOM 3297 O O . ASP B 1 181 ? 42.553 59.446 69.384 1.00 19.45 181 ASP B O 1
ATOM 3302 N N . ALA B 1 182 ? 44.400 60.583 68.793 1.00 19.08 182 ALA B N 1
ATOM 3303 C CA . ALA B 1 182 ? 44.237 60.289 67.374 1.00 17.84 182 ALA B CA 1
ATOM 3304 C C . ALA B 1 182 ? 44.354 58.783 67.177 1.00 17.84 182 ALA B C 1
ATOM 3305 O O . ALA B 1 182 ? 43.516 58.165 66.519 1.00 17.12 182 ALA B O 1
ATOM 3307 N N . GLU B 1 183 ? 45.397 58.195 67.757 1.00 17.94 183 GLU B N 1
ATOM 3308 C CA . GLU B 1 183 ? 45.625 56.757 67.660 1.00 18.06 183 GLU B CA 1
ATOM 3309 C C . GLU B 1 183 ? 44.411 55.983 68.162 1.00 18.64 183 GLU B C 1
ATOM 3310 O O . GLU B 1 183 ? 43.982 55.013 67.540 1.00 16.75 183 GLU B O 1
ATOM 3316 N N . ALA B 1 184 ? 43.860 56.414 69.294 1.00 18.47 184 ALA B N 1
ATOM 3317 C CA . ALA B 1 184 ? 42.695 55.752 69.869 1.00 19.14 184 ALA B CA 1
ATOM 3318 C C . ALA B 1 184 ? 41.511 55.789 68.906 1.00 19.12 184 ALA B C 1
ATOM 3319 O O . ALA B 1 184 ? 40.822 54.786 68.717 1.00 19.36 184 ALA B O 1
ATOM 3321 N N . MET B 1 185 ? 41.277 56.944 68.293 1.00 17.36 185 MET B N 1
ATOM 3322 C CA . MET B 1 185 ? 40.166 57.076 67.361 1.00 17.22 185 MET B CA 1
ATOM 3323 C C . MET B 1 185 ? 40.397 56.255 66.100 1.00 16.57 185 MET B C 1
ATOM 3324 O O . MET B 1 185 ? 39.487 55.574 65.622 1.00 16.08 185 MET B O 1
ATOM 3329 N N . HIS B 1 186 ? 41.609 56.315 65.558 1.00 17.71 186 HIS B N 1
ATOM 3330 C CA . HIS B 1 186 ? 41.914 55.557 64.350 1.00 16.88 186 HIS B CA 1
ATOM 3331 C C . HIS B 1 186 ? 41.747 54.058 64.585 1.00 17.63 186 HIS B C 1
ATOM 3332 O O . HIS B 1 186 ? 41.332 53.326 63.688 1.00 16.58 186 HIS B O 1
ATOM 3339 N N . GLN B 1 187 ? 42.071 53.596 65.790 1.00 17.83 187 GLN B N 1
ATOM 3340 C CA . GLN B 1 187 ? 41.916 52.180 66.106 1.00 17.93 187 GLN B CA 1
ATOM 3341 C C . GLN B 1 187 ? 40.440 51.800 66.079 1.00 16.92 187 GLN B C 1
ATOM 3342 O O . GLN B 1 187 ? 40.070 50.746 65.561 1.00 16.52 187 GLN B O 1
ATOM 3348 N N . ALA B 1 188 ? 39.599 52.665 66.636 1.00 16.43 188 ALA B N 1
ATOM 3349 C CA . ALA B 1 188 ? 38.163 52.419 66.668 1.00 15.61 188 ALA B CA 1
ATOM 3350 C C . ALA B 1 188 ? 37.620 52.416 65.245 1.00 15.68 188 ALA B C 1
ATOM 3351 O O . ALA B 1 188 ? 36.798 51.576 64.885 1.00 15.99 188 ALA B O 1
ATOM 3353 N N . ILE B 1 189 ? 38.088 53.364 64.438 1.00 15.62 189 ILE B N 1
ATOM 3354 C CA . ILE B 1 189 ? 37.653 53.462 63.047 1.00 14.62 189 ILE B CA 1
ATOM 3355 C C . ILE B 1 189 ? 38.065 52.222 62.253 1.00 14.48 189 ILE B C 1
ATOM 3356 O O . ILE B 1 189 ? 37.256 51.655 61.518 1.00 14.22 189 ILE B O 1
ATOM 3361 N N . ARG B 1 190 ? 39.317 51.798 62.406 1.00 13.93 190 ARG B N 1
ATOM 3362 C CA . ARG B 1 190 ? 39.806 50.633 61.682 1.00 14.15 190 ARG B CA 1
ATOM 3363 C C . ARG B 1 190 ? 39.038 49.379 62.086 1.00 15.14 190 ARG B C 1
ATOM 3364 O O . ARG B 1 190 ? 38.771 48.512 61.253 1.00 14.88 190 ARG B O 1
ATOM 3372 N N . LYS B 1 191 ? 38.677 49.282 63.363 1.00 16.55 191 LYS B N 1
ATOM 3373 C CA . LYS B 1 191 ? 37.923 48.126 63.844 1.00 17.16 191 LYS B CA 1
ATOM 3374 C C . LYS B 1 191 ? 36.548 48.127 63.192 1.00 15.63 191 LYS B C 1
ATOM 3375 O O . LYS B 1 191 ? 36.026 47.080 62.814 1.00 16.58 191 LYS B O 1
ATOM 3381 N N . ALA B 1 192 ? 35.975 49.318 63.051 1.00 15.56 192 ALA B N 1
ATOM 3382 C CA . ALA B 1 192 ? 34.669 49.458 62.428 1.00 14.26 192 ALA B CA 1
ATOM 3383 C C . ALA B 1 192 ? 34.785 49.051 60.961 1.00 14.25 192 ALA B C 1
ATOM 3384 O O . ALA B 1 192 ? 33.895 48.404 60.415 1.00 15.21 192 ALA B O 1
ATOM 3386 N N . LEU B 1 193 ? 35.887 49.436 60.323 1.00 14.69 193 LEU B N 1
ATOM 3387 C CA . LEU B 1 193 ? 36.109 49.093 58.925 1.00 14.68 193 LEU B CA 1
ATOM 3388 C C . LEU B 1 193 ? 36.263 47.581 58.776 1.00 15.76 193 LEU B C 1
ATOM 3389 O O . LEU B 1 193 ? 35.844 47.002 57.775 1.00 14.86 193 LEU B O 1
ATOM 3394 N N . SER B 1 194 ? 36.856 46.940 59.780 1.00 16.10 194 SER B N 1
ATOM 3395 C CA . SER B 1 194 ? 37.057 45.495 59.739 1.00 17.04 194 SER B CA 1
ATOM 3396 C C . SER B 1 194 ? 35.720 44.759 59.782 1.00 17.43 194 SER B C 1
ATOM 3397 O O . SER B 1 194 ? 35.523 43.767 59.082 1.00 17.09 194 SER B O 1
ATOM 3400 N N . GLU B 1 195 ? 34.800 45.256 60.603 1.00 18.35 195 GLU B N 1
ATOM 3401 C CA . GLU B 1 195 ? 33.482 44.643 60.733 1.00 19.18 195 GLU B CA 1
ATOM 3402 C C . GLU B 1 195 ? 32.694 44.851 59.442 1.00 19.76 195 GLU B C 1
ATOM 3403 O O . GLU B 1 195 ? 31.884 44.015 59.044 1.00 19.84 195 GLU B O 1
ATOM 3409 N N . ARG B 1 196 ? 32.963 45.976 58.791 1.00 18.71 196 ARG B N 1
ATOM 3410 C CA . ARG B 1 196 ? 32.291 46.360 57.559 1.00 19.16 196 ARG B CA 1
ATOM 3411 C C . ARG B 1 196 ? 32.834 45.703 56.288 1.00 18.81 196 ARG B C 1
ATOM 3412 O O . ARG B 1 196 ? 32.061 45.284 55.422 1.00 19.51 196 ARG B O 1
ATOM 3420 N N . TYR B 1 197 ? 34.156 45.608 56.184 1.00 16.71 197 TYR B N 1
ATOM 3421 C CA . TYR B 1 197 ? 34.799 45.057 54.991 1.00 16.35 197 TYR B CA 1
ATOM 3422 C C . TYR B 1 197 ? 35.727 43.870 55.229 1.00 16.88 197 TYR B C 1
ATOM 3423 O O . TYR B 1 197 ? 36.296 43.329 54.281 1.00 16.73 197 TYR B O 1
ATOM 3432 N N . GLY B 1 198 ? 35.894 43.471 56.483 1.00 17.01 198 GLY B N 1
ATOM 3433 C CA . GLY B 1 198 ? 36.793 42.368 56.769 1.00 16.75 198 GLY B CA 1
ATOM 3434 C C . GLY B 1 198 ? 38.160 42.886 57.182 1.00 17.47 198 GLY B C 1
ATOM 3435 O O . GLY B 1 198 ? 38.547 44.003 56.836 1.00 14.89 198 GLY B O 1
ATOM 3436 N N . GLU B 1 199 ? 38.900 42.063 57.917 1.00 18.56 199 GLU B N 1
ATOM 3437 C CA . GLU B 1 199 ? 40.219 42.437 58.417 1.00 19.12 199 GLU B CA 1
ATOM 3438 C C . GLU B 1 199 ? 41.281 42.722 57.353 1.00 17.88 199 GLU B C 1
ATOM 3439 O O . GLU B 1 199 ? 42.023 43.699 57.464 1.00 18.01 199 GLU B O 1
ATOM 3445 N N . ALA B 1 200 ? 41.368 41.874 56.333 1.00 17.57 200 ALA B N 1
ATOM 3446 C CA . ALA B 1 200 ? 42.357 42.071 55.277 1.00 17.55 200 ALA B CA 1
ATOM 3447 C C . ALA B 1 200 ? 42.198 43.462 54.665 1.00 17.70 200 ALA B C 1
ATOM 3448 O O . ALA B 1 200 ? 43.174 44.188 54.478 1.00 19.34 200 ALA B O 1
ATOM 3450 N N . PHE B 1 201 ? 40.955 43.823 54.368 1.00 17.28 201 PHE B N 1
ATOM 3451 C CA . PHE B 1 201 ? 40.620 45.117 53.781 1.00 15.68 201 PHE B CA 1
ATOM 3452 C C . PHE B 1 201 ? 40.951 46.246 54.763 1.00 15.35 201 PHE B C 1
ATOM 3453 O O . PHE B 1 201 ? 41.718 47.157 54.445 1.00 14.29 201 PHE B O 1
ATOM 3461 N N . ALA B 1 202 ? 40.385 46.170 55.962 1.00 14.98 202 ALA B N 1
ATOM 3462 C CA . ALA B 1 202 ? 40.603 47.193 56.981 1.00 15.10 202 ALA B CA 1
ATOM 3463 C C . ALA B 1 202 ? 42.069 47.459 57.325 1.00 15.02 202 ALA B C 1
ATOM 3464 O O . ALA B 1 202 ? 42.455 48.605 57.555 1.00 14.52 202 ALA B O 1
ATOM 3466 N N . SER B 1 203 ? 42.883 46.408 57.361 1.00 15.49 203 SER B N 1
ATOM 3467 C CA . SER B 1 203 ? 44.297 46.556 57.697 1.00 16.01 203 SER B CA 1
ATOM 3468 C C . SER B 1 203 ? 45.088 47.312 56.633 1.00 15.73 203 SER B C 1
ATOM 3469 O O . SER B 1 203 ? 46.217 47.739 56.878 1.00 15.55 203 SER B O 1
ATOM 3472 N N . ARG B 1 204 ? 44.493 47.483 55.457 1.00 14.25 204 ARG B N 1
ATOM 3473 C CA . ARG B 1 204 ? 45.167 48.172 54.362 1.00 14.48 204 ARG B CA 1
ATOM 3474 C C . ARG B 1 204 ? 44.617 49.564 54.062 1.00 13.60 204 ARG B C 1
ATOM 3475 O O . ARG B 1 204 ? 45.193 50.295 53.258 1.00 15.74 204 ARG B O 1
ATOM 3483 N N . VAL B 1 205 ? 43.513 49.933 54.705 1.00 13.60 205 VAL B N 1
ATOM 3484 C CA . VAL B 1 205 ? 42.914 51.247 54.479 1.00 13.25 205 VAL B CA 1
ATOM 3485 C C . VAL B 1 205 ? 43.698 52.351 55.173 1.00 14.41 205 VAL B C 1
ATOM 3486 O O . VAL B 1 205 ? 44.013 52.260 56.361 1.00 14.62 205 VAL B O 1
ATOM 3490 N N . ARG B 1 206 ? 44.016 53.399 54.425 1.00 12.41 206 ARG B N 1
ATOM 3491 C CA . ARG B 1 206 ? 44.750 54.511 54.991 1.00 13.24 206 ARG B CA 1
ATOM 3492 C C . ARG B 1 206 ? 43.794 55.418 55.753 1.00 12.02 206 ARG B C 1
ATOM 3493 O O . ARG B 1 206 ? 42.789 55.887 55.209 1.00 12.05 206 ARG B O 1
ATOM 3501 N N . ILE B 1 207 ? 44.094 55.632 57.031 1.00 11.63 207 ILE B N 1
ATOM 3502 C CA . ILE B 1 207 ? 43.282 56.503 57.869 1.00 11.55 207 ILE B CA 1
ATOM 3503 C C . ILE B 1 207 ? 44.161 57.694 58.226 1.00 13.06 207 ILE B C 1
ATOM 3504 O O . ILE B 1 207 ? 45.143 57.562 58.964 1.00 13.66 207 ILE B O 1
ATOM 3509 N N . LEU B 1 208 ? 43.811 58.854 57.682 1.00 11.75 208 LEU B N 1
ATOM 3510 C CA . LEU B 1 208 ? 44.572 60.073 57.908 1.00 12.99 208 LEU B CA 1
ATOM 3511 C C . LEU B 1 208 ? 44.019 60.878 59.067 1.00 12.88 208 LEU B C 1
ATOM 3512 O O . LEU B 1 208 ? 42.829 60.811 59.367 1.00 13.89 208 LEU B O 1
ATOM 3517 N N . TYR B 1 209 ? 44.895 61.636 59.719 1.00 12.80 209 TYR B N 1
ATOM 3518 C CA . TYR B 1 209 ? 44.462 62.517 60.793 1.00 13.59 209 TYR B CA 1
ATOM 3519 C C . TYR B 1 209 ? 44.451 63.918 60.192 1.00 14.68 209 TYR B C 1
ATOM 3520 O O . TYR B 1 209 ? 45.330 64.268 59.399 1.00 14.28 209 TYR B O 1
ATOM 3529 N N . GLY B 1 210 ? 43.461 64.715 60.571 1.00 14.52 210 GLY B N 1
ATOM 3530 C CA . GLY B 1 210 ? 43.375 66.074 60.074 1.00 15.41 210 GLY B CA 1
ATOM 3531 C C . GLY B 1 210 ? 42.948 66.994 61.199 1.00 14.98 210 GLY B C 1
ATOM 3532 O O . GLY B 1 210 ? 42.236 66.569 62.106 1.00 15.24 210 GLY B O 1
ATOM 3533 N N . GLY B 1 211 ? 43.379 68.249 61.146 1.00 15.36 211 GLY B N 1
ATOM 3534 C CA . GLY B 1 211 ? 43.015 69.193 62.186 1.00 16.28 211 GLY B CA 1
ATOM 3535 C C . GLY B 1 211 ? 44.246 69.824 62.799 1.00 15.46 211 GLY B C 1
ATOM 3536 O O . GLY B 1 211 ? 44.826 69.290 63.743 1.00 16.19 211 GLY B O 1
ATOM 3537 N N . SER B 1 212 ? 44.650 70.959 62.244 1.00 16.27 212 SER B N 1
ATOM 3538 C CA . SER B 1 212 ? 45.819 71.685 62.715 1.00 16.86 212 SER B CA 1
ATOM 3539 C C . SER B 1 212 ? 47.126 70.912 62.579 1.00 17.43 212 SER B C 1
ATOM 3540 O O . SER B 1 212 ? 48.009 71.008 63.435 1.00 18.22 212 SER B O 1
ATOM 3543 N N . VAL B 1 213 ? 47.247 70.139 61.503 1.00 14.89 213 VAL B N 1
ATOM 3544 C CA . VAL B 1 213 ? 48.472 69.397 61.249 1.00 14.53 213 VAL B CA 1
ATOM 3545 C C . VAL B 1 213 ? 49.494 70.411 60.744 1.00 14.52 213 VAL B C 1
ATOM 3546 O O . VAL B 1 213 ? 49.183 71.230 59.880 1.00 14.35 213 VAL B O 1
ATOM 3550 N N . ASN B 1 214 ? 50.703 70.375 61.294 1.00 15.09 214 ASN B N 1
ATOM 3551 C CA . ASN B 1 214 ? 51.753 71.292 60.867 1.00 15.75 214 ASN B CA 1
ATOM 3552 C C . ASN B 1 214 ? 53.125 70.653 61.074 1.00 15.89 214 ASN B C 1
ATOM 3553 O O . ASN B 1 214 ? 53.241 69.614 61.720 1.00 15.67 214 ASN B O 1
ATOM 3558 N N . PRO B 1 215 ? 54.184 71.260 60.512 1.00 16.28 215 PRO B N 1
ATOM 3559 C CA . PRO B 1 215 ? 55.539 70.715 60.652 1.00 17.40 215 PRO B CA 1
ATOM 3560 C C . PRO B 1 215 ? 55.971 70.408 62.082 1.00 19.31 215 PRO B C 1
ATOM 3561 O O . PRO B 1 215 ? 56.805 69.532 62.307 1.00 19.97 215 PRO B O 1
ATOM 3565 N N . LYS B 1 216 ? 55.399 71.117 63.047 1.00 20.27 216 LYS B N 1
ATOM 3566 C CA . LYS B 1 216 ? 55.761 70.917 64.451 1.00 22.54 216 LYS B CA 1
ATOM 3567 C C . LYS B 1 216 ? 55.148 69.697 65.123 1.00 22.06 216 LYS B C 1
ATOM 3568 O O . LYS B 1 216 ? 55.743 69.140 66.046 1.00 23.21 216 LYS B O 1
ATOM 3574 N N . ASN B 1 217 ? 53.971 69.273 64.668 1.00 20.45 217 ASN B N 1
ATOM 3575 C CA . ASN B 1 217 ? 53.313 68.133 65.296 1.00 18.17 217 ASN B CA 1
ATOM 3576 C C . ASN B 1 217 ? 53.133 66.899 64.416 1.00 18.02 217 ASN B C 1
ATOM 3577 O O . ASN B 1 217 ? 52.766 65.831 64.904 1.00 17.56 217 ASN B O 1
ATOM 3582 N N . PHE B 1 218 ? 53.409 67.033 63.126 1.00 17.62 218 PHE B N 1
ATOM 3583 C CA . PHE B 1 218 ? 53.208 65.922 62.207 1.00 16.81 218 PHE B CA 1
ATOM 3584 C C . PHE B 1 218 ? 54.005 64.647 62.477 1.00 17.62 218 PHE B C 1
ATOM 3585 O O . PHE B 1 218 ? 53.459 63.547 62.386 1.00 17.73 218 PHE B O 1
ATOM 3593 N N . ALA B 1 219 ? 55.282 64.780 62.818 1.00 17.34 219 ALA B N 1
ATOM 3594 C CA . ALA B 1 219 ? 56.110 63.607 63.087 1.00 18.61 219 ALA B CA 1
ATOM 3595 C C . ALA B 1 219 ? 55.531 62.720 64.193 1.00 18.39 219 ALA B C 1
ATOM 3596 O O . ALA B 1 219 ? 55.437 61.502 64.034 1.00 18.24 219 ALA B O 1
ATOM 3598 N N . ASP B 1 220 ? 55.142 63.323 65.311 1.00 19.93 220 ASP B N 1
ATOM 3599 C CA . ASP B 1 220 ? 54.590 62.546 66.416 1.00 20.95 220 ASP B CA 1
ATOM 3600 C C . ASP B 1 220 ? 53.237 61.929 66.085 1.00 20.35 220 ASP B C 1
ATOM 3601 O O . ASP B 1 220 ? 52.925 60.832 66.540 1.00 20.48 220 ASP B O 1
ATOM 3606 N N . LEU B 1 221 ? 52.431 62.634 65.299 1.00 19.96 221 LEU B N 1
ATOM 3607 C CA . LEU B 1 221 ? 51.125 62.112 64.913 1.00 18.68 221 LEU B CA 1
ATOM 3608 C C . LEU B 1 221 ? 51.326 60.904 64.009 1.00 18.28 221 LEU B C 1
ATOM 3609 O O . LEU B 1 221 ? 50.691 59.862 64.177 1.00 18.39 221 LEU B O 1
ATOM 3614 N N . LEU B 1 222 ? 52.236 61.057 63.057 1.00 17.60 222 LEU B N 1
ATOM 3615 C CA . LEU B 1 222 ? 52.541 60.014 62.095 1.00 18.63 222 LEU B CA 1
ATOM 3616 C C . LEU B 1 222 ? 53.178 58.780 62.730 1.00 19.42 222 LEU B C 1
ATOM 3617 O O . LEU B 1 222 ? 53.079 57.681 62.187 1.00 19.77 222 LEU B O 1
ATOM 3622 N N . SER B 1 223 ? 53.823 58.960 63.880 1.00 19.05 223 SER B N 1
ATOM 3623 C CA . SER B 1 223 ? 54.479 57.846 64.560 1.00 20.99 223 SER B CA 1
ATOM 3624 C C . SER B 1 223 ? 53.490 56.828 65.119 1.00 21.07 223 SER B C 1
ATOM 3625 O O . SER B 1 223 ? 53.855 55.680 65.379 1.00 22.25 223 SER B O 1
ATOM 3628 N N . MET B 1 224 ? 52.242 57.247 65.307 1.00 20.65 224 MET B N 1
ATOM 3629 C CA . MET B 1 224 ? 51.214 56.353 65.831 1.00 21.13 224 MET B CA 1
ATOM 3630 C C . MET B 1 224 ? 50.904 55.268 64.801 1.00 21.64 224 MET B C 1
ATOM 3631 O O . MET B 1 224 ? 50.664 55.561 63.630 1.00 20.75 224 MET B O 1
ATOM 3636 N N . PRO B 1 225 ? 50.900 53.997 65.233 1.00 20.94 225 PRO B N 1
ATOM 3637 C CA . PRO B 1 225 ? 50.637 52.820 64.397 1.00 20.83 225 PRO B CA 1
ATOM 3638 C C . PRO B 1 225 ? 49.428 52.874 63.464 1.00 20.11 225 PRO B C 1
ATOM 3639 O O . PRO B 1 225 ? 49.484 52.354 62.350 1.00 20.36 225 PRO B O 1
ATOM 3643 N N . ASN B 1 226 ? 48.340 53.494 63.909 1.00 18.22 226 ASN B N 1
ATOM 3644 C CA . ASN B 1 226 ? 47.137 53.552 63.085 1.00 18.07 226 ASN B CA 1
ATOM 3645 C C . ASN B 1 226 ? 46.876 54.870 62.365 1.00 16.76 226 ASN B C 1
ATOM 3646 O O . ASN B 1 226 ? 45.815 55.055 61.770 1.00 16.80 226 ASN B O 1
ATOM 3651 N N . VAL B 1 227 ? 47.845 55.779 62.416 1.00 15.46 227 VAL B N 1
ATOM 3652 C CA . VAL B 1 227 ? 47.731 57.068 61.730 1.00 15.47 227 VAL B CA 1
ATOM 3653 C C . VAL B 1 227 ? 48.575 56.918 60.467 1.00 15.63 227 VAL B C 1
ATOM 3654 O O . VAL B 1 227 ? 49.794 56.780 60.544 1.00 15.87 227 VAL B O 1
ATOM 3658 N N . ASP B 1 228 ? 47.925 56.947 59.306 1.00 14.25 228 ASP B N 1
ATOM 3659 C CA . ASP B 1 228 ? 48.623 56.740 58.039 1.00 14.43 228 ASP B CA 1
ATOM 3660 C C . ASP B 1 228 ? 48.937 57.965 57.202 1.00 14.77 228 ASP B C 1
ATOM 3661 O O . ASP B 1 228 ? 49.268 57.843 56.023 1.00 15.24 228 ASP B O 1
ATOM 3666 N N . GLY B 1 229 ? 48.845 59.141 57.802 1.00 14.33 229 GLY B N 1
ATOM 3667 C CA . GLY B 1 229 ? 49.134 60.349 57.058 1.00 13.60 229 GLY B CA 1
ATOM 3668 C C . GLY B 1 229 ? 48.290 61.487 57.575 1.00 14.23 229 GLY B C 1
ATOM 3669 O O . GLY B 1 229 ? 47.734 61.417 58.673 1.00 14.29 229 GLY B O 1
ATOM 3670 N N . GLY B 1 230 ? 48.184 62.546 56.789 1.00 12.76 230 GLY B N 1
ATOM 3671 C CA . GLY B 1 230 ? 47.392 63.666 57.239 1.00 12.58 230 GLY B CA 1
ATOM 3672 C C . GLY B 1 230 ? 46.633 64.400 56.160 1.00 13.25 230 GLY B C 1
ATOM 3673 O O . GLY B 1 230 ? 47.044 64.433 54.998 1.00 13.26 230 GLY B O 1
ATOM 3674 N N . LEU B 1 231 ? 45.489 64.950 56.550 1.00 11.76 231 LEU B N 1
ATOM 3675 C CA . LEU B 1 231 ? 44.679 65.764 55.658 1.00 12.28 231 LEU B CA 1
ATOM 3676 C C . LEU B 1 231 ? 45.058 67.135 56.199 1.00 13.58 231 LEU B C 1
ATOM 3677 O O . LEU B 1 231 ? 44.638 67.532 57.291 1.00 14.55 231 LEU B O 1
ATOM 3682 N N . VAL B 1 232 ? 45.880 67.839 55.434 1.00 11.74 232 VAL B N 1
ATOM 3683 C CA . VAL B 1 232 ? 46.413 69.129 55.846 1.00 11.73 232 VAL B CA 1
ATOM 3684 C C . VAL B 1 232 ? 45.706 70.355 55.285 1.00 11.93 232 VAL B C 1
ATOM 3685 O O . VAL B 1 232 ? 45.579 70.514 54.072 1.00 13.11 232 VAL B O 1
ATOM 3689 N N . GLY B 1 233 ? 45.265 71.228 56.187 1.00 11.34 233 GLY B N 1
ATOM 3690 C CA . GLY B 1 233 ? 44.577 72.436 55.775 1.00 11.72 233 GLY B CA 1
ATOM 3691 C C . GLY B 1 233 ? 45.513 73.613 55.582 1.00 11.08 233 GLY B C 1
ATOM 3692 O O . GLY B 1 233 ? 46.287 73.653 54.624 1.00 12.15 233 GLY B O 1
ATOM 3693 N N . GLY B 1 234 ? 45.455 74.569 56.504 1.00 12.15 234 GLY B N 1
ATOM 3694 C CA . GLY B 1 234 ? 46.289 75.754 56.403 1.00 12.03 234 GLY B CA 1
ATOM 3695 C C . GLY B 1 234 ? 47.769 75.533 56.148 1.00 12.05 234 GLY B C 1
ATOM 3696 O O . GLY B 1 234 ? 48.398 76.323 55.442 1.00 12.34 234 GLY B O 1
ATOM 3697 N N . ALA B 1 235 ? 48.330 74.467 56.713 1.00 12.14 235 ALA B N 1
ATOM 3698 C CA . ALA B 1 235 ? 49.753 74.180 56.542 1.00 12.83 235 ALA B CA 1
ATOM 3699 C C . ALA B 1 235 ? 50.122 73.672 55.149 1.00 12.59 235 ALA B C 1
ATOM 3700 O O . ALA B 1 235 ? 51.287 73.368 54.889 1.00 13.29 235 ALA B O 1
ATOM 3702 N N . SER B 1 236 ? 49.141 73.574 54.255 1.00 11.54 236 SER B N 1
ATOM 3703 C CA . SER B 1 236 ? 49.419 73.114 52.897 1.00 10.64 236 SER B CA 1
ATOM 3704 C C . SER B 1 236 ? 49.408 74.277 51.902 1.00 11.31 236 SER B C 1
ATOM 3705 O O . SER B 1 236 ? 49.715 74.094 50.725 1.00 11.29 236 SER B O 1
ATOM 3708 N N . LEU B 1 237 ? 49.069 75.471 52.383 1.00 11.68 237 LEU B N 1
ATOM 3709 C CA . LEU B 1 237 ? 49.004 76.653 51.525 1.00 11.04 237 LEU B CA 1
ATOM 3710 C C . LEU B 1 237 ? 50.367 77.188 51.092 1.00 12.30 237 LEU B C 1
ATOM 3711 O O . LEU B 1 237 ? 50.540 77.588 49.941 1.00 11.51 237 LEU B O 1
ATOM 3716 N N . GLU B 1 238 ? 51.331 77.206 52.009 1.00 13.11 238 GLU B N 1
ATOM 3717 C CA . GLU B 1 238 ? 52.672 77.678 51.674 1.00 14.41 238 GLU B CA 1
ATOM 3718 C C . GLU B 1 238 ? 53.495 76.481 51.224 1.00 13.53 238 GLU B C 1
ATOM 3719 O O . GLU B 1 238 ? 53.577 75.479 51.932 1.00 13.76 238 GLU B O 1
ATOM 3725 N N . LEU B 1 239 ? 54.102 76.588 50.048 1.00 13.14 239 LEU B N 1
ATOM 3726 C CA . LEU B 1 239 ? 54.898 75.493 49.508 1.00 12.60 239 LEU B CA 1
ATOM 3727 C C . LEU B 1 239 ? 55.985 75.000 50.458 1.00 14.02 239 LEU B C 1
ATOM 3728 O O . LEU B 1 239 ? 56.178 73.795 50.608 1.00 15.11 239 LEU B O 1
ATOM 3733 N N . GLU B 1 240 ? 56.695 75.920 51.101 1.00 13.99 240 GLU B N 1
ATOM 3734 C CA . GLU B 1 240 ? 57.749 75.515 52.021 1.00 15.82 240 GLU B CA 1
ATOM 3735 C C . GLU B 1 240 ? 57.197 74.657 53.152 1.00 14.66 240 GLU B C 1
ATOM 3736 O O . GLU B 1 240 ? 57.833 73.693 53.579 1.00 15.22 240 GLU B O 1
ATOM 3742 N N . SER B 1 241 ? 56.006 75.004 53.631 1.00 14.19 241 SER B N 1
ATOM 3743 C CA . SER B 1 241 ? 55.372 74.250 54.707 1.00 13.20 241 SER B CA 1
ATOM 3744 C C . SER B 1 241 ? 54.961 72.871 54.203 1.00 12.84 241 SER B C 1
ATOM 3745 O O . SER B 1 241 ? 55.170 71.866 54.881 1.00 13.42 241 SER B O 1
ATOM 3748 N N . PHE B 1 242 ? 54.382 72.819 53.006 1.00 11.86 242 PHE B N 1
ATOM 3749 C CA . PHE B 1 242 ? 53.958 71.541 52.445 1.00 12.15 242 PHE B CA 1
ATOM 3750 C C . PHE B 1 242 ? 55.173 70.641 52.234 1.00 11.98 242 PHE B C 1
ATOM 3751 O O . PHE B 1 242 ? 55.137 69.459 52.560 1.00 12.14 242 PHE B O 1
ATOM 3759 N N . LEU B 1 243 ? 56.251 71.202 51.692 1.00 12.93 243 LEU B N 1
ATOM 3760 C CA . LEU B 1 243 ? 57.463 70.424 51.466 1.00 13.09 243 LEU B CA 1
ATOM 3761 C C . LEU B 1 243 ? 58.003 69.886 52.787 1.00 13.85 243 LEU B C 1
ATOM 3762 O O . LEU B 1 243 ? 58.462 68.746 52.855 1.00 13.56 243 LEU B O 1
ATOM 3767 N N . ALA B 1 244 ? 57.941 70.702 53.835 1.00 13.56 244 ALA B N 1
ATOM 3768 C CA . ALA B 1 244 ? 58.424 70.279 55.147 1.00 14.60 244 ALA B CA 1
ATOM 3769 C C . ALA B 1 244 ? 57.633 69.068 55.626 1.00 14.71 244 ALA B C 1
ATOM 3770 O O . ALA B 1 244 ? 58.197 68.126 56.180 1.00 15.12 244 ALA B O 1
ATOM 3772 N N . LEU B 1 245 ? 56.321 69.091 55.408 1.00 14.37 245 LEU B N 1
ATOM 3773 C CA . LEU B 1 245 ? 55.480 67.974 55.820 1.00 12.98 245 LEU B CA 1
ATOM 3774 C C . LEU B 1 245 ? 55.823 66.718 55.026 1.00 13.44 245 LEU B C 1
ATOM 3775 O O . LEU B 1 245 ? 55.823 65.611 55.570 1.00 13.11 245 LEU B O 1
ATOM 3780 N N . LEU B 1 246 ? 56.120 66.888 53.740 1.00 13.18 246 LEU B N 1
ATOM 3781 C CA . LEU B 1 246 ? 56.468 65.751 52.899 1.00 13.91 246 LEU B CA 1
ATOM 3782 C C . LEU B 1 246 ? 57.797 65.148 53.343 1.00 14.75 246 LEU B C 1
ATOM 3783 O O . LEU B 1 246 ? 57.956 63.929 53.348 1.00 15.61 246 LEU B O 1
ATOM 3788 N N . ARG B 1 247 ? 58.747 65.997 53.725 1.00 16.21 247 ARG B N 1
ATOM 3789 C CA . ARG B 1 247 ? 60.045 65.499 54.170 1.00 17.42 247 ARG B CA 1
ATOM 3790 C C . ARG B 1 247 ? 59.880 64.703 55.457 1.00 17.69 247 ARG B C 1
ATOM 3791 O O . ARG B 1 247 ? 60.577 63.710 55.678 1.00 17.37 247 ARG B O 1
ATOM 3799 N N . ILE B 1 248 ? 58.950 65.135 56.304 1.00 17.29 248 ILE B N 1
ATOM 3800 C CA . ILE B 1 248 ? 58.688 64.438 57.556 1.00 17.18 248 ILE B CA 1
ATOM 3801 C C . ILE B 1 248 ? 58.110 63.055 57.257 1.00 17.37 248 ILE B C 1
ATOM 3802 O O . ILE B 1 248 ? 58.444 62.074 57.922 1.00 18.26 248 ILE B O 1
ATOM 3807 N N . ALA B 1 249 ? 57.249 62.979 56.247 1.00 17.00 249 ALA B N 1
ATOM 3808 C CA . ALA B 1 249 ? 56.634 61.712 55.865 1.00 17.57 249 ALA B CA 1
ATOM 3809 C C . ALA B 1 249 ? 57.669 60.754 55.283 1.00 18.36 249 ALA B C 1
ATOM 3810 O O . ALA B 1 249 ? 57.587 59.541 55.487 1.00 18.75 249 ALA B O 1
ATOM 3812 N N . GLY B 1 250 ? 58.636 61.303 54.553 1.00 18.20 250 GLY B N 1
ATOM 3813 C CA . GLY B 1 250 ? 59.682 60.489 53.956 1.00 18.70 250 GLY B CA 1
ATOM 3814 C C . GLY B 1 250 ? 59.312 59.844 52.632 1.00 19.51 250 GLY B C 1
ATOM 3815 O O . GLY B 1 250 ? 58.149 59.972 52.201 1.00 18.56 250 GLY B O 1
#

Sequence (500 aa):
MRRVLVAGNWKMHKTPSEARVWFAELKRLLPPLQSEAAVLPAFPILPVAKEVLAETQVGYGAQDVSAHKEGAYTGEVSARMLSDLGCRYAIVGHSERRRYHGETDALVAEKAKRLLEEGITPILCVGEPLEVREKGEAVPYTLRQLRGSLEGVEPPGPEALVIAYEPVWAIGTGKNATPEDAEAMHQAIRKALSERYGEAFASRVRILYGGSVNPKNFADLLSMPNVDGGLVGGASLELESFLALLRIAGMRRVLVAGNWKMHKTPSEARVWFAELKRLLPPLQSEAAVLPAFPILPVAKEVLAETQVGYGAQDVSAHKEGAYTGEVSARMLSDLGCRYAIVGHSERRRYHGETDALVAEKAKRLLEEGITPILCVGEPLEVREKGEAVPYTLRQLRGSLEGVEPPGPEALVIAYEPVWAIGTGKNATPEDAEAMHQAIRKALSERYGEAFASRVRILYGGSVNPKNFADLLSMPNVDGGLVGGASLELESFLALLRIAG

Foldseek 3Di:
DAAFEAEEEQDADDDLVRVLVLLQVCQVPPDDARHAYEYEYADVNLQSCLVRPVPDSYAYAYAEAFLDQDDDDPPGHFLVNGVVSVHQEYEFADVCCCPVVVDALQRLLSRCQRNLVSNHAYAYEFAEEPVCVVVVNTQVRRLVSVCSNNVVPDHPALVRYAYEYEHPCQAPPLDFDALVVQLVNLVSVLVSVCVVPNNVRSVHHAYAYEGNDWLVRLLSNCPRPRHRYYHYYPQCNDSVGVSSRRVSSD/DAAFEAEEEADPDDDLVRVLVLLQVCQVPPDDARHAYEYEYADVNLQSCLVRCVPHRYAYAYAEAFLDQDDDDPPGHFLVNRLVSVHQEYEFADVCCCPVVVDALQRLLSRCVRNLVSNHAYAYEFAEEPVCVVVVNTQVRRLVSVCSNNVVPDHPALSRYAYEYEHPCQAPVLDFDALVVLLVNLVSNLVSVCVVPNNVRSVHHAYAYEGNDWLVRLLSNCVRPRHRYYHYYPQCNDSVGVSSRRVSSD

Nearest PDB structures (foldseek):
  1yya-assembly1_B  TM=1.003E+00  e=7.812E-56  Thermus thermophilus HB8
  4y96-assembly1_A  TM=9.557E-01  e=5.326E-36  Gemmata obscuriglobus
  2btm-assembly1_B  TM=9.617E-01  e=2.265E-31  Geobacillus stearothermophilus
  1btm-assembly1_B  TM=9.539E-01  e=8.854E-31  Geobacillus stearothermophilus
  4y8f-assembly1_A-2  TM=9.539E-01  e=2.514E-29  Clostridium perfringens str. 13

Radius of gyration: 23.89 Å; Cα contacts (8 Å, |Δi|>4): 1152; chains: 2; bounding box: 66×63×65 Å

B-factor: mean 17.82, std 9.34, range [5.53, 51.57]

CATH classification: 3.20.20.70